Protein AF-0000000068106240 (afdb_homodimer)

Structure (mmCIF, N/CA/C/O backbone):
data_AF-0000000068106240-model_v1
#
loop_
_entity.id
_entity.type
_entity.pdbx_description
1 polymer 'NAD(+) kinase'
#
loop_
_atom_site.group_PDB
_atom_site.id
_atom_site.type_symbol
_atom_site.label_atom_id
_atom_site.label_alt_id
_atom_site.label_comp_id
_atom_site.label_asym_id
_atom_site.label_entity_id
_atom_site.label_seq_id
_atom_site.pdbx_PDB_ins_code
_atom_site.Cartn_x
_atom_site.Cartn_y
_atom_site.Cartn_z
_atom_site.occupancy
_atom_site.B_iso_or_equiv
_atom_site.auth_seq_id
_atom_site.auth_comp_id
_atom_site.auth_asym_id
_atom_site.auth_atom_id
_atom_site.pdbx_PDB_model_num
ATOM 1 N N . MET A 1 1 ? -4.773 56.625 -12.367 1 19.23 1 MET A N 1
ATOM 2 C CA . MET A 1 1 ? -4.453 56.594 -13.789 1 19.23 1 MET A CA 1
ATOM 3 C C . MET A 1 1 ? -3.105 55.906 -14.023 1 19.23 1 MET A C 1
ATOM 5 O O . MET A 1 1 ? -2.314 56.375 -14.852 1 19.23 1 MET A O 1
ATOM 9 N N . LEU A 1 2 ? -2.51 55.125 -13.086 1 21.45 2 LEU A N 1
ATOM 10 C CA . LEU A 1 2 ? -1.116 54.781 -12.82 1 21.45 2 LEU A CA 1
ATOM 11 C C . LEU A 1 2 ? -0.52 53.969 -13.969 1 21.45 2 LEU A C 1
ATOM 13 O O . LEU A 1 2 ? -1.096 52.969 -14.398 1 21.45 2 LEU A O 1
ATOM 17 N N . SER A 1 3 ? 0.387 54.562 -14.836 1 19.42 3 SER A N 1
ATOM 18 C CA . SER A 1 3 ? 0.941 54.312 -16.156 1 19.42 3 SER A CA 1
ATOM 19 C C . SER A 1 3 ? 1.739 53 -16.172 1 19.42 3 SER A C 1
ATOM 21 O O . SER A 1 3 ? 2.584 52.781 -15.312 1 19.42 3 SER A O 1
ATOM 23 N N . MET A 1 4 ? 1.238 51.781 -16.625 1 20.06 4 MET A N 1
ATOM 24 C CA . MET A 1 4 ? 1.548 50.344 -16.844 1 20.06 4 MET A CA 1
ATOM 25 C C . MET A 1 4 ? 2.814 50.219 -17.672 1 20.06 4 MET A C 1
ATOM 27 O O . MET A 1 4 ? 3.148 49.094 -18.109 1 20.06 4 MET A O 1
ATOM 31 N N . GLU A 1 5 ? 3.404 51.312 -18.266 1 18.88 5 GLU A N 1
ATOM 32 C CA . GLU A 1 5 ? 4.145 51.344 -19.531 1 18.88 5 GLU A CA 1
ATOM 33 C C . GLU A 1 5 ? 5.488 50.625 -19.391 1 18.88 5 GLU A C 1
ATOM 35 O O . GLU A 1 5 ? 5.906 49.938 -20.312 1 18.88 5 GLU A O 1
ATOM 40 N N . SER A 1 6 ? 6.383 50.938 -18.453 1 18.39 6 SER A N 1
ATOM 41 C CA . SER A 1 6 ? 7.801 51.25 -18.625 1 18.39 6 SER A CA 1
ATOM 42 C C . SER A 1 6 ? 8.633 49.969 -18.703 1 18.39 6 SER A C 1
ATOM 44 O O . SER A 1 6 ? 9.852 50.031 -18.859 1 18.39 6 SER A O 1
ATOM 46 N N . LEU A 1 7 ? 8.219 48.812 -18.141 1 17.48 7 LEU A N 1
ATOM 47 C CA . LEU A 1 7 ? 9.367 48.094 -17.625 1 17.48 7 LEU A CA 1
ATOM 48 C C . LEU A 1 7 ? 10.141 47.438 -18.766 1 17.48 7 LEU A C 1
ATOM 50 O O . LEU A 1 7 ? 10.984 46.562 -18.516 1 17.48 7 LEU A O 1
ATOM 54 N N . TRP A 1 8 ? 9.742 47.562 -20.156 1 20.55 8 TRP A N 1
ATOM 55 C CA . TRP A 1 8 ? 10.211 46.719 -21.25 1 20.55 8 TRP A CA 1
ATOM 56 C C . TRP A 1 8 ? 11.648 47.062 -21.625 1 20.55 8 TRP A C 1
ATOM 58 O O . TRP A 1 8 ? 11.898 47.938 -22.453 1 20.55 8 TRP A O 1
ATOM 68 N N . CYS A 1 9 ? 12.539 47.312 -20.672 1 19.09 9 CYS A N 1
ATOM 69 C CA . CYS A 1 9 ? 13.797 47.875 -21.109 1 19.09 9 CYS A CA 1
ATOM 70 C C . CYS A 1 9 ? 14.445 47.031 -22.188 1 19.09 9 CYS A C 1
ATOM 72 O O . CYS A 1 9 ? 14.32 45.812 -22.172 1 19.09 9 CYS A O 1
ATOM 74 N N . ASN A 1 10 ? 15.062 47.531 -23.344 1 18.2 10 ASN A N 1
ATOM 75 C CA . ASN A 1 10 ? 15.539 47.406 -24.719 1 18.2 10 ASN A CA 1
ATOM 76 C C . ASN A 1 10 ? 16.844 46.625 -24.797 1 18.2 10 ASN A C 1
ATOM 78 O O . ASN A 1 10 ? 17.578 46.75 -25.781 1 18.2 10 ASN A O 1
ATOM 82 N N . SER A 1 11 ? 17.391 45.938 -23.781 1 19.44 11 SER A N 1
ATOM 83 C CA . SER A 1 11 ? 18.828 45.75 -23.922 1 19.44 11 SER A CA 1
ATOM 84 C C . SER A 1 11 ? 19.172 44.938 -25.156 1 19.44 11 SER A C 1
ATOM 86 O O . SER A 1 11 ? 18.797 43.781 -25.266 1 19.44 11 SER A O 1
ATOM 88 N N . GLU A 1 12 ? 19.344 45.469 -26.406 1 20.28 12 GLU A N 1
ATOM 89 C CA . GLU A 1 12 ? 19.594 45.125 -27.812 1 20.28 12 GLU A CA 1
ATOM 90 C C . GLU A 1 12 ? 20.891 44.344 -27.969 1 20.28 12 GLU A C 1
ATOM 92 O O . GLU A 1 12 ? 21.016 43.531 -28.875 1 20.28 12 GLU A O 1
ATOM 97 N N . SER A 1 13 ? 21.984 44.812 -27.328 1 18.88 13 SER A N 1
ATOM 98 C CA . SER A 1 13 ? 23.188 44.969 -28.141 1 18.88 13 SER A CA 1
ATOM 99 C C . SER A 1 13 ? 23.75 43.594 -28.531 1 18.88 13 SER A C 1
ATOM 101 O O . SER A 1 13 ? 24.031 43.344 -29.719 1 18.88 13 SER A O 1
ATOM 103 N N . GLU A 1 14 ? 24.641 43.031 -27.656 1 19.48 14 GLU A N 1
ATOM 104 C CA . GLU A 1 14 ? 25.922 42.438 -28.062 1 19.48 14 GLU A CA 1
ATOM 105 C C . GLU A 1 14 ? 25.75 41.031 -28.609 1 19.48 14 GLU A C 1
ATOM 107 O O . GLU A 1 14 ? 25.547 40.094 -27.859 1 19.48 14 GLU A O 1
ATOM 112 N N . LEU A 1 15 ? 24.969 40.781 -29.656 1 19.14 15 LEU A N 1
ATOM 113 C CA . LEU A 1 15 ? 24.578 39.5 -30.281 1 19.14 15 LEU A CA 1
ATOM 114 C C . LEU A 1 15 ? 25.797 38.844 -30.938 1 19.14 15 LEU A C 1
ATOM 116 O O . LEU A 1 15 ? 25.641 37.875 -31.688 1 19.14 15 LEU A O 1
ATOM 120 N N . SER A 1 16 ? 26.922 39.531 -30.75 1 17.88 16 SER A N 1
ATOM 121 C CA . SER A 1 16 ? 27.844 39.312 -31.875 1 17.88 16 SER A CA 1
ATOM 122 C C . SER A 1 16 ? 28.125 37.812 -32.062 1 17.88 16 SER A C 1
ATOM 124 O O . SER A 1 16 ? 27.922 37.25 -33.125 1 17.88 16 SER A O 1
ATOM 126 N N . THR A 1 17 ? 29.484 37.438 -32.031 1 19.45 17 THR A N 1
ATOM 127 C CA . THR A 1 17 ? 30.375 36.688 -32.906 1 19.45 17 THR A CA 1
ATOM 128 C C . THR A 1 17 ? 30.375 35.188 -32.531 1 19.45 17 THR A C 1
ATOM 130 O O . THR A 1 17 ? 31.016 34.781 -31.578 1 19.45 17 THR A O 1
ATOM 133 N N . LEU A 1 18 ? 29.297 34.594 -32.125 1 18.23 18 LEU A N 1
ATOM 134 C CA . LEU A 1 18 ? 29.484 33.219 -31.688 1 18.23 18 LEU A CA 1
ATOM 135 C C . LEU A 1 18 ? 30.016 32.344 -32.812 1 18.23 18 LEU A C 1
ATOM 137 O O . LEU A 1 18 ? 29.281 32.031 -33.75 1 18.23 18 LEU A O 1
ATOM 141 N N . LYS A 1 19 ? 31.297 32.594 -33.188 1 18.92 19 LYS A N 1
ATOM 142 C CA . LYS A 1 19 ? 32 31.828 -34.219 1 18.92 19 LYS A CA 1
ATOM 143 C C . LYS A 1 19 ? 31.875 30.328 -34 1 18.92 19 LYS A C 1
ATOM 145 O O . LYS A 1 19 ? 32 29.844 -32.875 1 18.92 19 LYS A O 1
ATOM 150 N N . LEU A 1 20 ? 31.391 29.547 -34.938 1 19.08 20 LEU A N 1
ATOM 151 C CA . LEU A 1 20 ? 30.938 28.203 -35.25 1 19.08 20 LEU A CA 1
ATOM 152 C C . LEU A 1 20 ? 32.094 27.203 -35.125 1 19.08 20 LEU A C 1
ATOM 154 O O . LEU A 1 20 ? 32.594 26.703 -36.125 1 19.08 20 LEU A O 1
ATOM 158 N N . SER A 1 21 ? 33.219 27.484 -34.406 1 20.03 21 SER A N 1
ATOM 159 C CA . SER A 1 21 ? 34.219 26.531 -34.812 1 20.03 21 SER A CA 1
ATOM 160 C C . SER A 1 21 ? 33.75 25.094 -34.625 1 20.03 21 SER A C 1
ATOM 162 O O . SER A 1 21 ? 33.188 24.734 -33.594 1 20.03 21 SER A O 1
ATOM 164 N N . LYS A 1 22 ? 33.531 24.344 -35.75 1 21.19 22 LYS A N 1
ATOM 165 C CA . LYS A 1 22 ? 33.031 23.031 -36.125 1 21.19 22 LYS A CA 1
ATOM 166 C C . LYS A 1 22 ? 33.906 21.922 -35.562 1 21.19 22 LYS A C 1
ATOM 168 O O . LYS A 1 22 ? 33.812 20.766 -36 1 21.19 22 LYS A O 1
ATOM 173 N N . SER A 1 23 ? 34.812 22.188 -34.625 1 21.56 23 SER A N 1
ATOM 174 C CA . SER A 1 23 ? 35.719 21.062 -34.5 1 21.56 23 SER A CA 1
ATOM 175 C C . SER A 1 23 ? 34.969 19.75 -34.281 1 21.56 23 SER A C 1
ATOM 177 O O . SER A 1 23 ? 33.969 19.719 -33.531 1 21.56 23 SER A O 1
ATOM 179 N N . VAL A 1 24 ? 35.125 18.812 -35.219 1 24.31 24 VAL A N 1
ATOM 180 C CA . VAL A 1 24 ? 34.719 17.438 -35.469 1 24.31 24 VAL A CA 1
ATOM 181 C C . VAL A 1 24 ? 34.969 16.562 -34.25 1 24.31 24 VAL A C 1
ATOM 183 O O . VAL A 1 24 ? 36.125 16.297 -33.906 1 24.31 24 VAL A O 1
ATOM 186 N N . ILE A 1 25 ? 34.625 17 -33.094 1 24.62 25 ILE A N 1
ATOM 187 C CA . ILE A 1 25 ? 35.062 16.109 -32 1 24.62 25 ILE A CA 1
ATOM 188 C C . ILE A 1 25 ? 34.594 14.688 -32.281 1 24.62 25 ILE A C 1
ATOM 190 O O . ILE A 1 25 ? 33.406 14.461 -32.562 1 24.62 25 ILE A O 1
ATOM 194 N N . GLU A 1 26 ? 35.5 13.867 -32.812 1 22.97 26 GLU A N 1
ATOM 195 C CA . GLU A 1 26 ? 35.375 12.438 -33.062 1 22.97 26 GLU A CA 1
ATOM 196 C C . GLU A 1 26 ? 34.625 11.742 -31.938 1 22.97 26 GLU A C 1
ATOM 198 O O . GLU A 1 26 ? 35 11.82 -30.766 1 22.97 26 GLU A O 1
ATOM 203 N N . ARG A 1 27 ? 33.375 11.781 -32.031 1 24.56 27 ARG A N 1
ATOM 204 C CA . ARG A 1 27 ? 32.5 11.148 -31.062 1 24.56 27 ARG A CA 1
ATOM 205 C C . ARG A 1 27 ? 32.875 9.68 -30.844 1 24.56 27 ARG A C 1
ATOM 207 O O . ARG A 1 27 ? 32.969 8.922 -31.812 1 24.56 27 ARG A O 1
ATOM 214 N N . PRO A 1 28 ? 33.719 9.445 -29.875 1 25.45 28 PRO A N 1
ATOM 215 C CA . PRO A 1 28 ? 34.031 8.016 -29.703 1 25.45 28 PRO A CA 1
ATOM 216 C C . PRO A 1 28 ? 32.781 7.141 -29.859 1 25.45 28 PRO A C 1
ATOM 218 O O . PRO A 1 28 ? 31.656 7.609 -29.672 1 25.45 28 PRO A O 1
ATOM 221 N N . GLU A 1 29 ? 32.875 6.145 -30.719 1 23.34 29 GLU A N 1
ATOM 222 C CA . GLU A 1 29 ? 31.891 5.094 -31.016 1 23.34 29 GLU A CA 1
ATOM 223 C C . GLU A 1 29 ? 31.234 4.582 -29.734 1 23.34 29 GLU A C 1
ATOM 225 O O . GLU A 1 29 ? 31.922 4.09 -28.828 1 23.34 29 GLU A O 1
ATOM 230 N N . TYR A 1 30 ? 30.391 5.387 -29.141 1 23.17 30 TYR A N 1
ATOM 231 C CA . TYR A 1 30 ? 29.578 4.828 -28.062 1 23.17 30 TYR A CA 1
ATOM 232 C C . TYR A 1 30 ? 29.047 3.453 -28.453 1 23.17 30 TYR A C 1
ATOM 234 O O . TYR A 1 30 ? 28.297 3.32 -29.422 1 23.17 30 TYR A O 1
ATOM 242 N N . ARG A 1 31 ? 29.922 2.406 -28.469 1 24.86 31 ARG A N 1
ATOM 243 C CA . ARG A 1 31 ? 29.453 1.027 -28.594 1 24.86 31 ARG A CA 1
ATOM 244 C C . ARG A 1 31 ? 28.109 0.836 -27.906 1 24.86 31 ARG A C 1
ATOM 246 O O . ARG A 1 31 ? 27.938 1.215 -26.75 1 24.86 31 ARG A O 1
ATOM 253 N N . LEU A 1 32 ? 27.125 0.958 -28.703 1 24.72 32 LEU A N 1
ATOM 254 C CA . LEU A 1 32 ? 25.75 0.545 -28.391 1 24.72 32 LEU A CA 1
ATOM 255 C C . LEU A 1 32 ? 25.75 -0.715 -27.531 1 24.72 32 LEU A C 1
ATOM 257 O O . LEU A 1 32 ? 26.109 -1.796 -28 1 24.72 32 LEU A O 1
ATOM 261 N N . MET A 1 33 ? 26.469 -0.679 -26.469 1 23.98 33 MET A N 1
ATOM 262 C CA . MET A 1 33 ? 26.266 -1.86 -25.625 1 23.98 33 MET A CA 1
ATOM 263 C C . MET A 1 33 ? 24.797 -2.283 -25.625 1 23.98 33 MET A C 1
ATOM 265 O O . MET A 1 33 ? 23.922 -1.471 -25.359 1 23.98 33 MET A O 1
ATOM 269 N N . ARG A 1 34 ? 24.469 -3.215 -26.469 1 25.7 34 ARG A N 1
ATOM 270 C CA . ARG A 1 34 ? 23.188 -3.922 -26.5 1 25.7 34 ARG A CA 1
ATOM 271 C C . ARG A 1 34 ? 22.609 -4.074 -25.109 1 25.7 34 ARG A C 1
ATOM 273 O O . ARG A 1 34 ? 23.172 -4.77 -24.266 1 25.7 34 ARG A O 1
ATOM 280 N N . ARG A 1 35 ? 22.109 -3.029 -24.656 1 28.97 35 ARG A N 1
ATOM 281 C CA . ARG A 1 35 ? 21.359 -3.064 -23.406 1 28.97 35 ARG A CA 1
ATOM 282 C C . ARG A 1 35 ? 20.469 -4.293 -23.328 1 28.97 35 ARG A C 1
ATOM 284 O O . ARG A 1 35 ? 19.609 -4.492 -24.188 1 28.97 35 ARG A O 1
ATOM 291 N N . LYS A 1 36 ? 20.984 -5.293 -22.688 1 30.25 36 LYS A N 1
ATOM 292 C CA . LYS A 1 36 ? 20.188 -6.488 -22.438 1 30.25 36 LYS A CA 1
ATOM 293 C C . LYS A 1 36 ? 18.781 -6.121 -21.969 1 30.25 36 LYS A C 1
ATOM 295 O O . LYS A 1 36 ? 18.609 -5.219 -21.156 1 30.25 36 LYS A O 1
ATOM 300 N N . PRO A 1 37 ? 17.766 -6.285 -22.844 1 31.14 37 PRO A N 1
ATOM 301 C CA . PRO A 1 37 ? 16.391 -6.008 -22.453 1 31.14 37 PRO A CA 1
ATOM 302 C C . PRO A 1 37 ? 16.109 -6.363 -21 1 31.14 37 PRO A C 1
ATOM 304 O O . PRO A 1 37 ? 16.344 -7.5 -20.578 1 31.14 37 PRO A O 1
ATOM 307 N N . SER A 1 38 ? 16.531 -5.531 -20.188 1 33.56 38 SER A N 1
ATOM 308 C CA . SER A 1 38 ? 16.141 -5.773 -18.797 1 33.56 38 SER A CA 1
ATOM 309 C C . SER A 1 38 ? 14.648 -6.043 -18.688 1 33.56 38 SER A C 1
ATOM 311 O O . SER A 1 38 ? 13.828 -5.156 -18.938 1 33.56 38 SER A O 1
ATOM 313 N N . LYS A 1 39 ? 14.195 -7.199 -19.109 1 34.91 39 LYS A N 1
ATOM 314 C CA . LYS A 1 39 ? 12.82 -7.676 -19.188 1 34.91 39 LYS A CA 1
ATOM 315 C C . LYS A 1 39 ? 12.047 -7.348 -17.922 1 34.91 39 LYS A C 1
ATOM 317 O O . LYS A 1 39 ? 10.82 -7.348 -17.906 1 34.91 39 LYS A O 1
ATOM 322 N N . SER A 1 40 ? 12.688 -7.648 -16.766 1 40.16 40 SER A N 1
ATOM 323 C CA . SER A 1 40 ? 11.727 -7.637 -15.68 1 40.16 40 SER A CA 1
ATOM 324 C C . SER A 1 40 ? 11.484 -6.223 -15.164 1 40.16 40 SER A C 1
ATOM 326 O O . SER A 1 40 ? 12.438 -5.473 -14.93 1 40.16 40 SER A O 1
ATOM 328 N N . LEU A 1 41 ? 10.445 -5.691 -15.5 1 43.38 41 LEU A N 1
ATOM 329 C CA . LEU A 1 41 ? 10.016 -4.367 -15.055 1 43.38 41 LEU A CA 1
ATOM 330 C C . LEU A 1 41 ? 10.344 -4.16 -13.578 1 43.38 41 LEU A C 1
ATOM 332 O O . LEU A 1 41 ? 10.57 -3.029 -13.141 1 43.38 41 LEU A O 1
ATOM 336 N N . ILE A 1 42 ? 10.156 -5.137 -12.75 1 45.09 42 ILE A N 1
ATOM 337 C CA . ILE A 1 42 ? 10.391 -4.996 -11.312 1 45.09 42 ILE A CA 1
ATOM 338 C C . ILE A 1 42 ? 11.797 -5.473 -10.977 1 45.09 42 ILE A C 1
ATOM 340 O O . ILE A 1 42 ? 12.188 -6.59 -11.328 1 45.09 42 ILE A O 1
ATOM 344 N N . PRO A 1 43 ? 12.633 -4.59 -10.531 1 44.38 43 PRO A N 1
ATOM 345 C CA . PRO A 1 43 ? 13.938 -5.102 -10.102 1 44.38 43 PRO A CA 1
ATOM 346 C C . PRO A 1 43 ? 13.82 -6.387 -9.281 1 44.38 43 PRO A C 1
ATOM 348 O O . PRO A 1 43 ? 13 -6.465 -8.367 1 44.38 43 PRO A O 1
ATOM 351 N N . GLN A 1 44 ? 14.336 -7.43 -9.781 1 48 44 GLN A N 1
ATOM 352 C CA . GLN A 1 44 ? 14.289 -8.75 -9.172 1 48 44 GLN A CA 1
ATOM 353 C C . GLN A 1 44 ? 14.594 -8.688 -7.68 1 48 44 GLN A C 1
ATOM 355 O O . GLN A 1 44 ? 14.07 -9.484 -6.898 1 48 44 GLN A O 1
ATOM 360 N N . ALA A 1 45 ? 15.398 -7.703 -7.332 1 43.66 45 ALA A N 1
ATOM 361 C CA . ALA A 1 45 ? 15.844 -7.551 -5.945 1 43.66 45 ALA A CA 1
ATOM 362 C C . ALA A 1 45 ? 14.672 -7.207 -5.031 1 43.66 45 ALA A C 1
ATOM 364 O O . ALA A 1 45 ? 14.711 -7.465 -3.828 1 43.66 45 ALA A O 1
ATOM 365 N N . LEU A 1 46 ? 13.719 -6.621 -5.652 1 47.16 46 LEU A N 1
ATOM 366 C CA . LEU A 1 46 ? 12.57 -6.246 -4.832 1 47.16 46 LEU A CA 1
ATOM 367 C C . LEU A 1 46 ? 11.703 -7.461 -4.527 1 47.16 46 LEU A C 1
ATOM 369 O O . LEU A 1 46 ? 10.898 -7.441 -3.59 1 47.16 46 LEU A O 1
ATOM 373 N N . LEU A 1 47 ? 12 -8.438 -5.449 1 48.72 47 LEU A N 1
ATOM 374 C CA . LEU A 1 47 ? 11.062 -9.555 -5.391 1 48.72 47 LEU A CA 1
ATOM 375 C C . LEU A 1 47 ? 11.656 -10.711 -4.59 1 48.72 47 LEU A C 1
ATOM 377 O O . LEU A 1 47 ? 10.914 -11.484 -3.965 1 48.72 47 LEU A O 1
ATOM 381 N N . HIS A 1 48 ? 13.055 -10.93 -4.828 1 47.28 48 HIS A N 1
ATOM 382 C CA . HIS A 1 48 ? 13.695 -12.102 -4.246 1 47.28 48 HIS A CA 1
ATOM 383 C C . HIS A 1 48 ? 14.812 -11.711 -3.287 1 47.28 48 HIS A C 1
ATOM 385 O O . HIS A 1 48 ? 15.594 -10.805 -3.58 1 47.28 48 HIS A O 1
ATOM 391 N N . ALA A 1 49 ? 14.695 -12.133 -2.062 1 43.38 49 ALA A N 1
ATOM 392 C CA . ALA A 1 49 ? 15.773 -11.938 -1.095 1 43.38 49 ALA A CA 1
ATOM 393 C C . ALA A 1 49 ? 17.031 -12.68 -1.53 1 43.38 49 ALA A C 1
ATOM 395 O O . ALA A 1 49 ? 17.047 -13.906 -1.63 1 43.38 49 ALA A O 1
ATOM 396 N N . ASN A 1 50 ? 17.781 -12.148 -2.396 1 39.38 50 ASN A N 1
ATOM 397 C CA . ASN A 1 50 ? 19.031 -12.859 -2.656 1 39.38 50 ASN A CA 1
ATOM 398 C C . ASN A 1 50 ? 19.969 -12.812 -1.451 1 39.38 50 ASN A C 1
ATOM 400 O O . ASN A 1 50 ? 20.406 -11.734 -1.04 1 39.38 50 ASN A O 1
ATOM 404 N N . PRO A 1 51 ? 20.203 -13.945 -0.698 1 36.03 51 PRO A N 1
ATOM 405 C CA . PRO A 1 51 ? 21.344 -13.922 0.226 1 36.03 51 PRO A CA 1
ATOM 406 C C . PRO A 1 51 ? 22.688 -13.789 -0.492 1 36.03 51 PRO A C 1
ATOM 408 O O . PRO A 1 51 ? 22.984 -14.57 -1.399 1 36.03 51 PRO A O 1
ATOM 411 N N . GLU A 1 52 ? 23.156 -12.773 -0.734 1 35.31 52 GLU A N 1
ATOM 412 C CA . GLU A 1 52 ? 24.578 -12.789 -1.114 1 35.31 52 GLU A CA 1
ATOM 413 C C . GLU A 1 52 ? 25.375 -13.711 -0.211 1 35.31 52 GLU A C 1
ATOM 415 O O . GLU A 1 52 ? 25.359 -13.57 1.014 1 35.31 52 GLU A O 1
ATOM 420 N N . SER A 1 53 ? 25.688 -14.953 -0.713 1 33.38 53 SER A N 1
ATOM 421 C CA . SER A 1 53 ? 26.812 -15.742 -0.214 1 33.38 53 SER A CA 1
ATOM 422 C C . SER A 1 53 ? 28.094 -14.922 -0.177 1 33.38 53 SER A C 1
ATOM 424 O O . SER A 1 53 ? 28.672 -14.617 -1.223 1 33.38 53 SER A O 1
ATOM 426 N N . GLN A 1 54 ? 28.422 -14.039 0.669 1 30.91 54 GLN A N 1
ATOM 427 C CA . GLN A 1 54 ? 29.828 -13.758 0.96 1 30.91 54 GLN A CA 1
ATOM 428 C C . GLN A 1 54 ? 30.547 -15.023 1.404 1 30.91 54 GLN A C 1
ATOM 430 O O . GLN A 1 54 ? 30.234 -15.602 2.443 1 30.91 54 GLN A O 1
ATOM 435 N N . GLN A 1 55 ? 31.172 -15.852 0.539 1 26.59 55 GLN A N 1
ATOM 436 C CA . GLN A 1 55 ? 32.219 -16.828 0.774 1 26.59 55 GLN A CA 1
ATOM 437 C C . GLN A 1 55 ? 33.344 -16.234 1.614 1 26.59 55 GLN A C 1
ATOM 439 O O . GLN A 1 55 ? 34.469 -16.094 1.133 1 26.59 55 GLN A O 1
ATOM 444 N N . LYS A 1 56 ? 33.562 -15.289 2.457 1 31.06 56 LYS A N 1
ATOM 445 C CA . LYS A 1 56 ? 34.75 -15.344 3.266 1 31.06 56 LYS A CA 1
ATOM 446 C C . LYS A 1 56 ? 34.812 -16.609 4.113 1 31.06 56 LYS A C 1
ATOM 448 O O . LYS A 1 56 ? 33.781 -17.047 4.633 1 31.06 56 LYS A O 1
ATOM 453 N N . SER A 1 57 ? 35.906 -17.609 4.086 1 26.02 57 SER A N 1
ATOM 454 C CA . SER A 1 57 ? 36.469 -18.781 4.734 1 26.02 57 SER A CA 1
ATOM 455 C C . SER A 1 57 ? 36.344 -18.688 6.25 1 26.02 57 SER A C 1
ATOM 457 O O . SER A 1 57 ? 36.656 -19.641 6.961 1 26.02 57 SER A O 1
ATOM 459 N N . HIS A 1 58 ? 36.688 -17.625 7.047 1 27.17 58 HIS A N 1
ATOM 460 C CA . HIS A 1 58 ? 37.125 -17.984 8.391 1 27.17 58 HIS A CA 1
ATOM 461 C C . HIS A 1 58 ? 36.062 -18.812 9.102 1 27.17 58 HIS A C 1
ATOM 463 O O . HIS A 1 58 ? 34.875 -18.703 8.805 1 27.17 58 HIS A O 1
ATOM 469 N N . ARG A 1 59 ? 36.438 -19.906 9.977 1 29.28 59 ARG A N 1
ATOM 470 C CA . ARG A 1 59 ? 35.844 -20.797 10.953 1 29.28 59 ARG A CA 1
ATOM 471 C C . ARG A 1 59 ? 34.875 -20.062 11.867 1 29.28 59 ARG A C 1
ATOM 473 O O . ARG A 1 59 ? 34.906 -20.234 13.086 1 29.28 59 ARG A O 1
ATOM 480 N N . ARG A 1 60 ? 34.594 -18.75 11.602 1 26.39 60 ARG A N 1
ATOM 481 C CA . ARG A 1 60 ? 34.062 -18.125 12.797 1 26.39 60 ARG A CA 1
ATOM 482 C C . ARG A 1 60 ? 32.812 -18.844 13.281 1 26.39 60 ARG A C 1
ATOM 484 O O . ARG A 1 60 ? 32.094 -19.469 12.484 1 26.39 60 ARG A O 1
ATOM 491 N N . ARG A 1 61 ? 32.5 -18.719 14.617 1 27.61 61 ARG A N 1
ATOM 492 C CA . ARG A 1 61 ? 31.453 -19.156 15.547 1 27.61 61 ARG A CA 1
ATOM 493 C C . ARG A 1 61 ? 30.062 -18.969 14.961 1 27.61 61 ARG A C 1
ATOM 495 O O . ARG A 1 61 ? 29.734 -17.875 14.477 1 27.61 61 ARG A O 1
ATOM 502 N N . ARG A 1 62 ? 29.375 -20.016 14.492 1 28.53 62 ARG A N 1
ATOM 503 C CA . ARG A 1 62 ? 28.078 -20.359 13.93 1 28.53 62 ARG A CA 1
ATOM 504 C C . ARG A 1 62 ? 26.953 -19.609 14.633 1 28.53 62 ARG A C 1
ATOM 506 O O . ARG A 1 62 ? 26.094 -20.234 15.266 1 28.53 62 ARG A O 1
ATOM 513 N N . SER A 1 63 ? 27.344 -18.625 15.453 1 27.61 63 SER A N 1
ATOM 514 C CA . SER A 1 63 ? 26.172 -18.109 16.156 1 27.61 63 SER A CA 1
ATOM 515 C C . SER A 1 63 ? 25.078 -17.688 15.195 1 27.61 63 SER A C 1
ATOM 517 O O . SER A 1 63 ? 25.344 -17 14.211 1 27.61 63 SER A O 1
ATOM 519 N N . GLY A 1 64 ? 24.141 -18.5 14.867 1 30.08 64 GLY A N 1
ATOM 520 C CA . GLY A 1 64 ? 22.922 -18.562 14.07 1 30.08 64 GLY A CA 1
ATOM 521 C C . GLY A 1 64 ? 22.203 -17.234 13.969 1 30.08 64 GLY A C 1
ATOM 522 O O . GLY A 1 64 ? 20.984 -17.203 13.734 1 30.08 64 GLY A O 1
ATOM 523 N N . THR A 1 65 ? 22.719 -16.234 14.57 1 31.56 65 THR A N 1
ATOM 524 C CA . THR A 1 65 ? 21.891 -15.039 14.539 1 31.56 65 THR A CA 1
ATOM 525 C C . THR A 1 65 ? 21.719 -14.539 13.109 1 31.56 65 THR A C 1
ATOM 527 O O . THR A 1 65 ? 22.688 -14.164 12.453 1 31.56 65 THR A O 1
ATOM 530 N N . TRP A 1 66 ? 20.891 -15.141 12.367 1 32.19 66 TRP A N 1
ATOM 531 C CA . TRP A 1 66 ? 20.547 -14.562 11.078 1 32.19 66 TRP A CA 1
ATOM 532 C C . TRP A 1 66 ? 20.578 -13.039 11.133 1 32.19 66 TRP A C 1
ATOM 534 O O . TRP A 1 66 ? 20.25 -12.445 12.172 1 32.19 66 TRP A O 1
ATOM 544 N N . PRO A 1 67 ? 21.438 -12.422 10.539 1 37.69 67 PRO A N 1
ATOM 545 C CA . PRO A 1 67 ? 21.438 -10.953 10.57 1 37.69 67 PRO A CA 1
ATOM 546 C C . PRO A 1 67 ? 20.031 -10.367 10.664 1 37.69 67 PRO A C 1
ATOM 548 O O . PRO A 1 67 ? 19.078 -10.914 10.094 1 37.69 67 PRO A O 1
ATOM 551 N N . ARG A 1 68 ? 19.578 -9.797 11.773 1 39.69 68 ARG A N 1
ATOM 552 C CA . ARG A 1 68 ? 18.297 -9.164 12.078 1 39.69 68 ARG A CA 1
ATOM 553 C C . ARG A 1 68 ? 17.781 -8.359 10.891 1 39.69 68 ARG A C 1
ATOM 555 O O . ARG A 1 68 ? 18.344 -7.305 10.562 1 39.69 68 ARG A O 1
ATOM 562 N N . THR A 1 69 ? 17.359 -9.039 9.828 1 50.41 69 THR A N 1
ATOM 563 C CA . THR A 1 69 ? 16.719 -8.344 8.711 1 50.41 69 THR A CA 1
ATOM 564 C C . THR A 1 69 ? 15.672 -7.367 9.227 1 50.41 69 THR A C 1
ATOM 566 O O . THR A 1 69 ? 14.953 -7.664 10.188 1 50.41 69 THR A O 1
ATOM 569 N N . ARG A 1 70 ? 15.945 -6.152 9.016 1 60.62 70 ARG A N 1
ATOM 570 C CA . ARG A 1 70 ? 15 -5.098 9.359 1 60.62 70 ARG A CA 1
ATOM 571 C C . ARG A 1 70 ? 13.57 -5.504 9 1 60.62 70 ARG A C 1
ATOM 573 O O . ARG A 1 70 ? 13.352 -6.184 7.996 1 60.62 70 ARG A O 1
ATOM 580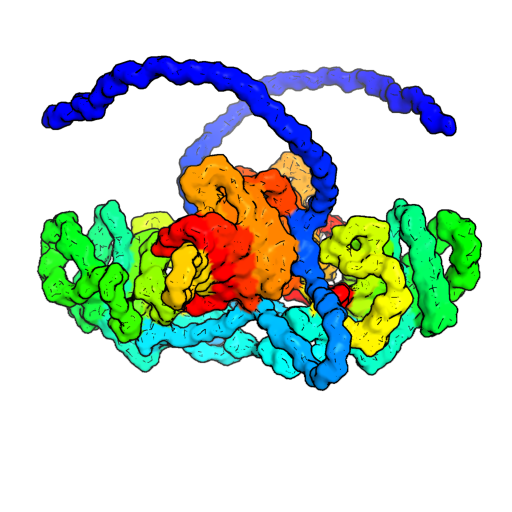 N N . SER A 1 71 ? 12.695 -5.316 9.953 1 70.75 71 SER A N 1
ATOM 581 C CA . SER A 1 71 ? 11.289 -5.652 9.766 1 70.75 71 SER A CA 1
ATOM 582 C C . SER A 1 71 ? 10.688 -4.887 8.594 1 70.75 71 SER A C 1
ATOM 584 O O . SER A 1 71 ? 10.977 -3.707 8.398 1 70.75 71 SER A O 1
ATOM 586 N N . LEU A 1 72 ? 9.938 -5.555 7.789 1 74.69 72 LEU A N 1
ATOM 587 C CA . LEU A 1 72 ? 9.195 -4.914 6.703 1 74.69 72 LEU A CA 1
ATOM 588 C C . LEU A 1 72 ? 7.977 -4.176 7.238 1 74.69 72 LEU A C 1
ATOM 590 O O . LEU A 1 72 ? 7.406 -3.328 6.547 1 74.69 72 LEU A O 1
ATOM 594 N N . ASN A 1 73 ? 7.637 -4.523 8.43 1 73.25 73 ASN A N 1
ATOM 595 C CA . ASN A 1 73 ? 6.449 -3.895 9 1 73.25 73 ASN A CA 1
ATOM 596 C C . ASN A 1 73 ? 6.734 -2.463 9.445 1 73.25 73 ASN A C 1
ATOM 598 O O . ASN A 1 73 ? 7.855 -2.143 9.844 1 73.25 73 ASN A O 1
ATOM 602 N N . ALA A 1 74 ? 5.688 -1.692 9.344 1 71.94 74 ALA A N 1
ATOM 603 C CA . ALA A 1 74 ? 5.797 -0.315 9.82 1 71.94 74 ALA A CA 1
ATOM 604 C C . ALA A 1 74 ? 6.031 -0.272 11.328 1 71.94 74 ALA A C 1
ATOM 606 O O . ALA A 1 74 ? 5.516 -1.114 12.07 1 71.94 74 ALA A O 1
ATOM 607 N N . PRO A 1 75 ? 6.848 0.666 11.805 1 67.94 75 PRO A N 1
ATOM 608 C CA . PRO A 1 75 ? 6.977 0.843 13.25 1 67.94 75 PRO A CA 1
ATOM 609 C C . PRO A 1 75 ? 5.645 1.17 13.93 1 67.94 75 PRO A C 1
ATOM 611 O O . PRO A 1 75 ? 4.766 1.774 13.305 1 67.94 75 PRO A O 1
ATOM 614 N N . SER A 1 76 ? 5.5 0.649 15.125 1 68.88 76 SER A N 1
ATOM 615 C CA . SER A 1 76 ? 4.293 0.952 15.883 1 68.88 76 SER A CA 1
ATOM 616 C C . SER A 1 76 ? 4.152 2.451 16.125 1 68.88 76 SER A C 1
ATOM 618 O O . SER A 1 76 ? 5.141 3.131 16.422 1 68.88 76 SER A O 1
ATOM 620 N N . PRO A 1 77 ? 3.012 2.928 15.977 1 69.06 77 PRO A N 1
ATOM 621 C CA . PRO A 1 77 ? 2.826 4.371 16.141 1 69.06 77 PRO A CA 1
ATOM 622 C C . PRO A 1 77 ? 2.953 4.812 17.609 1 69.06 77 PRO A C 1
ATOM 624 O O . PRO A 1 77 ? 2.59 4.066 18.516 1 69.06 77 PRO A O 1
ATOM 627 N N . ILE A 1 78 ? 3.582 5.934 17.75 1 74.31 78 ILE A N 1
ATOM 628 C CA . ILE A 1 78 ? 3.57 6.602 19.047 1 74.31 78 ILE A CA 1
ATOM 629 C C . ILE A 1 78 ? 2.156 7.07 19.375 1 74.31 78 ILE A C 1
ATOM 631 O O . ILE A 1 78 ? 1.48 7.664 18.531 1 74.31 78 ILE A O 1
ATOM 635 N N . GLN A 1 79 ? 1.744 6.754 20.562 1 79 79 GLN A N 1
ATOM 636 C CA . GLN A 1 79 ? 0.343 6.969 20.906 1 79 79 GLN A CA 1
ATOM 637 C C . GLN A 1 79 ? 0.147 8.32 21.594 1 79 79 GLN A C 1
ATOM 639 O O . GLN A 1 79 ? -0.981 8.703 21.906 1 79 79 GLN A O 1
ATOM 644 N N . GLN A 1 80 ? 1.222 9.047 21.797 1 83.94 80 GLN A N 1
ATOM 645 C CA . GLN A 1 80 ? 1.152 10.359 22.422 1 83.94 80 GLN A CA 1
ATOM 646 C C . GLN A 1 80 ? 1.403 11.469 21.406 1 83.94 80 GLN A C 1
ATOM 648 O O . GLN A 1 80 ? 2.312 11.367 20.578 1 83.94 80 GLN A O 1
ATOM 653 N N . PHE A 1 81 ? 0.592 12.477 21.531 1 88.81 81 PHE A N 1
ATOM 654 C CA . PHE A 1 81 ? 0.662 13.602 20.609 1 88.81 81 PHE A CA 1
ATOM 655 C C . PHE A 1 81 ? 0.79 14.914 21.375 1 88.81 81 PHE A C 1
ATOM 657 O O . PHE A 1 81 ? -0.176 15.383 21.984 1 88.81 81 PHE A O 1
ATOM 664 N N . GLY A 1 82 ? 1.933 15.523 21.25 1 88.94 82 GLY A N 1
ATOM 665 C CA . GLY A 1 82 ? 2.137 16.719 22.062 1 88.94 82 GLY A CA 1
ATOM 666 C C . GLY A 1 82 ? 2.033 16.438 23.547 1 88.94 82 GLY A C 1
ATOM 667 O O . GLY A 1 82 ? 2.242 15.305 24 1 88.94 82 GLY A O 1
ATOM 668 N N . PRO A 1 83 ? 1.732 17.453 24.219 1 91.19 83 PRO A N 1
ATOM 669 C CA . PRO A 1 83 ? 1.732 17.312 25.672 1 91.19 83 PRO A CA 1
ATOM 670 C C . PRO A 1 83 ? 0.482 16.609 26.203 1 91.19 83 PRO A C 1
ATOM 672 O O . PRO A 1 83 ? 0.531 15.953 27.25 1 91.19 83 PRO A O 1
ATOM 675 N N . CYS A 1 84 ? -0.603 16.719 25.453 1 92.06 84 CYS A N 1
ATOM 676 C CA . CYS A 1 84 ? -1.846 16.297 26.094 1 92.06 84 CYS A CA 1
ATOM 677 C C . CYS A 1 84 ? -2.543 15.219 25.281 1 92.06 84 CYS A C 1
ATOM 679 O O . CYS A 1 84 ? -3.342 14.445 25.812 1 92.06 84 CYS A O 1
ATOM 681 N N . GLY A 1 85 ? -2.299 15.156 24.047 1 89.81 85 GLY A N 1
ATOM 682 C CA . GLY A 1 85 ? -3.061 14.266 23.172 1 89.81 85 GLY A CA 1
ATOM 683 C C . GLY A 1 85 ? -2.592 12.828 23.234 1 89.81 85 GLY A C 1
ATOM 684 O O . GLY A 1 85 ? -1.392 12.562 23.312 1 89.81 85 GLY A O 1
ATOM 685 N N . ARG A 1 86 ? -3.635 11.922 23.203 1 87.19 86 ARG A N 1
ATOM 686 C CA . ARG A 1 86 ? -3.342 10.492 23.172 1 87.19 86 ARG A CA 1
ATOM 687 C C . ARG A 1 86 ? -4.418 9.734 22.391 1 87.19 86 ARG A C 1
ATOM 689 O O . ARG A 1 86 ? -5.535 10.227 22.234 1 87.19 86 ARG A O 1
ATOM 696 N N . ILE A 1 87 ? -3.977 8.562 21.938 1 84 87 ILE A N 1
ATOM 697 C CA . ILE A 1 87 ? -4.973 7.668 21.359 1 84 87 ILE A CA 1
ATOM 698 C C . ILE A 1 87 ? -5.727 6.957 22.484 1 84 87 ILE A C 1
ATOM 700 O O . ILE A 1 87 ? -5.113 6.449 23.422 1 84 87 ILE A O 1
ATOM 704 N N . MET A 1 88 ? -6.992 6.938 22.328 1 82.69 88 MET A N 1
ATOM 705 C CA . MET A 1 88 ? -7.82 6.238 23.297 1 82.69 88 MET A CA 1
ATOM 706 C C . MET A 1 88 ? -7.602 4.73 23.219 1 82.69 88 MET A C 1
ATOM 708 O O . MET A 1 88 ? -7.625 4.156 22.125 1 82.69 88 MET A O 1
ATOM 712 N N . LYS A 1 89 ? -7.336 4.137 24.344 1 76.12 89 LYS A N 1
ATOM 713 C CA . LYS A 1 89 ? -7.148 2.688 24.375 1 76.12 89 LYS A CA 1
ATOM 714 C C . LYS A 1 89 ? -8.469 1.957 24.156 1 76.12 89 LYS A C 1
ATOM 716 O O . LYS A 1 89 ? -9.5 2.363 24.703 1 76.12 89 LYS A O 1
ATOM 721 N N . ASN A 1 90 ? -8.555 1.245 23.094 1 66.62 90 ASN A N 1
ATOM 722 C CA . ASN A 1 90 ? -9.758 0.449 22.891 1 66.62 90 ASN A CA 1
ATOM 723 C C . ASN A 1 90 ? -9.438 -1.036 22.75 1 66.62 90 ASN A C 1
ATOM 725 O O . ASN A 1 90 ? -8.273 -1.41 22.594 1 66.62 90 ASN A O 1
ATOM 729 N N . SER A 1 91 ? -10.398 -1.9 23.203 1 55.22 91 SER A N 1
ATOM 730 C CA . SER A 1 91 ? -10.297 -3.357 23.203 1 55.22 91 SER A CA 1
ATOM 731 C C . SER A 1 91 ? -10 -3.893 21.812 1 55.22 91 SER A C 1
ATOM 733 O O . SER A 1 91 ? -9.57 -5.039 21.656 1 55.22 91 SER A O 1
ATOM 735 N N . ALA A 1 92 ? -10.398 -3.082 20.844 1 51.38 92 ALA A N 1
ATOM 736 C CA . ALA A 1 92 ? -10.242 -3.633 19.5 1 51.38 92 ALA A CA 1
ATOM 737 C C . ALA A 1 92 ? -8.773 -3.607 19.078 1 51.38 92 ALA A C 1
ATOM 739 O O . ALA A 1 92 ? -8.414 -2.928 18.109 1 51.38 92 ALA A O 1
ATOM 740 N N . MET A 1 93 ? -7.949 -3.928 20.047 1 48.78 93 MET A N 1
ATOM 741 C CA . MET A 1 93 ? -6.527 -4.031 19.719 1 48.78 93 MET A CA 1
ATOM 742 C C . MET A 1 93 ? -6.238 -5.312 18.953 1 48.78 93 MET A C 1
ATOM 744 O O . MET A 1 93 ? -6.699 -6.391 19.328 1 48.78 93 MET A O 1
ATOM 748 N N . VAL A 1 94 ? -6.227 -5.18 17.703 1 45 94 VAL A N 1
ATOM 749 C CA . VAL A 1 94 ? -5.676 -6.332 17 1 45 94 VAL A CA 1
ATOM 750 C C . VAL A 1 94 ? -4.148 -6.258 17.016 1 45 94 VAL A C 1
ATOM 752 O O . VAL A 1 94 ? -3.564 -5.312 16.484 1 45 94 VAL A O 1
ATOM 755 N N . MET A 1 95 ? -3.475 -7.176 17.516 1 45.19 95 MET A N 1
ATOM 756 C CA . MET A 1 95 ? -2.027 -7.367 17.547 1 45.19 95 MET A CA 1
ATOM 757 C C . MET A 1 95 ? -1.324 -6.121 18.062 1 45.19 95 MET A C 1
ATOM 759 O O . MET A 1 95 ? -0.268 -5.738 17.547 1 45.19 95 MET A O 1
ATOM 763 N N . GLN A 1 96 ? -1.963 -5.328 19.016 1 44.84 96 GLN A N 1
ATOM 764 C CA . GLN A 1 96 ? -1.376 -4.164 19.672 1 44.84 96 GLN A CA 1
ATOM 765 C C . GLN A 1 96 ? -1.467 -2.93 18.766 1 44.84 96 GLN A C 1
ATOM 767 O O . GLN A 1 96 ? -0.999 -1.852 19.141 1 44.84 96 GLN A O 1
ATOM 772 N N . ILE A 1 97 ? -1.833 -3.215 17.5 1 54 97 ILE A N 1
ATOM 773 C CA . ILE A 1 97 ? -2.027 -2.035 16.672 1 54 97 ILE A CA 1
ATOM 774 C C . ILE A 1 97 ? -3.52 -1.744 16.531 1 54 97 ILE A C 1
ATOM 776 O O . ILE A 1 97 ? -4.305 -2.635 16.188 1 54 97 ILE A O 1
ATOM 780 N N . GLN A 1 98 ? -3.879 -0.757 17.094 1 60.75 98 GLN A N 1
ATOM 781 C CA . GLN A 1 98 ? -5.277 -0.355 16.984 1 60.75 98 GLN A CA 1
ATOM 782 C C . GLN A 1 98 ? -5.684 -0.172 15.523 1 60.75 98 GLN A C 1
ATOM 784 O O . GLN A 1 98 ? -4.906 0.341 14.711 1 60.75 98 GLN A O 1
ATOM 789 N N . ASP A 1 99 ? -6.77 -0.68 15.281 1 68.88 99 ASP A N 1
ATOM 790 C CA . ASP A 1 99 ? -7.355 -0.48 13.961 1 68.88 99 ASP A CA 1
ATOM 791 C C . ASP A 1 99 ? -7.496 1.007 13.641 1 68.88 99 ASP A C 1
ATOM 793 O O . ASP A 1 99 ? -8.055 1.766 14.43 1 68.88 99 ASP A O 1
ATOM 797 N N . PRO A 1 100 ? -6.984 1.41 12.539 1 71.12 100 PRO A N 1
ATOM 798 C CA . PRO A 1 100 ? -7.055 2.824 12.164 1 71.12 100 PRO A CA 1
ATOM 799 C C . PRO A 1 100 ? -8.492 3.352 12.125 1 71.12 100 PRO A C 1
ATOM 801 O O . PRO A 1 100 ? -8.727 4.527 12.406 1 71.12 100 PRO A O 1
ATOM 804 N N . ALA A 1 101 ? -9.398 2.547 11.852 1 71.19 101 ALA A N 1
ATOM 805 C CA . ALA A 1 101 ? -10.789 2.982 11.734 1 71.19 101 ALA A CA 1
ATOM 806 C C . ALA A 1 101 ? -11.398 3.26 13.109 1 71.19 101 ALA A C 1
ATOM 808 O O . ALA A 1 101 ? -12.414 3.943 13.219 1 71.19 101 ALA A O 1
ATOM 809 N N . SER A 1 102 ? -10.719 2.766 14.117 1 73.75 102 SER A N 1
ATOM 810 C CA . SER A 1 102 ? -11.297 2.867 15.445 1 73.75 102 SER A CA 1
ATOM 811 C C . SER A 1 102 ? -10.484 3.805 16.328 1 73.75 102 SER A C 1
ATOM 813 O O . SER A 1 102 ? -10.734 3.902 17.531 1 73.75 102 SER A O 1
ATOM 815 N N . GLN A 1 103 ? -9.641 4.492 15.789 1 78.38 103 GLN A N 1
ATOM 816 C CA . GLN A 1 103 ? -8.789 5.363 16.594 1 78.38 103 GLN A CA 1
ATOM 817 C C . GLN A 1 103 ? -9.523 6.645 16.984 1 78.38 103 GLN A C 1
ATOM 819 O O . GLN A 1 103 ? -10.188 7.262 16.156 1 78.38 103 GLN A O 1
ATOM 824 N N . ARG A 1 104 ? -9.383 6.949 18.328 1 84.75 104 ARG A N 1
ATOM 825 C CA . ARG A 1 104 ? -10.008 8.148 18.875 1 84.75 104 ARG A CA 1
ATOM 826 C C . ARG A 1 104 ? -9.023 8.945 19.719 1 84.75 104 ARG A C 1
ATOM 828 O O . ARG A 1 104 ? -8.133 8.367 20.344 1 84.75 104 ARG A O 1
ATOM 835 N N . LEU A 1 105 ? -9.281 10.211 19.734 1 87.81 105 LEU A N 1
ATOM 836 C CA . LEU A 1 105 ? -8.453 11.117 20.516 1 87.81 105 LEU A CA 1
ATOM 837 C C . LEU A 1 105 ? -8.961 11.227 21.953 1 87.81 105 LEU A C 1
ATOM 839 O O . LEU A 1 105 ? -10.172 11.305 22.172 1 87.81 105 LEU A O 1
ATOM 843 N N . THR A 1 106 ? -8.078 11.117 22.844 1 89.94 106 THR A N 1
ATOM 844 C CA . THR A 1 106 ? -8.352 11.461 24.234 1 89.94 106 THR A CA 1
ATOM 845 C C . THR A 1 106 ? -7.297 12.422 24.766 1 89.94 106 THR A C 1
ATOM 847 O O . THR A 1 106 ? -6.207 12.531 24.203 1 89.94 106 THR A O 1
ATOM 850 N N . TRP A 1 107 ? -7.719 13.211 25.797 1 92.25 107 TRP A N 1
ATOM 851 C CA . TRP A 1 107 ? -6.797 14.164 26.406 1 92.25 107 TRP A CA 1
ATOM 852 C C . TRP A 1 107 ? -6.367 13.703 27.797 1 92.25 107 TRP A C 1
ATOM 854 O O . TRP A 1 107 ? -7.207 13.359 28.625 1 92.25 107 TRP A O 1
ATOM 864 N N . TYR A 1 108 ? -5.117 13.641 28.016 1 90.81 108 TYR A N 1
ATOM 865 C CA . TYR A 1 108 ? -4.582 13.383 29.344 1 90.81 108 TYR A CA 1
ATOM 866 C C . TYR A 1 108 ? -4.965 14.492 30.312 1 90.81 108 TYR A C 1
ATOM 868 O O . TYR A 1 108 ? -5.289 14.234 31.469 1 90.81 108 TYR A O 1
ATOM 876 N N . LYS A 1 109 ? -4.891 15.664 29.922 1 93 109 LYS A N 1
ATOM 877 C CA . LYS A 1 109 ? -5.348 16.891 30.562 1 93 109 LYS A CA 1
ATOM 878 C C . LYS A 1 109 ? -5.98 17.844 29.547 1 93 109 LYS A C 1
ATOM 880 O O . LYS A 1 109 ? -5.645 17.812 28.359 1 93 109 LYS A O 1
ATOM 885 N N . PRO A 1 110 ? -6.84 18.578 30.062 1 92.81 110 PRO A N 1
ATOM 886 C CA . PRO A 1 110 ? -7.492 19.5 29.125 1 92.81 110 PRO A CA 1
ATOM 887 C C . PRO A 1 110 ? -6.5 20.438 28.422 1 92.81 110 PRO A C 1
ATOM 889 O O . PRO A 1 110 ? -5.641 21.031 29.078 1 92.81 110 PRO A O 1
ATOM 892 N N . PRO A 1 111 ? -6.652 20.547 27.188 1 95.38 111 PRO A N 1
ATOM 893 C CA . PRO A 1 111 ? -5.738 21.438 26.453 1 95.38 111 PRO A CA 1
ATOM 894 C C . PRO A 1 111 ? -5.895 22.891 26.859 1 95.38 111 PRO A C 1
ATOM 896 O O . PRO A 1 111 ? -7.012 23.359 27.109 1 95.38 111 PRO A O 1
ATOM 899 N N . LEU A 1 112 ? -4.789 23.594 26.875 1 96.94 112 LEU A N 1
ATOM 900 C CA . LEU A 1 112 ? -4.773 25 27.234 1 96.94 112 LEU A CA 1
ATOM 901 C C . LEU A 1 112 ? -4.191 25.844 26.109 1 96.94 112 LEU A C 1
ATOM 903 O O . LEU A 1 112 ? -4.656 26.969 25.859 1 96.94 112 LEU A O 1
ATOM 907 N N . THR A 1 113 ? -3.182 25.344 25.469 1 97.69 113 THR A N 1
ATOM 908 C CA . THR A 1 113 ? -2.482 26.094 24.438 1 97.69 113 THR A CA 1
ATOM 909 C C . THR A 1 113 ? -2.885 25.609 23.047 1 97.69 113 THR A C 1
ATOM 911 O O . THR A 1 113 ? -2.951 24.391 22.812 1 97.69 113 THR A O 1
ATOM 914 N N . VAL A 1 114 ? -3.205 26.531 22.188 1 97.88 114 VAL A N 1
ATOM 915 C CA . VAL A 1 114 ? -3.615 26.188 20.844 1 97.88 114 VAL A CA 1
ATOM 916 C C . VAL A 1 114 ? -2.811 27.016 19.828 1 97.88 114 VAL A C 1
ATOM 918 O O . VAL A 1 114 ? -2.574 28.203 20.047 1 97.88 114 VAL A O 1
ATOM 921 N N . LEU A 1 115 ? -2.301 26.344 18.844 1 98 115 LEU A N 1
ATOM 922 C CA . LEU A 1 115 ? -1.661 27 17.719 1 98 115 LEU A CA 1
ATOM 923 C C . LEU A 1 115 ? -2.635 27.156 16.547 1 98 115 LEU A C 1
ATOM 925 O O . LEU A 1 115 ? -3.211 26.172 16.094 1 98 115 LEU A O 1
ATOM 929 N N . VAL A 1 116 ? -2.816 28.375 16.109 1 97.62 116 VAL A N 1
ATOM 930 C CA . VAL A 1 116 ? -3.688 28.609 14.961 1 97.62 116 VAL A CA 1
ATOM 931 C C . VAL A 1 116 ? -2.85 29.016 13.742 1 97.62 116 VAL A C 1
ATOM 933 O O . VAL A 1 116 ? -2.111 30 13.789 1 97.62 116 VAL A O 1
ATOM 936 N N . ILE A 1 117 ? -2.982 28.203 12.719 1 95.25 117 ILE A N 1
ATOM 937 C CA . ILE A 1 117 ? -2.281 28.438 11.461 1 95.25 117 ILE A CA 1
ATOM 938 C C . ILE A 1 117 ? -3.289 28.797 10.367 1 95.25 117 ILE A C 1
ATOM 940 O O . ILE A 1 117 ? -4.293 28.094 10.188 1 95.25 117 ILE A O 1
ATOM 944 N N . LYS A 1 118 ? -3.086 29.828 9.695 1 92.81 118 LYS A N 1
ATOM 945 C CA . LYS A 1 118 ? -3.969 30.203 8.594 1 92.81 118 LYS A CA 1
ATOM 946 C C . LYS A 1 118 ? -3.201 30.297 7.281 1 92.81 118 LYS A C 1
ATOM 948 O O . LYS A 1 118 ? -2.012 30.625 7.27 1 92.81 118 LYS A O 1
ATOM 953 N N . LYS A 1 119 ? -3.887 30.031 6.215 1 88.31 119 LYS A N 1
ATOM 954 C CA . LYS A 1 119 ? -3.322 30.266 4.887 1 88.31 119 LYS A CA 1
ATOM 955 C C . LYS A 1 119 ? -2.957 31.734 4.699 1 88.31 119 LYS A C 1
ATOM 957 O O . LYS A 1 119 ? -3.73 32.625 5.062 1 88.31 119 LYS A O 1
ATOM 962 N N . VAL A 1 120 ? -1.848 31.938 4.125 1 80.62 120 VAL A N 1
ATOM 963 C CA . VAL A 1 120 ? -1.345 33.312 3.988 1 80.62 120 VAL A CA 1
ATOM 964 C C . VAL A 1 120 ? -1.957 33.969 2.752 1 80.62 120 VAL A C 1
ATOM 966 O O . VAL A 1 120 ? -2.211 33.281 1.748 1 80.62 120 VAL A O 1
ATOM 969 N N . HIS A 1 121 ? -2.23 35.25 2.869 1 78.56 121 HIS A N 1
ATOM 970 C CA . HIS A 1 121 ? -2.637 36.094 1.77 1 78.56 121 HIS A CA 1
ATOM 971 C C . HIS A 1 121 ? -3.963 35.656 1.17 1 78.56 121 HIS A C 1
ATOM 973 O O . HIS A 1 121 ? -4.109 35.594 -0.053 1 78.56 121 HIS A O 1
ATOM 979 N N . ASP A 1 122 ? -4.805 35.188 1.946 1 82.19 122 ASP A N 1
ATOM 980 C CA . ASP A 1 122 ? -6.168 34.844 1.54 1 82.19 122 ASP A CA 1
ATOM 981 C C . ASP A 1 122 ? -7.191 35.656 2.326 1 82.19 122 ASP A C 1
ATOM 983 O O . ASP A 1 122 ? -7.375 35.438 3.525 1 82.19 122 ASP A O 1
ATOM 987 N N . ALA A 1 123 ? -7.805 36.5 1.66 1 82.69 123 ALA A N 1
ATOM 988 C CA . ALA A 1 123 ? -8.734 37.438 2.293 1 82.69 123 ALA A CA 1
ATOM 989 C C . ALA A 1 123 ? -9.945 36.688 2.855 1 82.69 123 ALA A C 1
ATOM 991 O O . ALA A 1 123 ? -10.547 37.125 3.84 1 82.69 123 ALA A O 1
ATOM 992 N N . GLN A 1 124 ? -10.258 35.594 2.234 1 86.69 124 GLN A N 1
ATOM 993 C CA . GLN A 1 124 ? -11.445 34.844 2.656 1 86.69 124 GLN A CA 1
ATOM 994 C C . GLN A 1 124 ? -11.25 34.219 4.039 1 86.69 124 GLN A C 1
ATOM 996 O O . GLN A 1 124 ? -12.219 33.875 4.715 1 86.69 124 GLN A O 1
ATOM 1001 N N . ILE A 1 125 ? -10.031 34.188 4.441 1 90.69 125 ILE A N 1
ATOM 1002 C CA . ILE A 1 125 ? -9.727 33.5 5.684 1 90.69 125 ILE A CA 1
ATOM 1003 C C . ILE A 1 125 ? -9.672 34.469 6.844 1 90.69 125 ILE A C 1
ATOM 1005 O O . ILE A 1 125 ? -9.727 34.094 8.008 1 90.69 125 ILE A O 1
ATOM 1009 N N . LEU A 1 126 ? -9.656 35.781 6.586 1 89.25 126 LEU A N 1
ATOM 1010 C CA . LEU A 1 126 ? -9.406 36.812 7.613 1 89.25 126 LEU A CA 1
ATOM 1011 C C . LEU A 1 126 ? -10.539 36.812 8.633 1 89.25 126 LEU A C 1
ATOM 1013 O O . LEU A 1 126 ? -10.289 36.75 9.844 1 89.25 126 LEU A O 1
ATOM 1017 N N . ALA A 1 127 ? -11.695 36.844 8.164 1 90.69 127 ALA A N 1
ATOM 1018 C CA . ALA A 1 127 ? -12.844 36.906 9.07 1 90.69 127 ALA A CA 1
ATOM 1019 C C . ALA A 1 127 ? -12.945 35.625 9.922 1 90.69 127 ALA A C 1
ATOM 1021 O O . ALA A 1 127 ? -13.031 35.719 11.148 1 90.69 127 ALA A O 1
ATOM 1022 N N . PRO A 1 128 ? -12.914 34.469 9.234 1 93.56 128 PRO A N 1
ATOM 1023 C CA . PRO A 1 128 ? -12.93 33.25 10.031 1 93.56 128 PRO A CA 1
ATOM 1024 C C . PRO A 1 128 ? -11.805 33.219 11.062 1 93.56 128 PRO A C 1
ATOM 1026 O O . PRO A 1 128 ? -12.008 32.75 12.188 1 93.56 128 PRO A O 1
ATOM 1029 N N . PHE A 1 129 ? -10.719 33.719 10.719 1 94.94 129 PHE A N 1
ATOM 1030 C CA . PHE A 1 129 ? -9.562 33.688 11.609 1 94.94 129 PHE A CA 1
ATOM 1031 C C . PHE A 1 129 ? -9.828 34.562 12.836 1 94.94 129 PHE A C 1
ATOM 1033 O O . PHE A 1 129 ? -9.594 34.125 13.969 1 94.94 129 PHE A O 1
ATOM 1040 N N . VAL A 1 130 ? -10.281 35.688 12.633 1 93.69 130 VAL A N 1
ATOM 1041 C CA . VAL A 1 130 ? -10.547 36.625 13.719 1 93.69 130 VAL A CA 1
ATOM 1042 C C . VAL A 1 130 ? -11.633 36.062 14.633 1 93.69 130 VAL A C 1
ATOM 1044 O O . VAL A 1 130 ? -11.516 36.125 15.859 1 93.69 130 VAL A O 1
ATOM 1047 N N . GLN A 1 131 ? -12.641 35.531 14.031 1 94.25 131 GLN A N 1
ATOM 1048 C CA . GLN A 1 131 ? -13.727 34.938 14.805 1 94.25 131 GLN A CA 1
ATOM 1049 C C . GLN A 1 131 ? -13.211 33.812 15.688 1 94.25 131 GLN A C 1
ATOM 1051 O O . GLN A 1 131 ? -13.555 33.719 16.875 1 94.25 131 GLN A O 1
ATOM 1056 N N . LEU A 1 132 ? -12.422 33 15.117 1 96.69 132 LEU A N 1
ATOM 1057 C CA . LEU A 1 132 ? -11.891 31.828 15.836 1 96.69 132 LEU A CA 1
ATOM 1058 C C . LEU A 1 132 ? -11.008 32.281 17 1 96.69 132 LEU A C 1
ATOM 1060 O O . LEU A 1 132 ? -11.203 31.828 18.125 1 96.69 132 LEU A O 1
ATOM 1064 N N . VAL A 1 133 ? -10.078 33.188 16.719 1 96.38 133 VAL A N 1
ATOM 1065 C CA . VAL A 1 133 ? -9.117 33.625 17.734 1 96.38 133 VAL A CA 1
ATOM 1066 C C . VAL A 1 133 ? -9.852 34.344 18.859 1 96.38 133 VAL A C 1
ATOM 1068 O O . VAL A 1 133 ? -9.539 34.156 20.031 1 96.38 133 VAL A O 1
ATOM 1071 N N . HIS A 1 134 ? -10.797 35.156 18.484 1 94.88 134 HIS A N 1
ATOM 1072 C CA . HIS A 1 134 ? -11.594 35.875 19.469 1 94.88 134 HIS A CA 1
ATOM 1073 C C . HIS A 1 134 ? -12.305 34.875 20.406 1 94.88 134 HIS A C 1
ATOM 1075 O O . HIS A 1 134 ? -12.273 35.062 21.625 1 94.88 134 HIS A O 1
ATOM 1081 N N . TRP A 1 135 ? -12.914 33.938 19.844 1 96.81 135 TRP A N 1
ATOM 1082 C CA . TRP A 1 135 ? -13.672 32.938 20.594 1 96.81 135 TRP A CA 1
ATOM 1083 C C . TRP A 1 135 ? -12.75 32.125 21.5 1 96.81 135 TRP A C 1
ATOM 1085 O O . TRP A 1 135 ? -13.07 31.891 22.672 1 96.81 135 TRP A O 1
ATOM 1095 N N . LEU A 1 136 ? -11.602 31.703 21 1 97.5 136 LEU A N 1
ATOM 1096 C CA . LEU A 1 136 ? -10.648 30.906 21.766 1 97.5 136 LEU A CA 1
ATOM 1097 C C . LEU A 1 136 ? -10.117 31.703 22.953 1 97.5 136 LEU A C 1
ATOM 1099 O O . LEU A 1 136 ? -9.992 31.156 24.062 1 97.5 136 LEU A O 1
ATOM 1103 N N . VAL A 1 137 ? -9.844 33 22.781 1 96.38 137 VAL A N 1
ATOM 1104 C CA . VAL A 1 137 ? -9.242 33.844 23.812 1 96.38 137 VAL A CA 1
ATOM 1105 C C . VAL A 1 137 ? -10.297 34.219 24.844 1 96.38 137 VAL A C 1
ATOM 1107 O O . VAL A 1 137 ? -10.109 34.031 26.047 1 96.38 137 VAL A O 1
ATOM 1110 N N . HIS A 1 138 ? -11.438 34.625 24.391 1 94.25 138 HIS A N 1
ATOM 1111 C CA . HIS A 1 138 ? -12.398 35.25 25.297 1 94.25 138 HIS A CA 1
ATOM 1112 C C . HIS A 1 138 ? -13.383 34.219 25.844 1 94.25 138 HIS A C 1
ATOM 1114 O O . HIS A 1 138 ? -13.711 34.25 27.031 1 94.25 138 HIS A O 1
ATOM 1120 N N . ASP A 1 139 ? -13.867 33.375 25 1 95.44 139 ASP A N 1
ATOM 1121 C CA . ASP A 1 139 ? -14.898 32.438 25.438 1 95.44 139 ASP A CA 1
ATOM 1122 C C . ASP A 1 139 ? -14.273 31.188 26.078 1 95.44 139 ASP A C 1
ATOM 1124 O O . ASP A 1 139 ? -14.828 30.641 27.031 1 95.44 139 ASP A O 1
ATOM 1128 N N . LYS A 1 140 ? -13.125 30.75 25.609 1 96.06 140 LYS A N 1
ATOM 1129 C CA . LYS A 1 140 ? -12.547 29.5 26.078 1 96.06 140 LYS A CA 1
ATOM 1130 C C . LYS A 1 140 ? -11.328 29.75 26.969 1 96.06 140 LYS A C 1
ATOM 1132 O O . LYS A 1 140 ? -10.805 28.844 27.594 1 96.06 140 LYS A O 1
ATOM 1137 N N . SER A 1 141 ? -10.836 31 27.047 1 96.19 141 SER A N 1
ATOM 1138 C CA . SER A 1 141 ? -9.711 31.422 27.891 1 96.19 141 SER A CA 1
ATOM 1139 C C . SER A 1 141 ? -8.469 30.578 27.594 1 96.19 141 SER A C 1
ATOM 1141 O O . SER A 1 141 ? -7.805 30.109 28.516 1 96.19 141 SER A O 1
ATOM 1143 N N . MET A 1 142 ? -8.242 30.344 26.312 1 97.25 142 MET A N 1
ATOM 1144 C CA . MET A 1 142 ? -7.07 29.578 25.906 1 97.25 142 MET A CA 1
ATOM 1145 C C . MET A 1 142 ? -5.906 30.5 25.547 1 97.25 142 MET A C 1
ATOM 1147 O O . MET A 1 142 ? -6.109 31.688 25.281 1 97.25 142 MET A O 1
ATOM 1151 N N . VAL A 1 143 ? -4.707 29.938 25.672 1 97.88 143 VAL A N 1
ATOM 1152 C CA . VAL A 1 143 ? -3.51 30.625 25.203 1 97.88 143 VAL A CA 1
ATOM 1153 C C . VAL A 1 143 ? -3.303 30.344 23.719 1 97.88 143 VAL A C 1
ATOM 1155 O O . VAL A 1 143 ? -3.002 29.219 23.328 1 97.88 143 VAL A O 1
ATOM 1158 N N . VAL A 1 144 ? -3.4 31.375 22.922 1 98.06 144 VAL A N 1
ATOM 1159 C CA . VAL A 1 144 ? -3.416 31.203 21.469 1 98.06 144 VAL A CA 1
ATOM 1160 C C . VAL A 1 144 ? -2.074 31.625 20.891 1 98.06 144 VAL A C 1
ATOM 1162 O O . VAL A 1 144 ? -1.63 32.75 21.094 1 98.06 144 VAL A O 1
ATOM 1165 N N . PHE A 1 145 ? -1.415 30.703 20.172 1 97.5 145 PHE A N 1
ATOM 1166 C CA . PHE A 1 145 ? -0.173 30.953 19.453 1 97.5 145 PHE A CA 1
ATOM 1167 C C . PHE A 1 145 ? -0.446 31.219 17.984 1 97.5 145 PHE A C 1
ATOM 1169 O O . PHE A 1 145 ? -1.272 30.547 17.375 1 97.5 145 PHE A O 1
ATOM 1176 N N . VAL A 1 146 ? 0.188 32.219 17.422 1 96.06 146 VAL A N 1
ATOM 1177 C CA . VAL A 1 146 ? 0.146 32.5 15.984 1 96.06 146 VAL A CA 1
ATOM 1178 C C . VAL A 1 146 ? 1.551 32.844 15.484 1 96.06 146 VAL A C 1
ATOM 1180 O O . VAL A 1 146 ? 2.428 33.219 16.266 1 96.06 146 VAL A O 1
ATOM 1183 N N . GLU A 1 147 ? 1.752 32.688 14.219 1 94.19 147 GLU A N 1
ATOM 1184 C CA . GLU A 1 147 ? 3.029 33.094 13.633 1 94.19 147 GLU A CA 1
ATOM 1185 C C . GLU A 1 147 ? 3.203 34.594 13.68 1 94.19 147 GLU A C 1
ATOM 1187 O O . GLU A 1 147 ? 2.248 35.344 13.461 1 94.19 147 GLU A O 1
ATOM 1192 N N . ALA A 1 148 ? 4.379 35.031 13.836 1 91.75 148 ALA A N 1
ATOM 1193 C CA . ALA A 1 148 ? 4.676 36.438 13.969 1 91.75 148 ALA A CA 1
ATOM 1194 C C . ALA A 1 148 ? 4.219 37.219 12.734 1 91.75 148 ALA A C 1
ATOM 1196 O O . ALA A 1 148 ? 3.779 38.375 12.844 1 91.75 148 ALA A O 1
ATOM 1197 N N . ALA A 1 149 ? 4.281 36.625 11.672 1 87.88 149 ALA A N 1
ATOM 1198 C CA . ALA A 1 149 ? 3.934 37.281 10.406 1 87.88 149 ALA A CA 1
ATOM 1199 C C . ALA A 1 149 ? 2.457 37.656 10.375 1 87.88 149 ALA A C 1
ATOM 1201 O O . ALA A 1 149 ? 2.055 38.531 9.625 1 87.88 149 ALA A O 1
ATOM 1202 N N . VAL A 1 150 ? 1.652 37 11.109 1 86.69 150 VAL A N 1
ATOM 1203 C CA . VAL A 1 150 ? 0.22 37.281 11.172 1 86.69 150 VAL A CA 1
ATOM 1204 C C . VAL A 1 150 ? -0.016 38.688 11.734 1 86.69 150 VAL A C 1
ATOM 1206 O O . VAL A 1 150 ? -0.929 39.375 11.297 1 86.69 150 VAL A O 1
ATOM 1209 N N . LEU A 1 151 ? 0.795 39.094 12.648 1 85.06 151 LEU A N 1
ATOM 1210 C CA . LEU A 1 151 ? 0.628 40.406 13.273 1 85.06 151 LEU A CA 1
ATOM 1211 C C . LEU A 1 151 ? 1.016 41.531 12.312 1 85.06 151 LEU A C 1
ATOM 1213 O O . LEU A 1 151 ? 0.594 42.656 12.477 1 85.06 151 LEU A O 1
ATOM 1217 N N . ASP A 1 152 ? 1.798 41.094 11.32 1 82.38 152 ASP A N 1
ATOM 1218 C CA . ASP A 1 152 ? 2.252 42.094 10.352 1 82.38 152 ASP A CA 1
ATOM 1219 C C . ASP A 1 152 ? 1.274 42.188 9.188 1 82.38 152 ASP A C 1
ATOM 1221 O O . ASP A 1 152 ? 1.456 43.031 8.289 1 82.38 152 ASP A O 1
ATOM 1225 N N . ASP A 1 153 ? 0.299 41.438 9.234 1 82.44 153 ASP A N 1
ATOM 1226 C CA . ASP A 1 153 ? -0.688 41.438 8.164 1 82.44 153 ASP A CA 1
ATOM 1227 C C . ASP A 1 153 ? -1.535 42.719 8.227 1 82.44 153 ASP A C 1
ATOM 1229 O O . ASP A 1 153 ? -2.338 42.906 9.148 1 82.44 153 ASP A O 1
ATOM 1233 N N . THR A 1 154 ? -1.425 43.531 7.297 1 79.44 154 THR A N 1
ATOM 1234 C CA . THR A 1 154 ? -2.08 44.844 7.281 1 79.44 154 THR A CA 1
ATOM 1235 C C . THR A 1 154 ? -3.596 44.688 7.191 1 79.44 154 THR A C 1
ATOM 1237 O O . THR A 1 154 ? -4.344 45.469 7.762 1 79.44 154 THR A O 1
ATOM 1240 N N . LEU A 1 155 ? -4.008 43.688 6.508 1 82.06 155 LEU A N 1
ATOM 1241 C CA . LEU A 1 155 ? -5.441 43.469 6.363 1 82.06 155 LEU A CA 1
ATOM 1242 C C . LEU A 1 155 ? -6.074 43.094 7.699 1 82.06 155 LEU A C 1
ATOM 1244 O O . LEU A 1 155 ? -7.199 43.5 7.992 1 82.06 155 LEU A O 1
ATOM 1248 N N . LEU A 1 156 ? -5.355 42.438 8.461 1 84.12 156 LEU A N 1
ATOM 1249 C CA . LEU A 1 156 ? -5.844 42.031 9.773 1 84.12 156 LEU A CA 1
ATOM 1250 C C . LEU A 1 156 ? -5.828 43.188 10.75 1 84.12 156 LEU A C 1
ATOM 1252 O O . LEU A 1 156 ? -6.719 43.312 11.594 1 84.12 156 LEU A O 1
ATOM 1256 N N . ALA A 1 157 ? -4.867 44 10.57 1 77.94 157 ALA A N 1
ATOM 1257 C CA . ALA A 1 157 ? -4.715 45.125 11.469 1 77.94 157 ALA A CA 1
ATOM 1258 C C . ALA A 1 157 ? -5.906 46.094 11.352 1 77.94 157 ALA A C 1
ATOM 1260 O O . ALA A 1 157 ? -6.266 46.75 12.328 1 77.94 157 ALA A O 1
ATOM 1261 N N . GLU A 1 158 ? -6.438 46 10.219 1 76.81 158 GLU A N 1
ATOM 1262 C CA . GLU A 1 158 ? -7.543 46.906 9.961 1 76.81 158 GLU A CA 1
ATOM 1263 C C . GLU A 1 158 ? -8.883 46.312 10.352 1 76.81 158 GLU A C 1
ATOM 1265 O O . GLU A 1 158 ? -9.914 46.969 10.344 1 76.81 158 GLU A O 1
ATOM 1270 N N . TYR A 1 159 ? -8.711 45.031 10.633 1 75.62 159 TYR A N 1
ATOM 1271 C CA . TYR A 1 159 ? -9.93 44.375 11.055 1 75.62 159 TYR A CA 1
ATOM 1272 C C . TYR A 1 159 ? -10.258 44.688 12.508 1 75.62 159 TYR A C 1
ATOM 1274 O O . TYR A 1 159 ? -9.5 44.344 13.422 1 75.62 159 TYR A O 1
ATOM 1282 N N . GLY A 1 160 ? -11.109 45.594 12.891 1 71.44 160 GLY A N 1
ATOM 1283 C CA . GLY A 1 160 ? -11.391 46.188 14.188 1 71.44 160 GLY A CA 1
ATOM 1284 C C . GLY A 1 160 ? -11.391 45.156 15.32 1 71.44 160 GLY A C 1
ATOM 1285 O O . GLY A 1 160 ? -10.758 45.375 16.359 1 71.44 160 GLY A O 1
ATOM 1286 N N . ASP A 1 161 ? -12 44.094 15.172 1 81.69 161 ASP A N 1
ATOM 1287 C CA . ASP A 1 161 ? -12.148 43.125 16.234 1 81.69 161 ASP A CA 1
ATOM 1288 C C . ASP A 1 161 ? -10.82 42.406 16.547 1 81.69 161 ASP A C 1
ATOM 1290 O O . ASP A 1 161 ? -10.625 41.906 17.641 1 81.69 161 ASP A O 1
ATOM 1294 N N . PHE A 1 162 ? -9.867 42.531 15.641 1 89.56 162 PHE A N 1
ATOM 1295 C CA . PHE A 1 162 ? -8.586 41.844 15.828 1 89.56 162 PHE A CA 1
ATOM 1296 C C . PHE A 1 162 ? -7.707 42.625 16.812 1 89.56 162 PHE A C 1
ATOM 1298 O O . PHE A 1 162 ? -6.941 42.031 17.562 1 89.56 162 PHE A O 1
ATOM 1305 N N . THR A 1 163 ? -7.809 43.875 16.766 1 84.19 163 THR A N 1
ATOM 1306 C CA . THR A 1 163 ? -6.996 44.719 17.625 1 84.19 163 THR A CA 1
ATOM 1307 C C . THR A 1 163 ? -7.234 44.375 19.094 1 84.19 163 THR A C 1
ATOM 1309 O O . THR A 1 163 ? -6.312 44.438 19.906 1 84.19 163 THR A O 1
ATOM 1312 N N . SER A 1 164 ? -8.469 44.031 19.344 1 85 164 SER A N 1
ATOM 1313 C CA . SER A 1 164 ? -8.844 43.719 20.719 1 85 164 SER A CA 1
ATOM 1314 C C . SER A 1 164 ? -8.172 42.438 21.219 1 85 164 SER A C 1
ATOM 1316 O O . SER A 1 164 ? -7.988 42.25 22.422 1 85 164 SER A O 1
ATOM 1318 N N . VAL A 1 165 ? -7.797 41.594 20.312 1 90.56 165 VAL A N 1
ATOM 1319 C CA . VAL A 1 165 ? -7.273 40.312 20.719 1 90.56 165 VAL A CA 1
ATOM 1320 C C . VAL A 1 165 ? -5.781 40.219 20.422 1 90.56 165 VAL A C 1
ATOM 1322 O O . VAL A 1 165 ? -5.062 39.406 21 1 90.56 165 VAL A O 1
ATOM 1325 N N . LYS A 1 166 ? -5.281 41.094 19.656 1 90.12 166 LYS A N 1
ATOM 1326 C CA . LYS A 1 166 ? -3.912 41.062 19.156 1 90.12 166 LYS A CA 1
ATOM 1327 C C . LYS A 1 166 ? -2.908 41 20.297 1 90.12 166 LYS A C 1
ATOM 1329 O O . LYS A 1 166 ? -1.942 40.25 20.25 1 90.12 166 LYS A O 1
ATOM 1334 N N . GLU A 1 167 ? -3.146 41.719 21.344 1 88.62 167 GLU A N 1
ATOM 1335 C CA . GLU A 1 167 ? -2.209 41.844 22.453 1 88.62 167 GLU A CA 1
ATOM 1336 C C . GLU A 1 167 ? -2.213 40.562 23.312 1 88.62 167 GLU A C 1
ATOM 1338 O O . GLU A 1 167 ? -1.288 40.344 24.094 1 88.62 167 GLU A O 1
ATOM 1343 N N . ARG A 1 168 ? -3.221 39.812 23.156 1 93.38 168 ARG A N 1
ATOM 1344 C CA . ARG A 1 168 ? -3.354 38.594 23.969 1 93.38 168 ARG A CA 1
ATOM 1345 C C . ARG A 1 168 ? -2.756 37.375 23.266 1 93.38 168 ARG A C 1
ATOM 1347 O O . ARG A 1 168 ? -2.664 36.312 23.859 1 93.38 168 ARG A O 1
ATOM 1354 N N . LEU A 1 169 ? -2.363 37.5 22.078 1 95.12 169 LEU A N 1
ATOM 1355 C CA . LEU A 1 169 ? -1.843 36.406 21.281 1 95.12 169 LEU A CA 1
ATOM 1356 C C . LEU A 1 169 ? -0.36 36.188 21.562 1 95.12 169 LEU A C 1
ATOM 1358 O O . LEU A 1 169 ? 0.387 37.156 21.766 1 95.12 169 LEU A O 1
ATOM 1362 N N . MET A 1 170 ? 0.034 34.938 21.672 1 95.81 170 MET A N 1
ATOM 1363 C CA . MET A 1 170 ? 1.446 34.562 21.719 1 95.81 170 MET A CA 1
ATOM 1364 C C . MET A 1 170 ? 1.999 34.344 20.312 1 95.81 170 MET A C 1
ATOM 1366 O O . MET A 1 170 ? 1.345 33.75 19.453 1 95.81 170 MET A O 1
ATOM 1370 N N . THR A 1 171 ? 3.146 34.875 20 1 94 171 THR A N 1
ATOM 1371 C CA . THR A 1 171 ? 3.713 34.781 18.656 1 94 171 THR A CA 1
ATOM 1372 C C . THR A 1 171 ? 4.984 33.938 18.672 1 94 171 THR A C 1
ATOM 1374 O O . THR A 1 171 ? 5.605 33.75 19.719 1 94 171 THR A O 1
ATOM 1377 N N . PHE A 1 172 ? 5.246 33.344 17.562 1 94.25 172 PHE A N 1
ATOM 1378 C CA . PHE A 1 172 ? 6.48 32.594 17.391 1 94.25 172 PHE A CA 1
ATOM 1379 C C . PHE A 1 172 ? 7.016 32.75 15.969 1 94.25 172 PHE A C 1
ATOM 1381 O O . PHE A 1 172 ? 6.289 33.188 15.078 1 94.25 172 PHE A O 1
ATOM 1388 N N . ARG A 1 173 ? 8.32 32.5 15.805 1 91.44 173 ARG A N 1
ATOM 1389 C CA . ARG A 1 173 ? 8.969 32.438 14.5 1 91.44 173 ARG A CA 1
ATOM 1390 C C . ARG A 1 173 ? 9.43 31.016 14.18 1 91.44 173 ARG A C 1
ATOM 1392 O O . ARG A 1 173 ? 10.211 30.438 14.93 1 91.44 173 ARG A O 1
ATOM 1399 N N . ALA A 1 174 ? 8.984 30.531 13.078 1 85.38 174 ALA A N 1
ATOM 1400 C CA . ALA A 1 174 ? 9.227 29.141 12.672 1 85.38 174 ALA A CA 1
ATOM 1401 C C . ALA A 1 174 ? 10.719 28.859 12.547 1 85.38 174 ALA A C 1
ATOM 1403 O O . ALA A 1 174 ? 11.164 27.734 12.805 1 85.38 174 ALA A O 1
ATOM 1404 N N . SER A 1 175 ? 11.5 29.781 12.211 1 79 175 SER A N 1
ATOM 1405 C CA . SER A 1 175 ? 12.922 29.609 11.945 1 79 175 SER A CA 1
ATOM 1406 C C . SER A 1 175 ? 13.734 29.547 13.242 1 79 175 SER A C 1
ATOM 1408 O O . SER A 1 175 ? 14.797 28.938 13.289 1 79 175 SER A O 1
ATOM 1410 N N . THR A 1 176 ? 13.172 30.078 14.289 1 82.06 176 THR A N 1
ATOM 1411 C CA . THR A 1 176 ? 14.023 30.25 15.461 1 82.06 176 THR A CA 1
ATOM 1412 C C . THR A 1 176 ? 13.406 29.562 16.672 1 82.06 176 THR A C 1
ATOM 1414 O O . THR A 1 176 ? 14.133 29.078 17.547 1 82.06 176 THR A O 1
ATOM 1417 N N . ASP A 1 177 ? 12.18 29.469 16.609 1 89 177 ASP A N 1
ATOM 1418 C CA . ASP A 1 177 ? 11.523 28.984 17.828 1 89 177 ASP A CA 1
ATOM 1419 C C . ASP A 1 177 ? 11.172 27.516 17.719 1 89 177 ASP A C 1
ATOM 1421 O O . ASP A 1 177 ? 10.758 27.047 16.656 1 89 177 ASP A O 1
ATOM 1425 N N . ASP A 1 178 ? 11.344 26.797 18.797 1 91.19 178 ASP A N 1
ATOM 1426 C CA . ASP A 1 178 ? 10.93 25.406 18.938 1 91.19 178 ASP A CA 1
ATOM 1427 C C . ASP A 1 178 ? 9.609 25.297 19.688 1 91.19 178 ASP A C 1
ATOM 1429 O O . ASP A 1 178 ? 9.523 25.656 20.859 1 91.19 178 ASP A O 1
ATOM 1433 N N . LEU A 1 179 ? 8.633 24.797 19.078 1 92.81 179 LEU A N 1
ATOM 1434 C CA . LEU A 1 179 ? 7.293 24.719 19.656 1 92.81 179 LEU A CA 1
ATOM 1435 C C . LEU A 1 179 ? 7.082 23.359 20.328 1 92.81 179 LEU A C 1
ATOM 1437 O O . LEU A 1 179 ? 6 23.094 20.875 1 92.81 179 LEU A O 1
ATOM 1441 N N . THR A 1 180 ? 8.047 22.578 20.406 1 88.5 180 THR A N 1
ATOM 1442 C CA . THR A 1 180 ? 7.926 21.234 20.969 1 88.5 180 THR A CA 1
ATOM 1443 C C . THR A 1 180 ? 7.41 21.297 22.406 1 88.5 180 THR A C 1
ATOM 1445 O O . THR A 1 180 ? 7.91 22.078 23.219 1 88.5 180 THR A O 1
ATOM 1448 N N . ASP A 1 181 ? 6.379 20.578 22.688 1 90.69 181 ASP A N 1
ATOM 1449 C CA . ASP A 1 181 ? 5.777 20.391 24.016 1 90.69 181 ASP A CA 1
ATOM 1450 C C . ASP A 1 181 ? 5.188 21.688 24.531 1 90.69 181 ASP A C 1
ATOM 1452 O O . ASP A 1 181 ? 5.047 21.875 25.75 1 90.69 181 ASP A O 1
ATOM 1456 N N . LYS A 1 182 ? 4.965 22.656 23.703 1 95.06 182 LYS A N 1
ATOM 1457 C CA . LYS A 1 182 ? 4.379 23.922 24.109 1 95.06 182 LYS A CA 1
ATOM 1458 C C . LYS A 1 182 ? 2.938 24.047 23.625 1 95.06 182 LYS A C 1
ATOM 1460 O O . LYS A 1 182 ? 2.182 24.891 24.109 1 95.06 182 LYS A O 1
ATOM 1465 N N . ILE A 1 183 ? 2.637 23.234 22.656 1 96.38 183 ILE A N 1
ATOM 1466 C CA . ILE A 1 183 ? 1.329 23.328 22.016 1 96.38 183 ILE A CA 1
ATOM 1467 C C . ILE A 1 183 ? 0.52 22.062 22.312 1 96.38 183 ILE A C 1
ATOM 1469 O O . ILE A 1 183 ? 1.005 20.953 22.109 1 96.38 183 ILE A O 1
ATOM 1473 N N . ASP A 1 184 ? -0.696 22.234 22.703 1 95 184 ASP A N 1
ATOM 1474 C CA . ASP A 1 184 ? -1.548 21.078 23.016 1 95 184 ASP A CA 1
ATOM 1475 C C . ASP A 1 184 ? -2.311 20.609 21.781 1 95 184 ASP A C 1
ATOM 1477 O O . ASP A 1 184 ? -2.535 19.406 21.609 1 95 184 ASP A O 1
ATOM 1481 N N . PHE A 1 185 ? -2.809 21.484 21.016 1 93.94 185 PHE A N 1
ATOM 1482 C CA . PHE A 1 185 ? -3.443 21.078 19.766 1 93.94 185 PHE A CA 1
ATOM 1483 C C . PHE A 1 185 ? -3.357 22.203 18.734 1 93.94 185 PHE A C 1
ATOM 1485 O O . PHE A 1 185 ? -3 23.344 19.078 1 93.94 185 PHE A O 1
ATOM 1492 N N . ILE A 1 186 ? -3.596 21.938 17.5 1 96.06 186 ILE A N 1
ATOM 1493 C CA . ILE A 1 186 ? -3.396 22.844 16.375 1 96.06 186 ILE A CA 1
ATOM 1494 C C . ILE A 1 186 ? -4.699 22.984 15.594 1 96.06 186 ILE A C 1
ATOM 1496 O O . ILE A 1 186 ? -5.406 22 15.375 1 96.06 186 ILE A O 1
ATOM 1500 N N . ILE A 1 187 ? -5.02 24.188 15.211 1 96.38 187 ILE A N 1
ATOM 1501 C CA . ILE A 1 187 ? -6.125 24.453 14.297 1 96.38 187 ILE A CA 1
ATOM 1502 C C . ILE A 1 187 ? -5.594 25.094 13.023 1 96.38 187 ILE A C 1
ATOM 1504 O O . ILE A 1 187 ? -4.918 26.125 13.078 1 96.38 187 ILE A O 1
ATOM 1508 N N . CYS A 1 188 ? -5.891 24.484 11.938 1 94.38 188 CYS A N 1
ATOM 1509 C CA . CYS A 1 188 ? -5.496 25.016 10.633 1 94.38 188 CYS A CA 1
ATOM 1510 C C . CYS A 1 188 ? -6.699 25.578 9.891 1 94.38 188 CYS A C 1
ATOM 1512 O O . CYS A 1 188 ? -7.766 24.969 9.867 1 94.38 188 CYS A O 1
ATOM 1514 N N . LEU A 1 189 ? -6.48 26.766 9.375 1 94.5 189 LEU A N 1
ATOM 1515 C CA . LEU A 1 189 ? -7.477 27.406 8.516 1 94.5 189 LEU A CA 1
ATOM 1516 C C . LEU A 1 189 ? -6.945 27.562 7.098 1 94.5 189 LEU A C 1
ATOM 1518 O O . LEU A 1 189 ? -6.129 28.453 6.828 1 94.5 189 LEU A O 1
ATOM 1522 N N . GLY A 1 190 ? -7.438 26.766 6.203 1 91.12 190 GLY A N 1
ATOM 1523 C CA . GLY A 1 190 ? -6.973 26.797 4.824 1 91.12 190 GLY A CA 1
ATOM 1524 C C . GLY A 1 190 ? -7.004 25.453 4.148 1 91.12 190 GLY A C 1
ATOM 1525 O O . GLY A 1 190 ? -7.883 24.625 4.43 1 91.12 190 GLY A O 1
ATOM 1526 N N . GLY A 1 191 ? -6.098 25.25 3.172 1 86.75 191 GLY A N 1
ATOM 1527 C CA . GLY A 1 191 ? -6.016 23.984 2.449 1 86.75 191 GLY A CA 1
ATOM 1528 C C . GLY A 1 191 ? -4.98 23.047 3.023 1 86.75 191 GLY A C 1
ATOM 1529 O O . GLY A 1 191 ? -4.516 23.219 4.148 1 86.75 191 GLY A O 1
ATOM 1530 N N . ASP A 1 192 ? -4.645 22 2.248 1 87.19 192 ASP A N 1
ATOM 1531 C CA . ASP A 1 192 ? -3.711 20.969 2.674 1 87.19 192 ASP A CA 1
ATOM 1532 C C . ASP A 1 192 ? -2.35 21.562 3.025 1 87.19 192 ASP A C 1
ATOM 1534 O O . ASP A 1 192 ? -1.655 21.062 3.91 1 87.19 192 ASP A O 1
ATOM 1538 N N . GLY A 1 193 ? -2.066 22.656 2.389 1 89.06 193 GLY A N 1
ATOM 1539 C CA . GLY A 1 193 ? -0.788 23.297 2.641 1 89.06 193 GLY A CA 1
ATOM 1540 C C . GLY A 1 193 ? -0.616 23.75 4.082 1 89.06 193 GLY A C 1
ATOM 1541 O O . GLY A 1 193 ? 0.502 23.766 4.602 1 89.06 193 GLY A O 1
ATOM 1542 N N . THR A 1 194 ? -1.636 24.141 4.766 1 90.69 194 THR A N 1
ATOM 1543 C CA . THR A 1 194 ? -1.557 24.578 6.156 1 90.69 194 THR A CA 1
ATOM 1544 C C . THR A 1 194 ? -1.194 23.422 7.07 1 90.69 194 THR A C 1
ATOM 1546 O O . THR A 1 194 ? -0.464 23.594 8.047 1 90.69 194 THR A O 1
ATOM 1549 N N . LEU A 1 195 ? -1.74 22.266 6.742 1 89.44 195 LEU A N 1
ATOM 1550 C CA . LEU A 1 195 ? -1.397 21.094 7.539 1 89.44 195 LEU A CA 1
ATOM 1551 C C . LEU A 1 195 ? 0.046 20.672 7.289 1 89.44 195 LEU A C 1
ATOM 1553 O O . LEU A 1 195 ? 0.732 20.219 8.211 1 89.44 195 LEU A O 1
ATOM 1557 N N . LEU A 1 196 ? 0.466 20.766 6.043 1 88.88 196 LEU A N 1
ATOM 1558 C CA . LEU A 1 196 ? 1.865 20.5 5.734 1 88.88 196 LEU A CA 1
ATOM 1559 C C . LEU A 1 196 ? 2.787 21.406 6.535 1 88.88 196 LEU A C 1
ATOM 1561 O O . LEU A 1 196 ? 3.787 20.953 7.098 1 88.88 196 LEU A O 1
ATOM 1565 N N . HIS A 1 197 ? 2.414 22.641 6.562 1 91.19 197 HIS A N 1
ATOM 1566 C CA . HIS A 1 197 ? 3.186 23.609 7.324 1 91.19 197 HIS A CA 1
ATOM 1567 C C . HIS A 1 197 ? 3.17 23.281 8.812 1 91.19 197 HIS A C 1
ATOM 1569 O O . HIS A 1 197 ? 4.219 23.266 9.461 1 91.19 197 HIS A O 1
ATOM 1575 N N . ALA A 1 198 ? 2.016 22.984 9.344 1 91.31 198 ALA A N 1
ATOM 1576 C CA . ALA A 1 198 ? 1.893 22.609 10.75 1 91.31 198 ALA A CA 1
ATOM 1577 C C . ALA A 1 198 ? 2.809 21.438 11.094 1 91.31 198 ALA A C 1
ATOM 1579 O O . ALA A 1 198 ? 3.516 21.469 12.102 1 91.31 198 ALA A O 1
ATOM 1580 N N . SER A 1 199 ? 2.773 20.422 10.25 1 89.25 199 SER A N 1
ATOM 1581 C CA . SER A 1 199 ? 3.6 19.234 10.445 1 89.25 199 SER A CA 1
ATOM 1582 C C . SER A 1 199 ? 5.082 19.594 10.484 1 89.25 199 SER A C 1
ATOM 1584 O O . SER A 1 199 ? 5.84 19.031 11.273 1 89.25 199 SER A O 1
ATOM 1586 N N . SER A 1 200 ? 5.492 20.516 9.672 1 88.62 200 SER A N 1
ATOM 1587 C CA . SER A 1 200 ? 6.898 20.875 9.555 1 88.62 200 SER A CA 1
ATOM 1588 C C . SER A 1 200 ? 7.395 21.609 10.789 1 88.62 200 SER A C 1
ATOM 1590 O O . SER A 1 200 ? 8.594 21.656 11.062 1 88.62 200 SER A O 1
ATOM 1592 N N . LEU A 1 201 ? 6.539 22.203 11.523 1 91.06 201 LEU A N 1
ATOM 1593 C CA . LEU A 1 201 ? 6.906 22.984 12.711 1 91.06 201 LEU A CA 1
ATOM 1594 C C . LEU A 1 201 ? 7.281 22.062 13.867 1 91.06 201 LEU A C 1
ATOM 1596 O O . LEU A 1 201 ? 7.887 22.5 14.844 1 91.06 201 LEU A O 1
ATOM 1600 N N . PHE A 1 202 ? 6.902 20.781 13.766 1 90 202 PHE A N 1
ATOM 1601 C CA . PHE A 1 202 ? 7.168 19.812 14.82 1 90 202 PHE A CA 1
ATOM 1602 C C . PHE A 1 202 ? 7.988 18.641 14.281 1 90 202 PHE A C 1
ATOM 1604 O O . PHE A 1 202 ? 7.457 17.781 13.594 1 90 202 PHE A O 1
ATOM 1611 N N . GLN A 1 203 ? 9.18 18.484 14.656 1 85.69 203 GLN A N 1
ATOM 1612 C CA . GLN A 1 203 ? 10.07 17.469 14.117 1 85.69 203 GLN A CA 1
ATOM 1613 C C . GLN A 1 203 ? 10.172 16.281 15.062 1 85.69 203 GLN A C 1
ATOM 1615 O O . GLN A 1 203 ? 11.07 15.438 14.922 1 85.69 203 GLN A O 1
ATOM 1620 N N . GLN A 1 204 ? 9.336 16.234 16.016 1 84.06 204 GLN 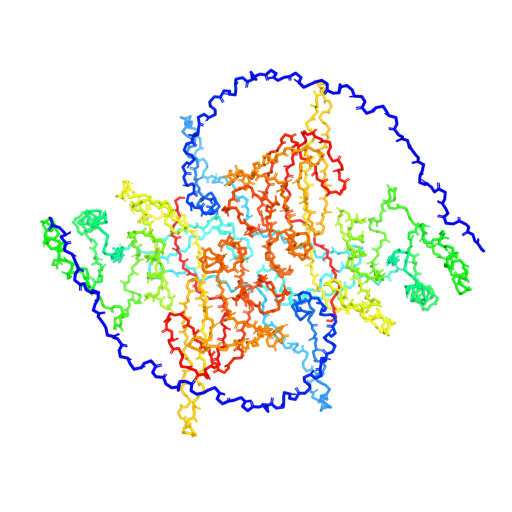A N 1
ATOM 1621 C CA . GLN A 1 204 ? 9.141 15.078 16.875 1 84.06 204 GLN A CA 1
ATOM 1622 C C . GLN A 1 204 ? 7.656 14.727 17 1 84.06 204 GLN A C 1
ATOM 1624 O O . GLN A 1 204 ? 7.031 14.312 16.031 1 84.06 204 GLN A O 1
ATOM 1629 N N . SER A 1 205 ? 7.055 15.117 18.094 1 86.25 205 SER A N 1
ATOM 1630 C CA . SER A 1 205 ? 5.637 14.836 18.312 1 86.25 205 SER A CA 1
ATOM 1631 C C . SER A 1 205 ? 4.77 15.992 17.812 1 86.25 205 SER A C 1
ATOM 1633 O O . SER A 1 205 ? 5.004 17.141 18.172 1 86.25 205 SER A O 1
ATOM 1635 N N . VAL A 1 206 ? 3.871 15.648 16.984 1 90.69 206 VAL A N 1
ATOM 1636 C CA . VAL A 1 206 ? 2.924 16.641 16.5 1 90.69 206 VAL A CA 1
ATOM 1637 C C . VAL A 1 206 ? 1.638 16.578 17.312 1 90.69 206 VAL A C 1
ATOM 1639 O O . VAL A 1 206 ? 1.062 15.5 17.5 1 90.69 206 VAL A O 1
ATOM 1642 N N . PRO A 1 207 ? 1.19 17.703 17.891 1 92.31 207 PRO A N 1
ATOM 1643 C CA . PRO A 1 207 ? -0.119 17.703 18.547 1 92.31 207 PRO A CA 1
ATOM 1644 C C . PRO A 1 207 ? -1.263 17.391 17.578 1 92.31 207 PRO A C 1
ATOM 1646 O O . PRO A 1 207 ? -1.079 17.438 16.359 1 92.31 207 PRO A O 1
ATOM 1649 N N . PRO A 1 208 ? -2.447 17.031 18.141 1 91.94 208 PRO A N 1
ATOM 1650 C CA . PRO A 1 208 ? -3.605 16.828 17.281 1 91.94 208 PRO A CA 1
ATOM 1651 C C . PRO A 1 208 ? -3.918 18.062 16.422 1 91.94 208 PRO A C 1
ATOM 1653 O O . PRO A 1 208 ? -3.805 19.188 16.906 1 91.94 208 PRO A O 1
ATOM 1656 N N . VAL A 1 209 ? -4.277 17.797 15.164 1 93.94 209 VAL A N 1
ATOM 1657 C CA . VAL A 1 209 ? -4.484 18.891 14.234 1 93.94 209 VAL A CA 1
ATOM 1658 C C . VAL A 1 209 ? -5.93 18.891 13.734 1 93.94 209 VAL A C 1
ATOM 1660 O O . VAL A 1 209 ? -6.395 17.891 13.188 1 93.94 209 VAL A O 1
ATOM 1663 N N . MET A 1 210 ? -6.613 19.891 13.992 1 93.25 210 MET A N 1
ATOM 1664 C CA . MET A 1 210 ? -7.914 20.125 13.383 1 93.25 210 MET A CA 1
ATOM 1665 C C . MET A 1 210 ? -7.797 21.078 12.188 1 93.25 210 MET A C 1
ATOM 1667 O O . MET A 1 210 ? -7.344 22.219 12.344 1 93.25 210 MET A O 1
ATOM 1671 N N . ALA A 1 211 ? -8.227 20.656 11.047 1 92.62 211 ALA A N 1
ATOM 1672 C CA . ALA A 1 211 ? -8.031 21.453 9.836 1 92.62 211 ALA A CA 1
ATOM 1673 C C . ALA A 1 211 ? -9.359 21.812 9.188 1 92.62 211 ALA A C 1
ATOM 1675 O O . ALA A 1 211 ? -10.125 20.922 8.789 1 92.62 211 ALA A O 1
ATOM 1676 N N . PHE A 1 212 ? -9.586 23.109 9.086 1 92.19 212 PHE A N 1
ATOM 1677 C CA . PHE A 1 212 ? -10.781 23.641 8.438 1 92.19 212 PHE A CA 1
ATOM 1678 C C . PHE A 1 212 ? -10.477 24.062 7.004 1 92.19 212 PHE A C 1
ATOM 1680 O O . PHE A 1 212 ? -9.43 24.656 6.738 1 92.19 212 PHE A O 1
ATOM 1687 N N . HIS A 1 213 ? -11.391 23.656 6.148 1 87.88 213 HIS A N 1
ATOM 1688 C CA . HIS A 1 213 ? -11.312 24.234 4.809 1 87.88 213 HIS A CA 1
ATOM 1689 C C . HIS A 1 213 ? -12.297 25.375 4.641 1 87.88 213 HIS A C 1
ATOM 1691 O O . HIS A 1 213 ? -13.367 25.375 5.25 1 87.88 213 HIS A O 1
ATOM 1697 N N . LEU A 1 214 ? -11.922 26.516 3.904 1 80.69 214 LEU A N 1
ATOM 1698 C CA . LEU A 1 214 ? -12.797 27.656 3.641 1 80.69 214 LEU A CA 1
ATOM 1699 C C . LEU A 1 214 ? -13.234 27.672 2.182 1 80.69 214 LEU A C 1
ATOM 1701 O O . LEU A 1 214 ? -13.867 28.625 1.732 1 80.69 214 LEU A O 1
ATOM 1705 N N . GLY A 1 215 ? -13.242 26.656 1.354 1 74.5 215 GLY A N 1
ATOM 1706 C CA . GLY A 1 215 ? -13.633 26.469 -0.033 1 74.5 215 GLY A CA 1
ATOM 1707 C C . GLY A 1 215 ? -13.852 25.016 -0.398 1 74.5 215 GLY A C 1
ATOM 1708 O O . GLY A 1 215 ? -14.648 24.312 0.238 1 74.5 215 GLY A O 1
ATOM 1709 N N . SER A 1 216 ? -13.031 24.672 -1.202 1 70.75 216 SER A N 1
ATOM 1710 C CA . SER A 1 216 ? -13.188 23.281 -1.65 1 70.75 216 SER A CA 1
ATOM 1711 C C . SER A 1 216 ? -12.578 22.312 -0.646 1 70.75 216 SER A C 1
ATOM 1713 O O . SER A 1 216 ? -11.586 22.625 0.013 1 70.75 216 SER A O 1
ATOM 1715 N N . LEU A 1 217 ? -13.273 21.172 -0.479 1 70.81 217 LEU A N 1
ATOM 1716 C CA . LEU A 1 217 ? -12.797 20.125 0.41 1 70.81 217 LEU A CA 1
ATOM 1717 C C . LEU A 1 217 ? -11.406 19.656 0.005 1 70.81 217 LEU A C 1
ATOM 1719 O O . LEU A 1 217 ? -11.148 19.406 -1.175 1 70.81 217 LEU A O 1
ATOM 1723 N N . GLY A 1 218 ? -10.531 19.719 1.036 1 70.81 218 GLY A N 1
ATOM 1724 C CA . GLY A 1 218 ? -9.188 19.203 0.798 1 70.81 218 GLY A CA 1
ATOM 1725 C C . GLY A 1 218 ? -9.023 17.75 1.185 1 70.81 218 GLY A C 1
ATOM 1726 O O . GLY A 1 218 ? -9.906 17.172 1.814 1 70.81 218 GLY A O 1
ATOM 1727 N N . PHE A 1 219 ? -7.938 17.234 0.821 1 74 219 PHE A N 1
ATOM 1728 C CA . PHE A 1 219 ? -7.578 15.859 1.176 1 74 219 PHE A CA 1
ATOM 1729 C C . PHE A 1 219 ? -7.328 15.734 2.674 1 74 219 PHE A C 1
ATOM 1731 O O . PHE A 1 219 ? -7.695 14.734 3.291 1 74 219 PHE A O 1
ATOM 1738 N N . LEU A 1 220 ? -6.805 16.812 3.205 1 77.88 220 LEU A N 1
ATOM 1739 C CA . LEU A 1 220 ? -6.383 16.766 4.602 1 77.88 220 LEU A CA 1
ATOM 1740 C C . LEU A 1 220 ? -7.23 17.703 5.457 1 77.88 220 LEU A C 1
ATOM 1742 O O . LEU A 1 220 ? -6.988 17.844 6.656 1 77.88 220 LEU A O 1
ATOM 1746 N N . THR A 1 221 ? -8.234 18.312 4.922 1 82.62 221 THR A N 1
ATOM 1747 C CA . THR A 1 221 ? -9 19.312 5.656 1 82.62 221 THR A CA 1
ATOM 1748 C C . THR A 1 221 ? -10.492 18.984 5.641 1 82.62 221 THR A C 1
ATOM 1750 O O . THR A 1 221 ? -11.258 19.578 4.891 1 82.62 221 THR A O 1
ATOM 1753 N N . PRO A 1 222 ? -10.922 18.188 6.527 1 82 222 PRO A N 1
ATOM 1754 C CA . PRO A 1 222 ? -12.289 17.656 6.449 1 82 222 PRO A CA 1
ATOM 1755 C C . PRO A 1 222 ? -13.32 18.562 7.098 1 82 222 PRO A C 1
ATOM 1757 O O . PRO A 1 222 ? -14.523 18.406 6.875 1 82 222 PRO A O 1
ATOM 1760 N N . PHE A 1 223 ? -12.914 19.594 7.852 1 88.38 223 PHE A N 1
ATOM 1761 C CA . PHE A 1 223 ? -13.883 20.359 8.625 1 88.38 223 PHE A CA 1
ATOM 1762 C C . PHE A 1 223 ? -14.289 21.625 7.875 1 88.38 223 PHE A C 1
ATOM 1764 O O . PHE A 1 223 ? -13.453 22.297 7.27 1 88.38 223 PHE A O 1
ATOM 1771 N N . GLU A 1 224 ? -15.547 21.797 7.941 1 89.69 224 GLU A N 1
ATOM 1772 C CA . GLU A 1 224 ? -16.062 23.078 7.465 1 89.69 224 GLU A CA 1
ATOM 1773 C C . GLU A 1 224 ? -16.109 24.109 8.586 1 89.69 224 GLU A C 1
ATOM 1775 O O . GLU A 1 224 ? -16.453 23.781 9.727 1 89.69 224 GLU A O 1
ATOM 1780 N N . PHE A 1 225 ? -15.883 25.25 8.18 1 93.12 225 PHE A N 1
ATOM 1781 C CA . PHE A 1 225 ? -15.758 26.266 9.219 1 93.12 225 PHE A CA 1
ATOM 1782 C C . PHE A 1 225 ? -17.125 26.688 9.727 1 93.12 225 PHE A C 1
ATOM 1784 O O . PHE A 1 225 ? -17.25 27.266 10.812 1 93.12 225 PHE A O 1
ATOM 1791 N N . ASN A 1 226 ? -18.109 26.188 8.945 1 88.25 226 ASN A N 1
ATOM 1792 C CA . ASN A 1 226 ? -19.438 26.484 9.453 1 88.25 226 ASN A CA 1
ATOM 1793 C C . ASN A 1 226 ? -19.672 25.797 10.805 1 88.25 226 ASN A C 1
ATOM 1795 O O . ASN A 1 226 ? -19.344 24.625 10.984 1 88.25 226 ASN A O 1
ATOM 1799 N N . ASN A 1 227 ? -20 26.5 11.891 1 91.12 227 ASN A N 1
ATOM 1800 C CA . ASN A 1 227 ? -20.219 26.016 13.242 1 91.12 227 ASN A CA 1
ATOM 1801 C C . ASN A 1 227 ? -18.922 25.578 13.906 1 91.12 227 ASN A C 1
ATOM 1803 O O . ASN A 1 227 ? -18.891 24.547 14.586 1 91.12 227 ASN A O 1
ATOM 1807 N N . PHE A 1 228 ? -17.891 26.234 13.594 1 95.06 228 PHE A N 1
ATOM 1808 C CA . PHE A 1 228 ? -16.562 25.875 14.086 1 95.06 228 PHE A CA 1
ATOM 1809 C C . PHE A 1 228 ? -16.562 25.734 15.602 1 95.06 228 PHE A C 1
ATOM 1811 O O . PHE A 1 228 ? -15.852 24.891 16.156 1 95.06 228 PHE A O 1
ATOM 1818 N N . GLN A 1 229 ? -17.375 26.469 16.344 1 96.81 229 GLN A N 1
ATOM 1819 C CA . GLN A 1 229 ? -17.391 26.422 17.797 1 96.81 229 GLN A CA 1
ATOM 1820 C C . GLN A 1 229 ? -17.781 25.047 18.312 1 96.81 229 GLN A C 1
ATOM 1822 O O . GLN A 1 229 ? -17.109 24.469 19.172 1 96.81 229 GLN A O 1
ATOM 1827 N N . GLU A 1 230 ? -18.844 24.547 17.688 1 93.94 230 GLU A N 1
ATOM 1828 C CA . GLU A 1 230 ? -19.312 23.219 18.078 1 93.94 230 GLU A CA 1
ATOM 1829 C C . GLU A 1 230 ? -18.281 22.156 17.734 1 93.94 230 GLU A C 1
ATOM 1831 O O . GLU A 1 230 ? -18.047 21.234 18.516 1 93.94 230 GLU A O 1
ATOM 1836 N N . GLN A 1 231 ? -17.734 22.281 16.656 1 92.44 231 GLN A N 1
ATOM 1837 C CA . GLN A 1 231 ? -16.75 21.297 16.188 1 92.44 231 GLN A CA 1
ATOM 1838 C C . GLN A 1 231 ? -15.508 21.312 17.062 1 92.44 231 GLN A C 1
ATOM 1840 O O . GLN A 1 231 ? -14.992 20.25 17.453 1 92.44 231 GLN A O 1
ATOM 1845 N N . VAL A 1 232 ? -15.047 22.469 17.375 1 95.12 232 VAL A N 1
ATOM 1846 C CA . VAL A 1 232 ? -13.859 22.594 18.219 1 95.12 232 VAL A CA 1
ATOM 1847 C C . VAL A 1 232 ? -14.18 22.078 19.625 1 95.12 232 VAL A C 1
ATOM 1849 O O . VAL A 1 232 ? -13.352 21.406 20.25 1 95.12 232 VAL A O 1
ATOM 1852 N N . MET A 1 233 ? -15.328 22.375 20.094 1 94.38 233 MET A N 1
ATOM 1853 C CA . MET A 1 233 ? -15.734 21.906 21.422 1 94.38 233 MET A CA 1
ATOM 1854 C C . MET A 1 233 ? -15.75 20.375 21.469 1 94.38 233 MET A C 1
ATOM 1856 O O . MET A 1 233 ? -15.328 19.781 22.469 1 94.38 233 MET A O 1
ATOM 1860 N N . ASN A 1 234 ? -16.25 19.797 20.406 1 89.81 234 ASN A N 1
ATOM 1861 C CA . ASN A 1 234 ? -16.25 18.344 20.328 1 89.81 234 ASN A CA 1
ATOM 1862 C C . ASN A 1 234 ? -14.852 17.766 20.438 1 89.81 234 ASN A C 1
ATOM 1864 O O . ASN A 1 234 ? -14.648 16.734 21.094 1 89.81 234 ASN A O 1
ATOM 1868 N N . VAL A 1 235 ? -13.945 18.422 19.828 1 89.06 235 VAL A N 1
ATOM 1869 C CA . VAL A 1 235 ? -12.555 17.969 19.859 1 89.06 235 VAL A CA 1
ATOM 1870 C C . VAL A 1 235 ? -11.977 18.172 21.266 1 89.06 235 VAL A C 1
ATOM 1872 O O . VAL A 1 235 ? -11.273 17.297 21.781 1 89.06 235 VAL A O 1
ATOM 1875 N N . LEU A 1 236 ? -12.297 19.297 21.891 1 91.81 236 LEU A N 1
ATOM 1876 C CA . LEU A 1 236 ? -11.781 19.609 23.203 1 91.81 236 LEU A CA 1
ATOM 1877 C C . LEU A 1 236 ? -12.336 18.656 24.266 1 91.81 236 LEU A C 1
ATOM 1879 O O . LEU A 1 236 ? -11.68 18.391 25.266 1 91.81 236 LEU A O 1
ATOM 1883 N N . GLU A 1 237 ? -13.5 18.125 23.969 1 89.12 237 GLU A N 1
ATOM 1884 C CA . GLU A 1 237 ? -14.117 17.172 24.891 1 89.12 237 GLU A CA 1
ATOM 1885 C C . GLU A 1 237 ? -13.5 15.789 24.766 1 89.12 237 GLU A C 1
ATOM 1887 O O . GLU A 1 237 ? -13.633 14.961 25.672 1 89.12 237 GLU A O 1
ATOM 1892 N N . GLY A 1 238 ? -12.977 15.555 23.609 1 84.12 238 GLY A N 1
ATOM 1893 C CA . GLY A 1 238 ? -12.352 14.258 23.391 1 84.12 238 GLY A CA 1
ATOM 1894 C C . GLY A 1 238 ? -13.219 13.312 22.578 1 84.12 238 GLY A C 1
ATOM 1895 O O . GLY A 1 238 ? -14.297 13.688 22.109 1 84.12 238 GLY A O 1
ATOM 1896 N N . HIS A 1 239 ? -12.672 12.164 22.172 1 80.56 239 HIS A N 1
ATOM 1897 C CA . HIS A 1 239 ? -13.32 11.055 21.484 1 80.56 239 HIS A CA 1
ATOM 1898 C C . HIS A 1 239 ? -13.477 11.344 19.984 1 80.56 239 HIS A C 1
ATOM 1900 O O . HIS A 1 239 ? -14.336 10.758 19.328 1 80.56 239 HIS A O 1
ATOM 1906 N N . ALA A 1 240 ? -12.742 12.352 19.656 1 84.25 240 ALA A N 1
ATOM 1907 C CA . ALA A 1 240 ? -12.781 12.672 18.234 1 84.25 240 ALA A CA 1
ATOM 1908 C C . ALA A 1 240 ? -12.047 11.609 17.406 1 84.25 240 ALA A C 1
ATOM 1910 O O . ALA A 1 240 ? -11.039 11.055 17.859 1 84.25 240 ALA A O 1
ATOM 1911 N N . ALA A 1 241 ? -12.625 11.336 16.234 1 82.06 241 ALA A N 1
ATOM 1912 C CA . ALA A 1 241 ? -11.969 10.406 15.328 1 82.06 241 ALA A CA 1
ATOM 1913 C C . ALA A 1 241 ? -10.633 10.961 14.844 1 82.06 241 ALA A C 1
ATOM 1915 O O . ALA A 1 241 ? -10.5 12.164 14.609 1 82.06 241 ALA A O 1
ATOM 1916 N N . LEU A 1 242 ? -9.719 10.062 14.797 1 79.88 242 LEU A N 1
ATOM 1917 C CA . LEU A 1 242 ? -8.375 10.461 14.383 1 79.88 242 LEU A CA 1
ATOM 1918 C C . LEU A 1 242 ? -7.832 9.516 13.32 1 79.88 242 LEU A C 1
ATOM 1920 O O . LEU A 1 242 ? -8.133 8.32 13.336 1 79.88 242 LEU A O 1
ATOM 1924 N N . THR A 1 243 ? -7.145 10.055 12.312 1 78.56 243 THR A N 1
ATOM 1925 C CA . THR A 1 243 ? -6.379 9.273 11.352 1 78.56 243 THR A CA 1
ATOM 1926 C C . THR A 1 243 ? -4.902 9.664 11.391 1 78.56 243 THR A C 1
ATOM 1928 O O . THR A 1 243 ? -4.547 10.805 11.109 1 78.56 243 THR A O 1
ATOM 1931 N N . LEU A 1 244 ? -4.113 8.75 11.719 1 83.5 244 LEU A N 1
ATOM 1932 C CA . LEU A 1 244 ? -2.682 9.016 11.797 1 83.5 244 LEU A CA 1
ATOM 1933 C C . LEU A 1 244 ? -2.068 9.094 10.398 1 83.5 244 LEU A C 1
ATOM 1935 O O . LEU A 1 244 ? -2.295 8.211 9.57 1 83.5 244 LEU A O 1
ATOM 1939 N N . ARG A 1 245 ? -1.382 10.172 10.156 1 87.31 245 ARG A N 1
ATOM 1940 C CA . ARG A 1 245 ? -0.683 10.367 8.891 1 87.31 245 ARG A CA 1
ATOM 1941 C C . ARG A 1 245 ? 0.815 10.133 9.055 1 87.31 245 ARG A C 1
ATOM 1943 O O . ARG A 1 245 ? 1.477 10.82 9.828 1 87.31 245 ARG A O 1
ATOM 1950 N N . SER A 1 246 ? 1.312 9.195 8.266 1 86.69 246 SER A N 1
ATOM 1951 C CA . SER A 1 246 ? 2.721 8.836 8.367 1 86.69 246 SER A CA 1
ATOM 1952 C C . SER A 1 246 ? 3.619 9.945 7.828 1 86.69 246 SER A C 1
ATOM 1954 O O . SER A 1 246 ? 3.23 10.672 6.914 1 86.69 246 SER A O 1
ATOM 1956 N N . ARG A 1 247 ? 4.785 10.023 8.453 1 87.31 247 ARG A N 1
ATOM 1957 C CA . ARG A 1 247 ? 5.84 10.891 7.941 1 87.31 247 ARG A CA 1
ATOM 1958 C C . ARG A 1 247 ? 7.082 10.094 7.57 1 87.31 247 ARG A C 1
ATOM 1960 O O . ARG A 1 247 ? 7.316 9.008 8.117 1 87.31 247 ARG A O 1
ATOM 1967 N N . LEU A 1 248 ? 7.816 10.648 6.664 1 84.12 248 LEU A N 1
ATOM 1968 C CA . LEU A 1 248 ? 9.102 10.07 6.297 1 84.12 248 LEU A CA 1
ATOM 1969 C C . LEU A 1 248 ? 10.227 10.672 7.125 1 84.12 248 LEU A C 1
ATOM 1971 O O . LEU A 1 248 ? 10.297 11.891 7.297 1 84.12 248 LEU A O 1
ATOM 1975 N N . GLN A 1 249 ? 11.008 9.797 7.738 1 83.81 249 GLN A N 1
ATOM 1976 C CA . GLN A 1 249 ? 12.25 10.25 8.352 1 83.81 249 GLN A CA 1
ATOM 1977 C C . GLN A 1 249 ? 13.398 10.25 7.336 1 83.81 249 GLN A C 1
ATOM 1979 O O . GLN A 1 249 ? 13.781 9.188 6.84 1 83.81 249 GLN A O 1
ATOM 1984 N N . CYS A 1 250 ? 13.883 11.352 7.062 1 77.75 250 CYS A N 1
ATOM 1985 C CA . CYS A 1 250 ? 14.953 11.508 6.078 1 77.75 250 CYS A CA 1
ATOM 1986 C C . CYS A 1 250 ? 16.266 11.883 6.758 1 77.75 250 CYS A C 1
ATOM 1988 O O . CYS A 1 250 ? 16.312 12.82 7.555 1 77.75 250 CYS A O 1
ATOM 1990 N N . VAL A 1 251 ? 17.281 11.062 6.457 1 76.94 251 VAL A N 1
ATOM 1991 C CA . VAL A 1 251 ? 18.609 11.352 6.973 1 76.94 251 VAL A CA 1
ATOM 1992 C C . VAL A 1 251 ? 19.531 11.766 5.824 1 76.94 251 VAL A C 1
ATOM 1994 O O . VAL A 1 251 ? 19.703 11.008 4.863 1 76.94 251 VAL A O 1
ATOM 1997 N N . VAL A 1 252 ? 20.047 12.906 5.961 1 70.69 252 VAL A N 1
ATOM 1998 C CA . VAL A 1 252 ? 20.922 13.438 4.926 1 70.69 252 VAL A CA 1
ATOM 1999 C C . VAL A 1 252 ? 22.375 13.438 5.414 1 70.69 252 VAL A C 1
ATOM 2001 O O . VAL A 1 252 ? 22.672 13.984 6.48 1 70.69 252 VAL A O 1
ATOM 2004 N N . LEU A 1 253 ? 23.172 12.68 4.613 1 67.69 253 LEU A N 1
ATOM 2005 C CA . LEU A 1 253 ? 24.609 12.656 4.891 1 67.69 253 LEU A CA 1
ATOM 2006 C C . LEU A 1 253 ? 25.375 13.523 3.893 1 67.69 253 LEU A C 1
ATOM 2008 O O . LEU A 1 253 ? 25.234 13.336 2.68 1 67.69 253 LEU A O 1
ATOM 2012 N N . ARG A 1 254 ? 26.031 14.602 4.383 1 61.5 254 ARG A N 1
ATOM 2013 C CA . ARG A 1 254 ? 26.797 15.492 3.521 1 61.5 254 ARG A CA 1
ATOM 2014 C C . ARG A 1 254 ? 28.266 15.055 3.443 1 61.5 254 ARG A C 1
ATOM 2016 O O . ARG A 1 254 ? 28.859 14.672 4.453 1 61.5 254 ARG A O 1
ATOM 2023 N N . LYS A 1 255 ? 28.609 14.664 2.191 1 57.53 255 LYS A N 1
ATOM 2024 C CA . LYS A 1 255 ? 30.031 14.336 2.02 1 57.53 255 LYS A CA 1
ATOM 2025 C C . LYS A 1 255 ? 30.906 15.57 2.189 1 57.53 255 LYS A C 1
ATOM 2027 O O . LYS A 1 255 ? 30.578 16.641 1.677 1 57.53 255 LYS A O 1
ATOM 2032 N N . SER A 1 256 ? 31.578 15.656 3.229 1 50.94 256 SER A N 1
ATOM 2033 C CA . SER A 1 256 ? 32.531 16.766 3.428 1 50.94 256 SER A CA 1
ATOM 2034 C C . SER A 1 256 ? 33.562 16.812 2.312 1 50.94 256 SER A C 1
ATOM 2036 O O . SER A 1 256 ? 34.094 15.781 1.919 1 50.94 256 SER A O 1
ATOM 2038 N N . GLN A 1 257 ? 33.438 17.688 1.35 1 49.66 257 GLN A N 1
ATOM 2039 C CA . GLN A 1 257 ? 34.562 17.844 0.431 1 49.66 257 GLN A CA 1
ATOM 2040 C C . GLN A 1 257 ? 35.906 17.766 1.171 1 49.66 257 GLN A C 1
ATOM 2042 O O . GLN A 1 257 ? 36.906 17.375 0.592 1 49.66 257 GLN A O 1
ATOM 2047 N N . ASP A 1 258 ? 36.281 18.906 1.95 1 47.16 258 ASP A N 1
ATOM 2048 C CA . ASP A 1 258 ? 37.625 19.125 2.498 1 47.16 258 ASP A CA 1
ATOM 2049 C C . ASP A 1 258 ? 37.969 18.047 3.525 1 47.16 258 ASP A C 1
ATOM 2051 O O . ASP A 1 258 ? 37.094 17.531 4.215 1 47.16 258 ASP A O 1
ATOM 2055 N N . ASP A 1 259 ? 39.219 17.422 3.277 1 45.25 259 ASP A N 1
ATOM 2056 C CA . ASP A 1 259 ? 39.969 16.578 4.188 1 45.25 259 ASP A CA 1
ATOM 2057 C C . ASP A 1 259 ? 39.656 16.922 5.645 1 45.25 259 ASP A C 1
ATOM 2059 O O . ASP A 1 259 ? 40.344 16.438 6.559 1 45.25 259 ASP A O 1
ATOM 2063 N N . ASN A 1 260 ? 39.281 18.109 5.91 1 46.72 260 ASN A N 1
ATOM 2064 C CA . ASN A 1 260 ? 39.219 18.438 7.332 1 46.72 260 ASN A CA 1
ATOM 2065 C C . ASN A 1 260 ? 38.094 17.672 8.023 1 46.72 260 ASN A C 1
ATOM 2067 O O . ASN A 1 260 ? 37 17.469 7.438 1 46.72 260 ASN A O 1
ATOM 2071 N N . LYS A 1 261 ? 38.312 17.062 9.148 1 47.72 261 LYS A N 1
ATOM 2072 C CA . LYS A 1 261 ? 37.812 16.125 10.156 1 47.72 261 LYS A CA 1
ATOM 2073 C C . LYS A 1 261 ? 36.375 16.422 10.5 1 47.72 261 LYS A C 1
ATOM 2075 O O . LYS A 1 261 ? 35.781 15.797 11.391 1 47.72 261 LYS A O 1
ATOM 2080 N N . ASP A 1 262 ? 35.844 17.562 10.242 1 47.16 262 ASP A N 1
ATOM 2081 C CA . ASP A 1 262 ? 34.594 17.656 10.984 1 47.16 262 ASP A CA 1
ATOM 2082 C C . ASP A 1 262 ? 33.438 16.984 10.211 1 47.16 262 ASP A C 1
ATOM 2084 O O . ASP A 1 262 ? 32.844 17.609 9.336 1 47.16 262 ASP A O 1
ATOM 2088 N N . LYS A 1 263 ? 33.469 15.758 9.969 1 54.97 263 LYS A N 1
ATOM 2089 C CA . LYS A 1 263 ? 32.281 14.977 9.555 1 54.97 263 LYS A CA 1
ATOM 2090 C C . LYS A 1 263 ? 31 15.609 10.047 1 54.97 263 LYS A C 1
ATOM 2092 O O . LYS A 1 263 ? 30.734 15.633 11.25 1 54.97 263 LYS A O 1
ATOM 2097 N N . LYS A 1 264 ? 30.453 16.594 9.188 1 58.19 264 LYS A N 1
ATOM 2098 C CA . LYS A 1 264 ? 29.188 17.203 9.586 1 58.19 264 LYS A CA 1
ATOM 2099 C C . LYS A 1 264 ? 28.156 16.141 9.961 1 58.19 264 LYS A C 1
ATOM 2101 O O . LYS A 1 264 ? 28.062 15.102 9.305 1 58.19 264 LYS A O 1
ATOM 2106 N N . LYS A 1 265 ? 27.562 16.219 11.133 1 69.44 265 LYS A N 1
ATOM 2107 C CA . LYS A 1 265 ? 26.562 15.344 11.703 1 69.44 265 LYS A CA 1
ATOM 2108 C C . LYS A 1 265 ? 25.359 15.195 10.766 1 69.44 265 LYS A C 1
ATOM 2110 O O . LYS A 1 265 ? 24.953 16.156 10.125 1 69.44 265 LYS A O 1
ATOM 2115 N N . PRO A 1 266 ? 24.891 14.039 10.539 1 72.31 266 PRO A N 1
ATOM 2116 C CA . PRO A 1 266 ? 23.719 13.82 9.703 1 72.31 266 PRO A CA 1
ATOM 2117 C C . PRO A 1 266 ? 22.5 14.625 10.164 1 72.31 266 PRO A C 1
ATOM 2119 O O . PRO A 1 266 ? 22.312 14.828 11.367 1 72.31 266 PRO A O 1
ATOM 2122 N N . THR A 1 267 ? 21.891 15.219 9.203 1 74.19 267 THR A N 1
ATOM 2123 C CA . THR A 1 267 ? 20.656 15.945 9.492 1 74.19 267 THR A CA 1
ATOM 2124 C C . THR A 1 267 ? 19.438 15.047 9.281 1 74.19 267 THR A C 1
ATOM 2126 O O . THR A 1 267 ? 19.344 14.367 8.258 1 74.19 267 THR A O 1
ATOM 2129 N N . THR A 1 268 ? 18.578 14.961 10.297 1 78.5 268 THR A N 1
ATOM 2130 C CA . THR A 1 268 ? 17.359 14.172 10.203 1 78.5 268 THR A CA 1
ATOM 2131 C C . THR A 1 268 ? 16.125 15.078 10.109 1 78.5 268 THR A C 1
ATOM 2133 O O . THR A 1 268 ? 15.992 16.031 10.875 1 78.5 268 THR A O 1
ATOM 2136 N N . ILE A 1 269 ? 15.32 14.852 9.125 1 80.12 269 ILE A N 1
ATOM 2137 C CA . ILE A 1 269 ? 14.117 15.664 8.938 1 80.12 269 ILE A CA 1
ATOM 2138 C C . ILE A 1 269 ? 12.906 14.75 8.75 1 80.12 269 ILE A C 1
ATOM 2140 O O . ILE A 1 269 ? 13 13.711 8.094 1 80.12 269 ILE A O 1
ATOM 2144 N N . LEU A 1 270 ? 11.773 15.117 9.328 1 83.12 270 LEU A N 1
ATOM 2145 C CA . LEU A 1 270 ? 10.508 14.43 9.117 1 83.12 270 LEU A CA 1
ATOM 2146 C C . LEU A 1 270 ? 9.633 15.188 8.117 1 83.12 270 LEU A C 1
ATOM 2148 O O . LEU A 1 270 ? 9.461 16.406 8.234 1 83.12 270 LEU A O 1
ATOM 2152 N N . VAL A 1 271 ? 9.125 14.453 7.172 1 86 271 VAL A N 1
ATOM 2153 C CA . VAL A 1 271 ? 8.305 15.102 6.152 1 86 271 VAL A CA 1
ATOM 2154 C C . VAL A 1 271 ? 6.98 14.359 6.008 1 86 271 VAL A C 1
ATOM 2156 O O . VAL A 1 271 ? 6.938 13.133 6.062 1 86 271 VAL A O 1
ATOM 2159 N N . LEU A 1 272 ? 5.949 15.109 5.852 1 87.62 272 LEU A N 1
ATOM 2160 C CA . LEU A 1 272 ? 4.609 14.531 5.773 1 87.62 272 LEU A CA 1
ATOM 2161 C C . LEU A 1 272 ? 4.328 13.992 4.375 1 87.62 272 LEU A C 1
ATOM 2163 O O . LEU A 1 272 ? 3.719 12.93 4.223 1 87.62 272 LEU A O 1
ATOM 2167 N N . ASN A 1 273 ? 4.777 14.75 3.348 1 89.56 273 ASN A N 1
ATOM 2168 C CA . ASN A 1 273 ? 4.453 14.344 1.984 1 89.56 273 ASN A CA 1
ATOM 2169 C C . ASN A 1 273 ? 5.574 13.516 1.365 1 89.56 273 ASN A C 1
ATOM 2171 O O . ASN A 1 273 ? 5.445 12.297 1.21 1 89.56 273 ASN A O 1
ATOM 2175 N N . GLU A 1 274 ? 6.637 14.188 1.052 1 88.75 274 GLU A N 1
ATOM 2176 C CA . GLU A 1 274 ? 7.613 13.461 0.251 1 88.75 274 GLU A CA 1
ATOM 2177 C C . GLU A 1 274 ? 9 14.094 0.348 1 88.75 274 GLU A C 1
ATOM 2179 O O . GLU A 1 274 ? 9.133 15.234 0.795 1 88.75 274 GLU A O 1
ATOM 2184 N N . VAL A 1 275 ? 9.914 13.328 -0.031 1 84.88 275 VAL A N 1
ATOM 2185 C CA . VAL A 1 275 ? 11.273 13.766 -0.339 1 84.88 275 VAL A CA 1
ATOM 2186 C C . VAL A 1 275 ? 11.539 13.602 -1.832 1 84.88 275 VAL A C 1
ATOM 2188 O O . VAL A 1 275 ? 11.195 12.57 -2.422 1 84.88 275 VAL A O 1
ATOM 2191 N N . VAL A 1 276 ? 12.133 14.633 -2.396 1 85 276 VAL A N 1
ATOM 2192 C CA . VAL A 1 276 ? 12.43 14.602 -3.824 1 85 276 VAL A CA 1
ATOM 2193 C C . VAL A 1 276 ? 13.938 14.727 -4.039 1 85 276 VAL A C 1
ATOM 2195 O O . VAL A 1 276 ? 14.578 15.617 -3.473 1 85 276 VAL A O 1
ATOM 2198 N N . VAL A 1 277 ? 14.5 13.82 -4.781 1 81.38 277 VAL A N 1
ATOM 2199 C CA . VAL A 1 277 ? 15.867 13.898 -5.27 1 81.38 277 VAL A CA 1
ATOM 2200 C C . VAL A 1 277 ? 15.867 14.188 -6.77 1 81.38 277 VAL A C 1
ATOM 2202 O O . VAL A 1 277 ? 15.32 13.406 -7.555 1 81.38 277 VAL A O 1
ATOM 2205 N N . ASP A 1 278 ? 16.406 15.297 -7.129 1 78.56 278 ASP A N 1
ATOM 2206 C CA . ASP A 1 278 ? 16.375 15.625 -8.555 1 78.56 278 ASP A CA 1
ATOM 2207 C C . ASP A 1 278 ? 17.703 16.234 -9.008 1 78.56 278 ASP A C 1
ATOM 2209 O O . ASP A 1 278 ? 18.625 16.359 -8.211 1 78.56 278 ASP A O 1
ATOM 2213 N N . ARG A 1 279 ? 17.812 16.516 -10.25 1 74.75 279 ARG A N 1
ATOM 2214 C CA . ARG A 1 279 ? 19.062 16.953 -10.883 1 74.75 279 ARG A CA 1
ATOM 2215 C C . ARG A 1 279 ? 19.312 18.438 -10.609 1 74.75 279 ARG A C 1
ATOM 2217 O O . ARG A 1 279 ? 20.406 18.938 -10.867 1 74.75 279 ARG A O 1
ATOM 2224 N N . GLY A 1 280 ? 18.406 19.156 -10.102 1 72.62 280 GLY A N 1
ATOM 2225 C CA . GLY A 1 280 ? 18.562 20.594 -9.898 1 72.62 280 GLY A CA 1
ATOM 2226 C C . GLY A 1 280 ? 18.766 21.359 -11.195 1 72.62 280 GLY A C 1
ATO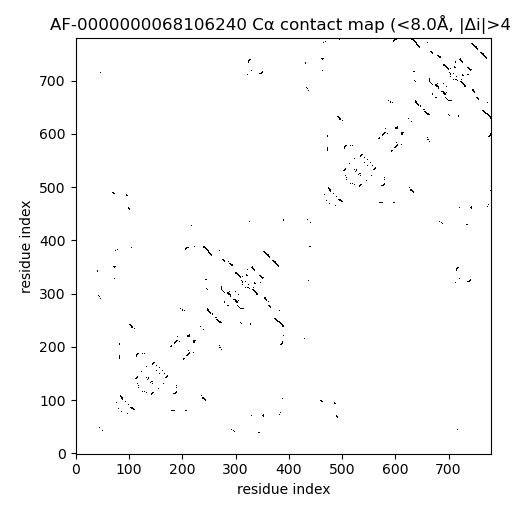M 2227 O O . GLY A 1 280 ? 18 21.188 -12.148 1 72.62 280 GLY A O 1
ATOM 2228 N N . PRO A 1 281 ? 19.844 22.172 -11.133 1 73.88 281 PRO A N 1
ATOM 2229 C CA . PRO A 1 281 ? 20.062 23 -12.328 1 73.88 281 PRO A CA 1
ATOM 2230 C C . PRO A 1 281 ? 20.797 22.25 -13.43 1 73.88 281 PRO A C 1
ATOM 2232 O O . PRO A 1 281 ? 20.984 22.766 -14.531 1 73.88 281 PRO A O 1
ATOM 2235 N N . SER A 1 282 ? 21.188 21.125 -13.18 1 73.62 282 SER A N 1
ATOM 2236 C CA . SER A 1 282 ? 21.922 20.344 -14.164 1 73.62 282 SER A CA 1
ATOM 2237 C C . SER A 1 282 ? 21.078 20.047 -15.398 1 73.62 282 SER A C 1
ATOM 2239 O O . SER A 1 282 ? 19.906 19.672 -15.273 1 73.62 282 SER A O 1
ATOM 2241 N N . PRO A 1 283 ? 21.578 20.297 -16.562 1 80.31 283 PRO A N 1
ATOM 2242 C CA . PRO A 1 283 ? 20.812 20 -17.781 1 80.31 283 PRO A CA 1
ATOM 2243 C C . PRO A 1 283 ? 20.859 18.516 -18.141 1 80.31 283 PRO A C 1
ATOM 2245 O O . PRO A 1 283 ? 20.188 18.078 -19.094 1 80.31 283 PRO A O 1
ATOM 2248 N N . TYR A 1 284 ? 21.609 17.766 -17.469 1 78.38 284 TYR A N 1
ATOM 2249 C CA . TYR A 1 284 ? 21.781 16.359 -17.781 1 78.38 284 TYR A CA 1
ATOM 2250 C C . TYR A 1 284 ? 20.875 15.484 -16.922 1 78.38 284 TYR A C 1
ATOM 2252 O O . TYR A 1 284 ? 20.391 15.93 -15.883 1 78.38 284 TYR A O 1
ATOM 2260 N N . LEU A 1 285 ? 20.719 14.266 -17.359 1 81.94 285 LEU A N 1
ATOM 2261 C CA . LEU A 1 285 ? 19.938 13.297 -16.594 1 81.94 285 LEU A CA 1
ATOM 2262 C C . LEU A 1 285 ? 20.625 12.953 -15.289 1 81.94 285 LEU A C 1
ATOM 2264 O O . LEU A 1 285 ? 21.859 12.93 -15.219 1 81.94 285 LEU A O 1
ATOM 2268 N N . SER A 1 286 ? 19.797 12.719 -14.258 1 78.06 286 SER A N 1
ATOM 2269 C CA . SER A 1 286 ? 20.312 12.195 -13 1 78.06 286 SER A CA 1
ATOM 2270 C C . SER A 1 286 ? 20.375 10.672 -13.023 1 78.06 286 SER A C 1
ATOM 2272 O O . SER A 1 286 ? 19.547 10.016 -13.672 1 78.06 286 SER A O 1
ATOM 2274 N N . ASN A 1 287 ? 21.422 10.172 -12.445 1 80.31 287 ASN A N 1
ATOM 2275 C CA . ASN A 1 287 ? 21.547 8.734 -12.195 1 80.31 287 ASN A CA 1
ATOM 2276 C C . ASN A 1 287 ? 21.484 8.414 -10.703 1 80.31 287 ASN A C 1
ATOM 2278 O O . ASN A 1 287 ? 22.438 8.672 -9.969 1 80.31 287 ASN A O 1
ATOM 2282 N N . ILE A 1 288 ? 20.391 7.832 -10.32 1 80.44 288 ILE A N 1
ATOM 2283 C CA . ILE A 1 288 ? 20.156 7.586 -8.898 1 80.44 288 ILE A CA 1
ATOM 2284 C C . ILE A 1 288 ? 20.078 6.086 -8.633 1 80.44 288 ILE A C 1
ATOM 2286 O O . ILE A 1 288 ? 19.203 5.402 -9.172 1 80.44 288 ILE A O 1
ATOM 2290 N N . ASP A 1 289 ? 20.984 5.613 -7.781 1 79.19 289 ASP A N 1
ATOM 2291 C CA . ASP A 1 289 ? 20.906 4.23 -7.332 1 79.19 289 ASP A CA 1
ATOM 2292 C C . ASP A 1 289 ? 20.016 4.105 -6.098 1 79.19 289 ASP A C 1
ATOM 2294 O O . ASP A 1 289 ? 20.156 4.867 -5.137 1 79.19 289 ASP A O 1
ATOM 2298 N N . LEU A 1 290 ? 19.156 3.189 -6.211 1 81 290 LEU A N 1
ATOM 2299 C CA . LEU A 1 290 ? 18.234 2.977 -5.102 1 81 290 LEU A CA 1
ATOM 2300 C C . LEU A 1 290 ? 18.5 1.635 -4.426 1 81 290 LEU A C 1
ATOM 2302 O O . LEU A 1 290 ? 18.578 0.604 -5.098 1 81 290 LEU A O 1
ATOM 2306 N N . PHE A 1 291 ? 18.609 1.711 -3.1 1 78.25 291 PHE A N 1
ATOM 2307 C CA . PHE A 1 291 ? 18.828 0.516 -2.293 1 78.25 291 PHE A CA 1
ATOM 2308 C C . PHE A 1 291 ? 17.703 0.323 -1.292 1 78.25 291 PHE A C 1
ATOM 2310 O O . PHE A 1 291 ? 17.234 1.288 -0.689 1 78.25 291 PHE A O 1
ATOM 2317 N N . LEU A 1 292 ? 17.234 -0.86 -1.223 1 77.88 292 LEU A N 1
ATOM 2318 C CA . LEU A 1 292 ? 16.234 -1.253 -0.237 1 77.88 292 LEU A CA 1
ATOM 2319 C C . LEU A 1 292 ? 16.812 -2.232 0.774 1 77.88 292 LEU A C 1
ATOM 2321 O O . LEU A 1 292 ? 17.172 -3.359 0.42 1 77.88 292 LEU A O 1
ATOM 2325 N N . ASP A 1 293 ? 16.906 -1.757 1.988 1 75.75 293 ASP A N 1
ATOM 2326 C CA . ASP A 1 293 ? 17.5 -2.561 3.049 1 75.75 293 ASP A CA 1
ATOM 2327 C C . ASP A 1 293 ? 18.875 -3.094 2.625 1 75.75 293 ASP A C 1
ATOM 2329 O O . ASP A 1 293 ? 19.156 -4.285 2.773 1 75.75 293 ASP A O 1
ATOM 2333 N N . GLY A 1 294 ? 19.625 -2.246 1.979 1 72.75 294 GLY A N 1
ATOM 2334 C CA . GLY A 1 294 ? 21 -2.551 1.633 1 72.75 294 GLY A CA 1
ATOM 2335 C C . GLY A 1 294 ? 21.141 -3.242 0.289 1 72.75 294 GLY A C 1
ATOM 2336 O O . GLY A 1 294 ? 22.25 -3.375 -0.235 1 72.75 294 GLY A O 1
ATOM 2337 N N . LYS A 1 295 ? 20.031 -3.664 -0.211 1 75.81 295 LYS A N 1
ATOM 2338 C CA . LYS A 1 295 ? 20.078 -4.348 -1.5 1 75.81 295 LYS A CA 1
ATOM 2339 C C . LYS A 1 295 ? 19.781 -3.381 -2.646 1 75.81 295 LYS A C 1
ATOM 2341 O O . LYS A 1 295 ? 18.812 -2.623 -2.598 1 75.81 295 LYS A O 1
ATOM 2346 N N . HIS A 1 296 ? 20.625 -3.434 -3.633 1 79.94 296 HIS A N 1
ATOM 2347 C CA . HIS A 1 296 ? 20.422 -2.604 -4.812 1 79.94 296 HIS A CA 1
ATOM 2348 C C . HIS A 1 296 ? 19.203 -3.074 -5.602 1 79.94 296 HIS A C 1
ATOM 2350 O O . HIS A 1 296 ? 19.125 -4.234 -6.012 1 79.94 296 HIS A O 1
ATOM 2356 N N . ILE A 1 297 ? 18.281 -2.201 -5.773 1 75.94 297 ILE A N 1
ATOM 2357 C CA . ILE A 1 297 ? 17.047 -2.578 -6.457 1 75.94 297 ILE A CA 1
ATOM 2358 C C . ILE A 1 297 ? 17.094 -2.1 -7.906 1 75.94 297 ILE A C 1
ATOM 2360 O O . ILE A 1 297 ? 16.781 -2.855 -8.828 1 75.94 297 ILE A O 1
ATOM 2364 N N . THR A 1 298 ? 17.469 -0.837 -8.07 1 76.56 298 THR A N 1
ATOM 2365 C CA . THR A 1 298 ? 17.453 -0.289 -9.43 1 76.56 298 THR A CA 1
ATOM 2366 C C . THR A 1 298 ? 18.25 1.017 -9.484 1 76.56 298 THR A C 1
ATOM 2368 O O . THR A 1 298 ? 18.641 1.553 -8.445 1 76.56 298 THR A O 1
ATOM 2371 N N . SER A 1 299 ? 18.516 1.339 -10.766 1 79.5 299 SER A N 1
ATOM 2372 C CA . SER A 1 299 ? 19.078 2.65 -11.062 1 79.5 299 SER A CA 1
ATOM 2373 C C . SER A 1 299 ? 18.141 3.477 -11.93 1 79.5 299 SER A C 1
ATOM 2375 O O . SER A 1 299 ? 17.703 3.021 -12.992 1 79.5 299 SER A O 1
ATOM 2377 N N . VAL A 1 300 ? 17.859 4.621 -11.398 1 82.06 300 VAL A N 1
ATOM 2378 C CA . VAL A 1 300 ? 16.922 5.488 -12.102 1 82.06 300 VAL A CA 1
ATOM 2379 C C . VAL A 1 300 ? 17.688 6.547 -12.898 1 82.06 300 VAL A C 1
ATOM 2381 O O . VAL A 1 300 ? 18.5 7.293 -12.328 1 82.06 300 VAL A O 1
ATOM 2384 N N . GLN A 1 301 ? 17.484 6.5 -14.102 1 84.25 301 GLN A N 1
ATOM 2385 C CA . GLN A 1 301 ? 17.969 7.566 -14.969 1 84.25 301 GLN A CA 1
ATOM 2386 C C . GLN A 1 301 ? 16.828 8.469 -15.43 1 84.25 301 GLN A C 1
ATOM 2388 O O . GLN A 1 301 ? 15.883 8.008 -16.062 1 84.25 301 GLN A O 1
ATOM 2393 N N . GLY A 1 302 ? 16.906 9.711 -15.062 1 88.19 302 GLY A N 1
ATOM 2394 C CA . GLY A 1 302 ? 15.844 10.648 -15.367 1 88.19 302 GLY A CA 1
ATOM 2395 C C . GLY A 1 302 ? 16.016 11.992 -14.688 1 88.19 302 GLY A C 1
ATOM 2396 O O . GLY A 1 302 ? 17.141 12.414 -14.414 1 88.19 302 GLY A O 1
ATOM 2397 N N . ASP A 1 303 ? 14.914 12.68 -14.5 1 86 303 ASP A N 1
ATOM 2398 C CA . ASP A 1 303 ? 14.953 13.984 -13.852 1 86 303 ASP A CA 1
ATOM 2399 C C . ASP A 1 303 ? 15.125 13.844 -12.344 1 86 303 ASP A C 1
ATOM 2401 O O . ASP A 1 303 ? 15.609 14.766 -11.68 1 86 303 ASP A O 1
ATOM 2405 N N . GLY A 1 304 ? 14.633 12.719 -11.82 1 86.31 304 GLY A N 1
ATOM 2406 C CA . GLY A 1 304 ? 14.781 12.531 -10.391 1 86.31 304 GLY A CA 1
ATOM 2407 C C . GLY A 1 304 ? 13.922 11.406 -9.844 1 86.31 304 GLY A C 1
ATOM 2408 O O . GLY A 1 304 ? 13.508 10.523 -10.586 1 86.31 304 GLY A O 1
ATOM 2409 N N . LEU A 1 305 ? 13.758 11.477 -8.492 1 87.88 305 LEU A N 1
ATOM 2410 C CA . LEU A 1 305 ? 13.047 10.438 -7.766 1 87.88 305 LEU A CA 1
ATOM 2411 C C . LEU A 1 305 ? 12.242 11.031 -6.609 1 87.88 305 LEU A C 1
ATOM 2413 O O . LEU A 1 305 ? 12.75 11.883 -5.875 1 87.88 305 LEU A O 1
ATOM 2417 N N . ILE A 1 306 ? 11 10.609 -6.543 1 89.25 306 ILE A N 1
ATOM 2418 C CA . ILE A 1 306 ? 10.148 11.023 -5.434 1 89.25 306 ILE A CA 1
ATOM 2419 C C . ILE A 1 306 ? 9.961 9.852 -4.469 1 89.25 306 ILE A C 1
ATOM 2421 O O . ILE A 1 306 ? 9.641 8.742 -4.891 1 89.25 306 ILE A O 1
ATOM 2425 N N . VAL A 1 307 ? 10.188 9.992 -3.223 1 89.06 307 VAL A N 1
ATOM 2426 C CA . VAL A 1 307 ? 9.812 9.062 -2.164 1 89.06 307 VAL A CA 1
ATOM 2427 C C . VAL A 1 307 ? 8.734 9.688 -1.287 1 89.06 307 VAL A C 1
ATOM 2429 O O . VAL A 1 307 ? 8.961 10.711 -0.64 1 89.06 307 VAL A O 1
ATOM 2432 N N . SER A 1 308 ? 7.598 9.047 -1.302 1 91.69 308 SER A N 1
ATOM 2433 C CA . SER A 1 308 ? 6.484 9.734 -0.657 1 91.69 308 SER A CA 1
ATOM 2434 C C . SER A 1 308 ? 5.746 8.812 0.305 1 91.69 308 SER A C 1
ATOM 2436 O O . SER A 1 308 ? 5.844 7.586 0.197 1 91.69 308 SER A O 1
ATOM 2438 N N . THR A 1 309 ? 5.109 9.406 1.294 1 90.5 309 THR A N 1
ATOM 2439 C CA . THR A 1 309 ? 4.16 8.734 2.172 1 90.5 309 THR A CA 1
ATOM 2440 C C . THR A 1 309 ? 2.842 8.477 1.448 1 90.5 309 THR A C 1
ATOM 2442 O O . THR A 1 309 ? 2.637 8.961 0.332 1 90.5 309 THR A O 1
ATOM 2445 N N . PRO A 1 310 ? 1.931 7.723 2.09 1 92.06 310 PRO A N 1
ATOM 2446 C CA . PRO A 1 310 ? 0.589 7.605 1.513 1 92.06 310 PRO A CA 1
ATOM 2447 C C . PRO A 1 310 ? -0.099 8.961 1.341 1 92.06 310 PRO A C 1
ATOM 2449 O O . PRO A 1 310 ? -0.715 9.211 0.303 1 92.06 310 PRO A O 1
ATOM 2452 N N . THR A 1 311 ? 0.071 9.844 2.334 1 89.88 311 THR A N 1
ATOM 2453 C CA . THR A 1 311 ? -0.485 11.18 2.201 1 89.88 311 THR A CA 1
ATOM 2454 C C . THR A 1 311 ? 0.127 11.906 1.006 1 89.88 311 THR A C 1
ATOM 2456 O O . THR A 1 311 ? -0.588 12.523 0.211 1 89.88 311 THR A O 1
ATOM 2459 N N . GLY A 1 312 ? 1.392 11.75 0.819 1 92.12 312 GLY A N 1
ATOM 2460 C CA . GLY A 1 312 ? 2.113 12.406 -0.258 1 92.12 312 GLY A CA 1
ATOM 2461 C C . GLY A 1 312 ? 1.806 11.828 -1.625 1 92.12 312 GLY A C 1
ATOM 2462 O O . GLY A 1 312 ? 2.111 12.438 -2.648 1 92.12 312 GLY A O 1
ATOM 2463 N N . SER A 1 313 ? 1.242 10.68 -1.678 1 93.5 313 SER A N 1
ATOM 2464 C CA . SER A 1 313 ? 0.914 10.062 -2.959 1 93.5 313 SER A CA 1
ATOM 2465 C C . SER A 1 313 ? -0.078 10.906 -3.746 1 93.5 313 SER A C 1
ATOM 2467 O O . SER A 1 313 ? -0.192 10.773 -4.965 1 93.5 313 SER A O 1
ATOM 2469 N N . THR A 1 314 ? -0.787 11.844 -3.092 1 90.69 314 THR A N 1
ATOM 2470 C CA . THR A 1 314 ? -1.787 12.68 -3.746 1 90.69 314 THR A CA 1
ATOM 2471 C C . THR A 1 314 ? -1.188 14.023 -4.148 1 90.69 314 THR A C 1
ATOM 2473 O O . THR A 1 314 ? -1.9 14.914 -4.629 1 90.69 314 THR A O 1
ATOM 2476 N N . ALA A 1 315 ? 0.001 14.148 -3.988 1 92.56 315 ALA A N 1
ATOM 2477 C CA . ALA A 1 315 ? 0.676 15.406 -4.316 1 92.56 315 ALA A CA 1
ATOM 2478 C C . ALA A 1 315 ? 1.566 15.242 -5.543 1 92.56 315 ALA A C 1
ATOM 2480 O O . ALA A 1 315 ? 1.084 14.922 -6.629 1 92.56 315 ALA A O 1
ATOM 2481 N N . TYR A 1 316 ? 2.932 15.367 -5.438 1 92.56 316 TYR A N 1
ATOM 2482 C CA . TYR A 1 316 ? 3.852 15.336 -6.566 1 92.56 316 TYR A CA 1
ATOM 2483 C C . TYR A 1 316 ? 3.883 13.953 -7.203 1 92.56 316 TYR A C 1
ATOM 2485 O O . TYR A 1 316 ? 4.004 13.82 -8.422 1 92.56 316 TYR A O 1
ATOM 2493 N N . ALA A 1 317 ? 3.723 12.938 -6.395 1 93.69 317 ALA A N 1
ATOM 2494 C CA . ALA A 1 317 ? 3.805 11.562 -6.879 1 93.69 317 ALA A CA 1
ATOM 2495 C C . ALA A 1 317 ? 2.746 11.289 -7.945 1 93.69 317 ALA A C 1
ATOM 2497 O O . ALA A 1 317 ? 3.053 10.75 -9.008 1 93.69 317 ALA A O 1
ATOM 2498 N N . VAL A 1 318 ? 1.557 11.625 -7.648 1 92.62 318 VAL A N 1
ATOM 2499 C CA . VAL A 1 318 ? 0.484 11.352 -8.602 1 92.62 318 VAL A CA 1
ATOM 2500 C C . VAL A 1 318 ? 0.683 12.195 -9.859 1 92.62 318 VAL A C 1
ATOM 2502 O O . VAL A 1 318 ? 0.373 11.758 -10.969 1 92.62 318 VAL A O 1
ATOM 2505 N N . ALA A 1 319 ? 1.133 13.406 -9.734 1 91.94 319 ALA A N 1
ATOM 2506 C CA . ALA A 1 319 ? 1.442 14.242 -10.883 1 91.94 319 ALA A CA 1
ATOM 2507 C C . ALA A 1 319 ? 2.508 13.602 -11.766 1 91.94 319 ALA A C 1
ATOM 2509 O O . ALA A 1 319 ? 2.525 13.805 -12.984 1 91.94 319 ALA A O 1
ATOM 2510 N N . ALA A 1 320 ? 3.301 12.805 -11.133 1 93 320 ALA A N 1
ATOM 2511 C CA . ALA A 1 320 ? 4.367 12.117 -11.859 1 93 320 ALA A CA 1
ATOM 2512 C C . ALA A 1 320 ? 3.91 10.742 -12.328 1 93 320 ALA A C 1
ATOM 2514 O O . ALA A 1 320 ? 4.715 9.953 -12.828 1 93 320 ALA A O 1
ATOM 2515 N N . GLY A 1 321 ? 2.684 10.375 -12.07 1 92.06 321 GLY A N 1
ATOM 2516 C CA . GLY A 1 321 ? 2.131 9.172 -12.672 1 92.06 321 GLY A CA 1
ATOM 2517 C C . GLY A 1 321 ? 1.925 8.047 -11.672 1 92.06 321 GLY A C 1
ATOM 2518 O O . GLY A 1 321 ? 1.586 6.926 -12.055 1 92.06 321 GLY A O 1
ATOM 2519 N N . ALA A 1 322 ? 2.113 8.281 -10.453 1 95.81 322 ALA A N 1
ATOM 2520 C CA . ALA A 1 322 ? 1.947 7.238 -9.445 1 95.81 322 ALA A CA 1
ATOM 2521 C C . ALA A 1 322 ? 0.48 7.082 -9.055 1 95.81 322 ALA A C 1
ATOM 2523 O O . ALA A 1 322 ? -0.332 7.98 -9.297 1 95.81 322 ALA A O 1
ATOM 2524 N N . SER A 1 323 ? 0.184 5.93 -8.484 1 95.69 323 SER A N 1
ATOM 2525 C CA . SER A 1 323 ? -1.129 5.68 -7.895 1 95.69 323 SER A CA 1
ATOM 2526 C C . SER A 1 323 ? -1.282 6.406 -6.562 1 95.69 323 SER A C 1
ATOM 2528 O O . SER A 1 323 ? -0.289 6.766 -5.926 1 95.69 323 SER A O 1
ATOM 2530 N N . MET A 1 324 ? -2.504 6.602 -6.203 1 93.81 324 MET A N 1
ATOM 2531 C CA . MET A 1 324 ? -2.77 7.152 -4.879 1 93.81 324 MET A CA 1
ATOM 2532 C C . MET A 1 324 ? -2.82 6.047 -3.83 1 93.81 324 MET A C 1
ATOM 2534 O O . MET A 1 324 ? -3.158 4.902 -4.145 1 93.81 324 MET A O 1
ATOM 2538 N N . ILE A 1 325 ? -2.455 6.402 -2.58 1 94.31 325 ILE A N 1
ATOM 2539 C CA . ILE A 1 325 ? -2.447 5.418 -1.505 1 94.31 325 ILE A CA 1
ATOM 2540 C C . ILE A 1 325 ? -3.295 5.918 -0.339 1 94.31 325 ILE A C 1
ATOM 2542 O O . ILE A 1 325 ? -3.129 7.055 0.116 1 94.31 325 ILE A O 1
ATOM 2546 N N . HIS A 1 326 ? -4.176 5.09 0.068 1 90.06 326 HIS A N 1
ATOM 2547 C CA . HIS A 1 326 ? -4.926 5.387 1.283 1 90.06 326 HIS A CA 1
ATOM 2548 C C . HIS A 1 326 ? -3.992 5.594 2.471 1 90.06 326 HIS A C 1
ATOM 2550 O O . HIS A 1 326 ? -3.025 4.848 2.643 1 90.06 326 HIS A O 1
ATOM 2556 N N . PRO A 1 327 ? -4.289 6.52 3.383 1 87.06 327 PRO A N 1
ATOM 2557 C CA . PRO A 1 327 ? -3.369 6.879 4.465 1 87.06 327 PRO A CA 1
ATOM 2558 C C . PRO A 1 327 ? -3.115 5.727 5.434 1 87.06 327 PRO A C 1
ATOM 2560 O O . PRO A 1 327 ? -2.096 5.707 6.125 1 87.06 327 PRO A O 1
ATOM 2563 N N . SER A 1 328 ? -3.984 4.781 5.508 1 84.38 328 SER A N 1
ATOM 2564 C CA . SER A 1 328 ? -3.863 3.701 6.48 1 84.38 328 SER A CA 1
ATOM 2565 C C . SER A 1 328 ? -3.088 2.521 5.902 1 84.38 328 SER A C 1
ATOM 2567 O O . SER A 1 328 ? -2.887 1.513 6.578 1 84.38 328 SER A O 1
ATOM 2569 N N . VAL A 1 329 ? -2.691 2.602 4.688 1 88.88 329 VAL A N 1
ATOM 2570 C CA . VAL A 1 329 ? -1.815 1.583 4.113 1 88.88 329 VAL A CA 1
ATOM 2571 C C . VAL A 1 329 ? -0.372 1.844 4.539 1 88.88 329 VAL A C 1
ATOM 2573 O O . VAL A 1 329 ? 0.19 2.898 4.234 1 88.88 329 VAL A O 1
ATOM 2576 N N . PRO A 1 330 ? 0.197 0.935 5.281 1 87.69 330 PRO A N 1
ATOM 2577 C CA . PRO A 1 330 ? 1.591 1.121 5.691 1 87.69 330 PRO A CA 1
ATOM 2578 C C . PRO A 1 330 ? 2.578 0.899 4.547 1 87.69 330 PRO A C 1
ATOM 2580 O O . PRO A 1 330 ? 3.076 -0.214 4.363 1 87.69 330 PRO A O 1
ATOM 2583 N N . ALA A 1 331 ? 2.889 1.979 3.898 1 91.81 331 ALA A N 1
ATOM 2584 C CA . ALA A 1 331 ? 3.695 1.824 2.689 1 91.81 331 ALA A CA 1
ATOM 2585 C C . ALA A 1 331 ? 4.461 3.107 2.375 1 91.81 331 ALA A C 1
ATOM 2587 O O . ALA A 1 331 ? 4.18 4.16 2.949 1 91.81 331 ALA A O 1
ATOM 2588 N N . ILE A 1 332 ? 5.453 2.943 1.521 1 90.69 332 ILE A N 1
ATOM 2589 C CA . ILE A 1 332 ? 6.215 4.027 0.914 1 90.69 332 ILE A CA 1
ATOM 2590 C C . ILE A 1 332 ? 6.109 3.947 -0.607 1 90.69 332 ILE A C 1
ATOM 2592 O O . ILE A 1 332 ? 6.188 2.859 -1.184 1 90.69 332 ILE A O 1
ATOM 2596 N N . MET A 1 333 ? 5.855 5.07 -1.175 1 94.38 333 MET A N 1
ATOM 2597 C CA . MET A 1 333 ? 5.766 5.137 -2.631 1 94.38 333 MET A CA 1
ATOM 2598 C C . MET A 1 333 ? 7.051 5.695 -3.23 1 94.38 333 MET A C 1
ATOM 2600 O O . MET A 1 333 ? 7.52 6.758 -2.814 1 94.38 333 MET A O 1
ATOM 2604 N N . VAL A 1 334 ? 7.625 4.969 -4.168 1 92.38 334 VAL A N 1
ATOM 2605 C CA . VAL A 1 334 ? 8.789 5.414 -4.926 1 92.38 334 VAL A CA 1
ATOM 2606 C C . VAL A 1 334 ? 8.383 5.711 -6.367 1 92.38 334 VAL A C 1
ATOM 2608 O O . VAL A 1 334 ? 7.902 4.828 -7.078 1 92.38 334 VAL A O 1
ATOM 2611 N N . THR A 1 335 ? 8.617 6.969 -6.816 1 93.94 335 THR A N 1
ATOM 2612 C CA . THR A 1 335 ? 8.133 7.406 -8.117 1 93.94 335 THR A CA 1
ATOM 2613 C C . THR A 1 335 ? 9.25 8.078 -8.914 1 93.94 335 THR A C 1
ATOM 2615 O O . THR A 1 335 ? 9.742 9.141 -8.531 1 93.94 335 THR A O 1
ATOM 2618 N N . PRO A 1 336 ? 9.648 7.504 -10.023 1 91.88 336 PRO A N 1
ATOM 2619 C CA . PRO A 1 336 ? 10.602 8.195 -10.883 1 91.88 336 PRO A CA 1
ATOM 2620 C C . PRO A 1 336 ? 10 9.406 -11.586 1 91.88 336 PRO A C 1
ATOM 2622 O O . PRO A 1 336 ? 8.812 9.398 -11.93 1 91.88 336 PRO A O 1
ATOM 2625 N N . ILE A 1 337 ? 10.805 10.406 -11.719 1 90.94 337 ILE A N 1
ATOM 2626 C CA . ILE A 1 337 ? 10.391 11.586 -12.461 1 90.94 337 ILE A CA 1
ATOM 2627 C C . ILE A 1 337 ? 10.945 11.531 -13.883 1 90.94 337 ILE A C 1
ATOM 2629 O O . ILE A 1 337 ? 12.156 11.641 -14.086 1 90.94 337 ILE A O 1
ATOM 2633 N N . CYS A 1 338 ? 10.078 11.336 -14.875 1 90.12 338 CYS A N 1
ATOM 2634 C CA . CYS A 1 338 ? 10.438 11.289 -16.281 1 90.12 338 CYS A CA 1
ATOM 2635 C C . CYS A 1 338 ? 11.602 10.336 -16.531 1 90.12 338 CYS A C 1
ATOM 2637 O O . CYS A 1 338 ? 12.633 10.727 -17.078 1 90.12 338 CYS A O 1
ATOM 2639 N N . PRO A 1 339 ? 11.398 9.133 -16.156 1 89.75 339 PRO A N 1
ATOM 2640 C CA . PRO A 1 339 ? 12.492 8.18 -16.359 1 89.75 339 PRO A CA 1
ATOM 2641 C C . PRO A 1 339 ? 12.805 7.941 -17.828 1 89.75 339 PRO A C 1
ATOM 2643 O O . PRO A 1 339 ? 11.898 7.941 -18.672 1 89.75 339 PRO A O 1
ATOM 2646 N N . HIS A 1 340 ? 14.055 7.738 -18.031 1 85.38 340 HIS A N 1
ATOM 2647 C CA . HIS A 1 340 ? 14.508 7.438 -19.375 1 85.38 340 HIS A CA 1
ATOM 2648 C C . HIS A 1 340 ? 14.102 6.027 -19.797 1 85.38 340 HIS A C 1
ATOM 2650 O O . HIS A 1 340 ? 13.859 5.77 -20.984 1 85.38 340 HIS A O 1
ATOM 2656 N N . SER A 1 341 ? 14.141 5.16 -18.844 1 77.38 341 SER A N 1
ATOM 2657 C CA . SER A 1 341 ? 13.695 3.799 -19.141 1 77.38 341 SER A CA 1
ATOM 2658 C C . SER A 1 341 ? 12.18 3.703 -19.141 1 77.38 341 SER A C 1
ATOM 2660 O O . SER A 1 341 ? 11.516 4.18 -18.219 1 77.38 341 SER A O 1
ATOM 2662 N N . LEU A 1 342 ? 11.688 3.061 -20.109 1 67.69 342 LEU A N 1
ATOM 2663 C CA . LEU A 1 342 ? 10.242 2.9 -20.25 1 67.69 342 LEU A CA 1
ATOM 2664 C C . LEU A 1 342 ? 9.695 1.931 -19.203 1 67.69 342 LEU A C 1
ATOM 2666 O O . LEU A 1 342 ? 8.508 1.947 -18.906 1 67.69 342 LEU A O 1
ATOM 2670 N N . SER A 1 343 ? 10.586 1.285 -18.609 1 68.5 343 SER A N 1
ATOM 2671 C CA . SER A 1 343 ? 10.102 0.203 -17.75 1 68.5 343 SER A CA 1
ATOM 2672 C C . SER A 1 343 ? 10.117 0.607 -16.281 1 68.5 343 SER A C 1
ATOM 2674 O O . SER A 1 343 ? 9.617 -0.126 -15.43 1 68.5 343 SER A O 1
ATOM 2676 N N . PHE A 1 344 ? 10.562 1.739 -16.109 1 79.69 344 PHE A N 1
ATOM 2677 C CA . PHE A 1 344 ? 10.586 2.102 -14.695 1 79.69 344 PHE A CA 1
ATOM 2678 C C . PHE A 1 344 ? 9.25 2.701 -14.266 1 79.69 344 PHE A C 1
ATOM 2680 O O . PHE A 1 344 ? 8.875 3.783 -14.719 1 79.69 344 PHE A O 1
ATOM 2687 N N . ARG A 1 345 ? 8.586 1.975 -13.438 1 88.38 345 ARG A N 1
ATOM 2688 C CA . ARG A 1 345 ? 7.27 2.365 -12.93 1 88.38 345 ARG A CA 1
ATOM 2689 C C . ARG A 1 345 ? 7.332 2.689 -11.438 1 88.38 345 ARG A C 1
ATOM 2691 O O . ARG A 1 345 ? 8.234 2.232 -10.734 1 88.38 345 ARG A O 1
ATOM 2698 N N . PRO A 1 346 ? 6.398 3.547 -11.031 1 94.56 346 PRO A N 1
ATOM 2699 C CA . PRO A 1 346 ? 6.305 3.752 -9.586 1 94.56 346 PRO A CA 1
ATOM 2700 C C . PRO A 1 346 ? 6.051 2.455 -8.82 1 94.56 346 PRO A C 1
ATOM 2702 O O . PRO A 1 346 ? 5.328 1.579 -9.305 1 94.56 346 PRO A O 1
ATOM 2705 N N . ILE A 1 347 ? 6.605 2.393 -7.648 1 93.62 347 ILE A N 1
ATOM 2706 C CA . ILE A 1 347 ? 6.488 1.16 -6.879 1 93.62 347 ILE A CA 1
ATOM 2707 C C . ILE A 1 347 ? 6.129 1.489 -5.43 1 93.62 347 ILE A C 1
ATOM 2709 O O . ILE A 1 347 ? 6.656 2.443 -4.855 1 93.62 347 ILE A O 1
ATOM 2713 N N . VAL A 1 348 ? 5.219 0.71 -4.867 1 94.88 348 VAL A N 1
ATOM 2714 C CA . VAL A 1 348 ? 4.852 0.792 -3.459 1 94.88 348 VAL A CA 1
ATOM 2715 C C . VAL A 1 348 ? 5.613 -0.264 -2.664 1 94.88 348 VAL A C 1
ATOM 2717 O O . VAL A 1 348 ? 5.547 -1.455 -2.977 1 94.88 348 VAL A O 1
ATOM 2720 N N . VAL A 1 349 ? 6.348 0.162 -1.628 1 90.75 349 VAL A N 1
ATOM 2721 C CA . VAL A 1 349 ? 7.129 -0.76 -0.809 1 90.75 349 VAL A CA 1
ATOM 2722 C C . VAL A 1 349 ? 6.664 -0.684 0.643 1 90.75 349 VAL A C 1
ATOM 2724 O O . VAL A 1 349 ? 5.984 0.269 1.034 1 90.75 349 VAL A O 1
ATOM 2727 N N . PRO A 1 350 ? 6.988 -1.709 1.425 1 87.31 350 PRO A N 1
ATOM 2728 C CA . PRO A 1 350 ? 6.551 -1.707 2.822 1 87.31 350 PRO A CA 1
ATOM 2729 C C . PRO A 1 350 ? 7.098 -0.521 3.611 1 87.31 350 PRO A C 1
ATOM 2731 O O . PRO A 1 350 ? 8.203 -0.043 3.328 1 87.31 350 PRO A O 1
ATOM 2734 N N . ALA A 1 351 ? 6.379 -0.18 4.57 1 85.06 351 ALA A N 1
ATOM 2735 C CA . ALA A 1 351 ? 6.688 1.016 5.352 1 85.06 351 ALA A CA 1
ATOM 2736 C C . ALA A 1 351 ? 7.922 0.8 6.219 1 85.06 351 ALA A C 1
ATOM 2738 O O . ALA A 1 351 ? 8.555 1.763 6.66 1 85.06 351 ALA A O 1
ATOM 2739 N N . GLY A 1 352 ? 8.281 -0.404 6.527 1 79.88 352 GLY A N 1
ATOM 2740 C CA . GLY A 1 352 ? 9.367 -0.693 7.445 1 79.88 352 GLY A CA 1
ATOM 2741 C C . GLY A 1 352 ? 10.727 -0.739 6.77 1 79.88 352 GLY A C 1
ATOM 2742 O O . GLY A 1 352 ? 11.758 -0.858 7.434 1 79.88 352 GLY A O 1
ATOM 2743 N N . VAL A 1 353 ? 10.766 -0.532 5.555 1 81.44 353 VAL A N 1
ATOM 2744 C CA . VAL A 1 353 ? 12.016 -0.701 4.816 1 81.44 353 VAL A CA 1
ATOM 2745 C C . VAL A 1 353 ? 12.875 0.556 4.953 1 81.44 353 VAL A C 1
ATOM 2747 O O . VAL A 1 353 ? 12.359 1.633 5.262 1 81.44 353 VAL A O 1
ATOM 2750 N N . GLU A 1 354 ? 14.141 0.355 4.734 1 81.19 354 GLU A N 1
ATOM 2751 C CA . GLU A 1 354 ? 15.078 1.465 4.594 1 81.19 354 GLU A CA 1
ATOM 2752 C C . GLU A 1 354 ? 15.492 1.658 3.139 1 81.19 354 GLU A C 1
ATOM 2754 O O . GLU A 1 354 ? 15.969 0.722 2.496 1 81.19 354 GLU A O 1
ATOM 2759 N N . LEU A 1 355 ? 15.242 2.852 2.709 1 82.75 355 LEU A N 1
ATOM 2760 C CA . LEU A 1 355 ? 15.641 3.203 1.351 1 82.75 355 LEU A CA 1
ATOM 2761 C C . LEU A 1 355 ? 16.875 4.109 1.361 1 82.75 355 LEU A C 1
ATOM 2763 O O . LEU A 1 355 ? 16.953 5.039 2.166 1 82.75 355 LEU A O 1
ATOM 2767 N N . LYS A 1 356 ? 17.812 3.703 0.602 1 78.81 356 LYS A N 1
ATOM 2768 C CA . LYS A 1 356 ? 19.016 4.516 0.45 1 78.81 356 LYS A CA 1
ATOM 2769 C C . LYS A 1 356 ? 19.266 4.863 -1.016 1 78.81 356 LYS A C 1
ATOM 2771 O O . LYS A 1 356 ? 19.094 4.02 -1.896 1 78.81 356 LYS A O 1
ATOM 2776 N N . SER A 1 357 ? 19.359 6.023 -1.238 1 74.06 357 SER A N 1
ATOM 2777 C CA . SER A 1 357 ? 19.719 6.465 -2.578 1 74.06 357 SER A CA 1
ATOM 2778 C C . SER A 1 357 ? 21.141 7.02 -2.609 1 74.06 357 SER A C 1
ATOM 2780 O O . SER A 1 357 ? 21.547 7.777 -1.721 1 74.06 357 SER A O 1
ATOM 2782 N N . LEU A 1 358 ? 21.953 6.301 -3.379 1 57.12 358 LEU A N 1
ATOM 2783 C CA . LEU A 1 358 ? 23.328 6.781 -3.547 1 57.12 358 LEU A CA 1
ATOM 2784 C C . LEU A 1 358 ? 23.469 7.594 -4.828 1 57.12 358 LEU A C 1
ATOM 2786 O O . LEU A 1 358 ? 22.984 7.18 -5.887 1 57.12 358 LEU A O 1
ATOM 2790 N N . ARG A 1 359 ? 23.5 9.125 -4.66 1 58.94 359 ARG A N 1
ATOM 2791 C CA . ARG A 1 359 ? 23.891 9.914 -5.824 1 58.94 359 ARG A CA 1
ATOM 2792 C C . ARG A 1 359 ? 25.047 10.844 -5.488 1 58.94 359 ARG A C 1
ATOM 2794 O O . ARG A 1 359 ? 25.234 11.227 -4.332 1 58.94 359 ARG A O 1
ATOM 2801 N N . ASP A 1 360 ? 25.719 11.039 -6.426 1 51.31 360 ASP A N 1
ATOM 2802 C CA . ASP A 1 360 ? 26.719 12.102 -6.391 1 51.31 360 ASP A CA 1
ATOM 2803 C C . ASP A 1 360 ? 26.062 13.469 -6.191 1 51.31 360 ASP A C 1
ATOM 2805 O O . ASP A 1 360 ? 26.609 14.328 -5.496 1 51.31 360 ASP A O 1
ATOM 2809 N N . HIS A 1 361 ? 24.875 13.805 -6.969 1 48.38 361 HIS A N 1
ATOM 2810 C CA . HIS A 1 361 ? 24.297 15.141 -6.852 1 48.38 361 HIS A CA 1
ATOM 2811 C C . HIS A 1 361 ? 22.828 15.07 -6.438 1 48.38 361 HIS A C 1
ATOM 2813 O O . HIS A 1 361 ? 22.047 14.375 -7.074 1 48.38 361 HIS A O 1
ATOM 2819 N N . VAL A 1 362 ? 22.453 14.906 -5.211 1 49.84 362 VAL A N 1
ATOM 2820 C CA . VAL A 1 362 ? 21.094 14.828 -4.684 1 49.84 362 VAL A CA 1
ATOM 2821 C C . VAL A 1 362 ? 20.656 16.219 -4.215 1 49.84 362 VAL A C 1
ATOM 2823 O O . VAL A 1 362 ? 21.375 16.891 -3.48 1 49.84 362 V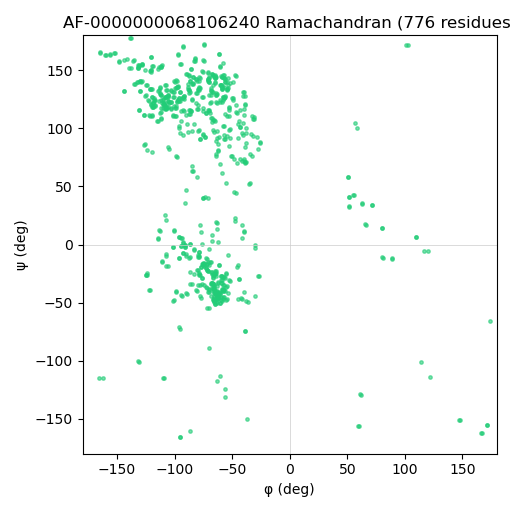AL A O 1
ATOM 2826 N N . ARG A 1 363 ? 19.672 16.906 -5.078 1 46.78 363 ARG A N 1
ATOM 2827 C CA . ARG A 1 363 ? 19.031 18.078 -4.496 1 46.78 363 ARG A CA 1
ATOM 2828 C C . ARG A 1 363 ? 17.688 17.719 -3.861 1 46.78 363 ARG A C 1
ATOM 2830 O O . ARG A 1 363 ? 16.906 16.969 -4.445 1 46.78 363 ARG A O 1
ATOM 2837 N N . VAL A 1 364 ? 17.562 17.484 -2.691 1 47.19 364 VAL A N 1
ATOM 2838 C CA . VAL A 1 364 ? 16.281 17.266 -2.006 1 47.19 364 VAL A CA 1
ATOM 2839 C C . VAL A 1 364 ? 15.469 18.547 -2.008 1 47.19 364 VAL A C 1
ATOM 2841 O O . VAL A 1 364 ? 15.93 19.578 -1.522 1 47.19 364 VAL A O 1
ATOM 2844 N N . SER A 1 365 ? 14.531 18.641 -2.955 1 39.16 365 SER A N 1
ATOM 2845 C CA . SER A 1 365 ? 13.648 19.812 -2.994 1 39.16 365 SER A CA 1
ATOM 2846 C C . SER A 1 365 ? 12.836 19.922 -1.71 1 39.16 365 SER A C 1
ATOM 2848 O O . SER A 1 365 ? 12.281 18.938 -1.226 1 39.16 365 SER A O 1
ATOM 2850 N N . GLY A 1 366 ? 12.984 21.141 -0.996 1 39.44 366 GLY A N 1
ATOM 2851 C CA . GLY A 1 366 ? 12.414 21.672 0.229 1 39.44 366 GLY A CA 1
ATOM 2852 C C . GLY A 1 366 ? 13.461 22.031 1.271 1 39.44 366 GLY A C 1
ATOM 2853 O O . GLY A 1 366 ? 14.547 22.5 0.934 1 39.44 366 GLY A O 1
ATOM 2854 N N . ALA A 1 367 ? 13.375 21.188 2.465 1 39.53 367 ALA A N 1
ATOM 2855 C CA . ALA A 1 367 ? 14.008 21.828 3.617 1 39.53 367 ALA A CA 1
ATOM 2856 C C . ALA A 1 367 ? 15.516 21.953 3.42 1 39.53 367 ALA A C 1
ATOM 2858 O O . ALA A 1 367 ? 16.141 22.891 3.922 1 39.53 367 ALA A O 1
ATOM 2859 N N . VAL A 1 368 ? 16.156 20.859 2.99 1 37.56 368 VAL A N 1
ATOM 2860 C CA . VAL A 1 368 ? 17.609 20.953 3.045 1 37.56 368 VAL A CA 1
ATOM 2861 C C . VAL A 1 368 ? 18.172 21.156 1.637 1 37.56 368 VAL A C 1
ATOM 2863 O O . VAL A 1 368 ? 17.922 20.344 0.743 1 37.56 368 VAL A O 1
ATOM 2866 N N . ASP A 1 369 ? 18.125 22.391 1.265 1 38.72 369 ASP A N 1
ATOM 2867 C CA . ASP A 1 369 ? 18.969 22.672 0.111 1 38.72 369 ASP A CA 1
ATOM 2868 C C . ASP A 1 369 ? 20.281 21.891 0.175 1 38.72 369 ASP A C 1
ATOM 2870 O O . ASP A 1 369 ? 21.156 22.188 0.98 1 38.72 369 ASP A O 1
ATOM 2874 N N . MET A 1 370 ? 20.141 20.656 -0.019 1 40.88 370 MET A N 1
ATOM 2875 C CA . MET A 1 370 ? 21.422 19.969 0.045 1 40.88 370 MET A CA 1
ATOM 2876 C C . MET A 1 370 ? 22.234 20.219 -1.214 1 40.88 370 MET A C 1
ATOM 2878 O O . MET A 1 370 ? 21.688 20.328 -2.309 1 40.88 370 MET A O 1
ATOM 2882 N N . ARG A 1 371 ? 23.25 20.828 -1.056 1 37.75 371 ARG A N 1
ATOM 2883 C CA . ARG A 1 371 ? 24.266 21.047 -2.08 1 37.75 371 ARG A CA 1
ATOM 2884 C C . ARG A 1 371 ? 24.594 19.75 -2.811 1 37.75 371 ARG A C 1
ATOM 2886 O O . ARG A 1 371 ? 24.391 18.656 -2.27 1 37.75 371 ARG A O 1
ATOM 2893 N N . PRO A 1 372 ? 24.875 19.812 -4.035 1 42.47 372 PRO A N 1
ATOM 2894 C CA . PRO A 1 372 ? 25.453 18.766 -4.879 1 42.47 372 PRO A CA 1
ATOM 2895 C C . PRO A 1 372 ? 26.531 17.953 -4.152 1 42.47 372 PRO A C 1
ATOM 2897 O O . PRO A 1 372 ? 27.359 18.516 -3.434 1 42.47 372 PRO A O 1
ATOM 2900 N N . GLY A 1 373 ? 26.359 16.547 -3.986 1 43.16 373 GLY A N 1
ATOM 2901 C CA . GLY A 1 373 ? 27.312 15.602 -3.436 1 43.16 373 GLY A CA 1
ATOM 2902 C C . GLY A 1 373 ? 26.797 14.883 -2.201 1 43.16 373 GLY A C 1
ATOM 2903 O O . GLY A 1 373 ? 27.547 14.156 -1.542 1 43.16 373 GLY A O 1
ATOM 2904 N N . SER A 1 374 ? 25.719 15.273 -1.778 1 43.84 374 SER A N 1
ATOM 2905 C CA . SER A 1 374 ? 25.297 14.672 -0.519 1 43.84 374 SER A CA 1
ATOM 2906 C C . SER A 1 374 ? 24.594 13.336 -0.753 1 43.84 374 SER A C 1
ATOM 2908 O O . SER A 1 374 ? 23.984 13.125 -1.804 1 43.84 374 SER A O 1
ATOM 2910 N N . ASP A 1 375 ? 25.109 12.25 -0.086 1 49.12 375 ASP A N 1
ATOM 2911 C CA . ASP A 1 375 ? 24.453 10.945 -0.061 1 49.12 375 ASP A CA 1
ATOM 2912 C C . ASP A 1 375 ? 23.172 11 0.763 1 49.12 375 ASP A C 1
ATOM 2914 O O . ASP A 1 375 ? 23.125 11.656 1.806 1 49.12 375 ASP A O 1
ATOM 2918 N N . LEU A 1 376 ? 22.109 10.836 0.044 1 50.84 376 LEU A N 1
ATOM 2919 C CA . LEU A 1 376 ? 20.828 10.82 0.737 1 50.84 376 LEU A CA 1
ATOM 2920 C C . LEU A 1 376 ? 20.516 9.43 1.272 1 50.84 376 LEU A C 1
ATOM 2922 O O . LEU A 1 376 ? 20.562 8.445 0.529 1 50.84 376 LEU A O 1
ATOM 2926 N N . GLY A 1 377 ? 20.781 9.172 2.525 1 51.56 377 GLY A N 1
ATOM 2927 C CA . GLY A 1 377 ? 20.203 7.984 3.127 1 51.56 377 GLY A CA 1
ATOM 2928 C C . GLY A 1 377 ? 18.75 8.156 3.51 1 51.56 377 GLY A C 1
ATOM 2929 O O . GLY A 1 377 ? 18.391 9.141 4.156 1 51.56 377 GLY A O 1
ATOM 2930 N N . LEU A 1 378 ? 17.938 7.812 2.547 1 51.66 378 LEU A N 1
ATOM 2931 C CA . LEU A 1 378 ? 16.5 7.957 2.771 1 51.66 378 LEU A CA 1
ATOM 2932 C C . LEU A 1 378 ? 16.016 6.984 3.844 1 51.66 378 LEU A C 1
ATOM 2934 O O . LEU A 1 378 ? 16.547 5.879 3.969 1 51.66 378 LEU A O 1
ATOM 2938 N N . VAL A 1 379 ? 15.023 7.492 4.891 1 50.28 379 VAL A N 1
ATOM 2939 C CA . VAL A 1 379 ? 14.422 7.211 6.191 1 50.28 379 VAL A CA 1
ATOM 2940 C C . VAL A 1 379 ? 13.195 6.32 6.008 1 50.28 379 VAL A C 1
ATOM 2942 O O . VAL A 1 379 ? 12.523 6.379 4.977 1 50.28 379 VAL A O 1
ATOM 2945 N N . ARG A 1 380 ? 13.039 5.562 6.859 1 48.81 380 ARG A N 1
ATOM 2946 C CA . ARG A 1 380 ? 11.93 4.773 7.383 1 48.81 380 ARG A CA 1
ATOM 2947 C C . ARG A 1 380 ? 10.742 5.664 7.734 1 48.81 380 ARG A C 1
ATOM 2949 O O . ARG A 1 380 ? 10.906 6.875 7.926 1 48.81 380 ARG A O 1
ATOM 2956 N N . LEU A 1 381 ? 9.57 5.148 7.414 1 43.38 381 LEU A N 1
ATOM 2957 C CA . LEU A 1 381 ? 8.391 5.773 7.992 1 43.38 381 LEU A CA 1
ATOM 2958 C C . LEU A 1 381 ? 8.508 5.871 9.508 1 43.38 381 LEU A C 1
ATOM 2960 O O . LEU A 1 381 ? 8.938 4.922 10.164 1 43.38 381 LEU A O 1
ATOM 2964 N N . ALA A 1 382 ? 8.672 7.246 9.984 1 45.81 382 ALA A N 1
ATOM 2965 C CA . ALA A 1 382 ? 8.664 7.41 11.438 1 45.81 382 ALA A CA 1
ATOM 2966 C C . ALA A 1 382 ? 7.703 8.523 11.852 1 45.81 382 ALA A C 1
ATOM 2968 O O . ALA A 1 382 ? 7.391 9.414 11.055 1 45.81 382 ALA A O 1
ATOM 2969 N N . ARG A 1 383 ? 7.152 8.539 12.977 1 43.25 383 ARG A N 1
ATOM 2970 C CA . ARG A 1 383 ? 6.426 9.547 13.742 1 43.25 383 ARG A CA 1
ATOM 2971 C C . ARG A 1 383 ? 5.238 10.086 12.953 1 43.25 383 ARG A C 1
ATOM 2973 O O . ARG A 1 383 ? 5.402 10.961 12.102 1 43.25 383 ARG A O 1
ATOM 2980 N N . ARG A 1 384 ? 4.07 9.664 13.32 1 51.12 384 ARG A N 1
ATOM 2981 C CA . ARG A 1 384 ? 2.832 9.945 12.602 1 51.12 384 ARG A CA 1
ATOM 2982 C C . ARG A 1 384 ? 2.199 11.242 13.078 1 51.12 384 ARG A C 1
ATOM 2984 O O . ARG A 1 384 ? 2.443 11.68 14.203 1 51.12 384 ARG A O 1
ATOM 2991 N N . VAL A 1 385 ? 1.705 12.016 12.055 1 50.72 385 VAL A N 1
ATOM 2992 C CA . VAL A 1 385 ? 0.878 13.188 12.344 1 50.72 385 VAL A CA 1
ATOM 2993 C C . VAL A 1 385 ? -0.559 12.742 12.617 1 50.72 385 VAL A C 1
ATOM 2995 O O . VAL A 1 385 ? -1.126 11.953 11.859 1 50.72 385 VAL A O 1
ATOM 2998 N N . PRO A 1 386 ? -1.188 13.25 13.781 1 48.97 386 PRO A N 1
ATOM 2999 C CA . PRO A 1 386 ? -2.557 12.844 14.125 1 48.97 386 PRO A CA 1
ATOM 3000 C C . PRO A 1 386 ? -3.596 13.883 13.703 1 48.97 386 PRO A C 1
ATOM 3002 O O . PRO A 1 386 ? -4.145 14.594 14.547 1 48.97 386 PRO A O 1
ATOM 3005 N N . PRO A 1 387 ? -3.852 13.898 12.422 1 49.16 387 PRO A N 1
ATOM 3006 C CA . PRO A 1 387 ? -4.973 14.766 12.047 1 49.16 387 PRO A CA 1
ATOM 3007 C C . PRO A 1 387 ? -6.32 14.219 12.523 1 49.16 387 PRO A C 1
ATOM 3009 O O . PRO A 1 387 ? -6.531 13.008 12.523 1 49.16 387 PRO A O 1
ATOM 3012 N N . LEU A 1 388 ? -7.145 15.125 12.977 1 52.22 388 LEU A N 1
ATOM 3013 C CA . LEU A 1 388 ? -8.492 14.758 13.406 1 52.22 388 LEU A CA 1
ATOM 3014 C C . LEU A 1 388 ? -9.414 14.578 12.211 1 52.22 388 LEU A C 1
ATOM 3016 O O . LEU A 1 388 ? -9.195 15.188 11.156 1 52.22 388 LEU A O 1
ATOM 3020 N N . GLU A 1 389 ? -10.312 13.594 12.359 1 58.5 389 GLU A N 1
ATOM 3021 C CA . GLU A 1 389 ? -11.297 13.289 11.32 1 58.5 389 GLU A CA 1
ATOM 3022 C C . GLU A 1 389 ? -12.703 13.641 11.773 1 58.5 389 GLU A C 1
ATOM 3024 O O . GLU A 1 389 ? -12.969 13.727 12.977 1 58.5 389 GLU A O 1
ATOM 3029 N N . ARG A 1 390 ? -13.602 13.961 10.719 1 58.22 390 ARG A N 1
ATOM 3030 C CA . ARG A 1 390 ? -14.992 14.273 11.047 1 58.22 390 ARG A CA 1
ATOM 3031 C C . ARG A 1 390 ? -15.773 13.008 11.352 1 58.22 390 ARG A C 1
ATOM 3033 O O . ARG A 1 390 ? -15.57 11.977 10.719 1 58.22 390 ARG A O 1
ATOM 3040 N N . MET B 1 1 ? 9.703 -27.125 -46.031 1 20.66 1 MET B N 1
ATOM 3041 C CA . MET B 1 1 ? 9.43 -26.234 -47.156 1 20.66 1 MET B CA 1
ATOM 3042 C C . MET B 1 1 ? 7.945 -25.875 -47.219 1 20.66 1 MET B C 1
ATOM 3044 O O . MET B 1 1 ? 7.117 -26.688 -47.594 1 20.66 1 MET B O 1
ATOM 3048 N N . LEU B 1 2 ? 7.469 -24.984 -46.125 1 19.95 2 LEU B N 1
ATOM 3049 C CA . LEU B 1 2 ? 6.367 -24.25 -45.5 1 19.95 2 LEU B CA 1
ATOM 3050 C C . LEU B 1 2 ? 5.719 -23.297 -46.5 1 19.95 2 LEU B C 1
ATOM 3052 O O . LEU B 1 2 ? 6.074 -22.109 -46.562 1 19.95 2 LEU B O 1
ATOM 3056 N N . SER B 1 3 ? 5.312 -23.781 -47.656 1 16.86 3 SER B N 1
ATOM 3057 C CA . SER B 1 3 ? 4.934 -23.031 -48.844 1 16.86 3 SER B CA 1
ATOM 3058 C C . SER B 1 3 ? 3.709 -22.156 -48.594 1 16.86 3 SER B C 1
ATOM 3060 O O . SER B 1 3 ? 3.754 -20.938 -48.781 1 16.86 3 SER B O 1
ATOM 3062 N N . MET B 1 4 ? 2.488 -22.281 -49.25 1 17.92 4 MET B N 1
ATOM 3063 C CA . MET B 1 4 ? 1.942 -21.453 -50.312 1 17.92 4 MET B CA 1
ATOM 3064 C C . MET B 1 4 ? 1.199 -20.25 -49.75 1 17.92 4 MET B C 1
ATOM 3066 O O . MET B 1 4 ? 0.879 -20.203 -48.562 1 17.92 4 MET B O 1
ATOM 3070 N N . GLU B 1 5 ? 0.099 -19.359 -50.562 1 17.64 5 GLU B N 1
ATOM 3071 C CA . GLU B 1 5 ? -0.734 -18.562 -51.469 1 17.64 5 GLU B CA 1
ATOM 3072 C C . GLU B 1 5 ? -2.111 -18.312 -50.875 1 17.64 5 GLU B C 1
ATOM 3074 O O . GLU B 1 5 ? -2.623 -17.203 -50.906 1 17.64 5 GLU B O 1
ATOM 3079 N N . SER B 1 6 ? -2.986 -19.266 -50.656 1 18.05 6 SER B N 1
ATOM 3080 C CA . SER B 1 6 ? -4.328 -19.266 -51.219 1 18.05 6 SER B CA 1
ATOM 3081 C C . SER B 1 6 ? -5.309 -18.5 -50.344 1 18.05 6 SER B C 1
ATOM 3083 O O . SER B 1 6 ? -6.492 -18.391 -50.656 1 18.05 6 SER B O 1
ATOM 3085 N N . LEU B 1 7 ? -5.082 -18.328 -49.031 1 16.88 7 LEU B N 1
ATOM 3086 C CA . LEU B 1 7 ? -6.352 -18.391 -48.312 1 16.88 7 LEU B CA 1
ATOM 3087 C C . LEU B 1 7 ? -7.121 -17.078 -48.469 1 16.88 7 LEU B C 1
ATOM 3089 O O . LEU B 1 7 ? -7.309 -16.344 -47.5 1 16.88 7 LEU B O 1
ATOM 3093 N N . TRP B 1 8 ? -6.727 -16.109 -49.562 1 21.03 8 TRP B N 1
ATOM 3094 C CA . TRP B 1 8 ? -7.297 -14.766 -49.656 1 21.03 8 TRP B CA 1
ATOM 3095 C C . TRP B 1 8 ? -8.758 -14.828 -50.094 1 21.03 8 TRP B C 1
ATOM 3097 O O . TRP B 1 8 ? -9.078 -14.82 -51.281 1 21.03 8 TRP B O 1
ATOM 3107 N N . CYS B 1 9 ? -9.523 -15.781 -49.594 1 18.75 9 CYS B N 1
ATOM 3108 C CA . CYS B 1 9 ? -10.82 -15.969 -50.25 1 18.75 9 CYS B CA 1
ATOM 3109 C C . CYS B 1 9 ? -11.578 -14.648 -50.344 1 18.75 9 CYS B C 1
ATOM 3111 O O . CYS B 1 9 ? -11.469 -13.797 -49.469 1 18.75 9 CYS B O 1
ATOM 3113 N N . ASN B 1 10 ? -12.281 -14.281 -51.469 1 17.7 10 ASN B N 1
ATOM 3114 C CA . ASN B 1 10 ? -12.93 -13.312 -52.344 1 17.7 10 ASN B CA 1
ATOM 3115 C C . ASN B 1 10 ? -14.211 -12.758 -51.719 1 17.7 10 ASN B C 1
ATOM 3117 O O . ASN B 1 10 ? -15.016 -12.133 -52.406 1 17.7 10 ASN B O 1
ATOM 3121 N N . SER B 1 11 ? -14.727 -13.188 -50.531 1 18.55 11 SER B N 1
ATOM 3122 C CA . SER B 1 11 ? -16.172 -12.992 -50.5 1 18.55 11 SER B CA 1
ATOM 3123 C C . SER B 1 11 ? -16.531 -11.516 -50.625 1 18.55 11 SER B C 1
ATOM 3125 O O . SER B 1 11 ? -16.125 -10.703 -49.812 1 18.55 11 SER B O 1
ATOM 3127 N N . GLU B 1 12 ? -16.797 -10.875 -51.844 1 19.77 12 GLU B N 1
ATOM 3128 C CA . GLU B 1 12 ? -17.141 -9.625 -52.5 1 19.77 12 GLU B CA 1
ATOM 3129 C C . GLU B 1 12 ? -18.438 -9.039 -51.969 1 19.77 12 GLU B C 1
ATOM 3131 O O . GLU B 1 12 ? -18.703 -7.852 -52.125 1 19.77 12 GLU B O 1
ATOM 3136 N N . SER B 1 13 ? -19.438 -9.906 -51.688 1 18.72 13 SER B N 1
ATOM 3137 C CA . SER B 1 13 ? -20.734 -9.484 -52.188 1 18.72 13 SER B CA 1
ATOM 3138 C C . SER B 1 13 ? -21.156 -8.156 -51.594 1 18.72 13 SER B C 1
ATOM 3140 O O . SER B 1 13 ? -21.484 -7.211 -52.312 1 18.72 13 SER B O 1
ATOM 3142 N N . GLU B 1 14 ? -22.281 -8.188 -50.719 1 18.95 14 GLU B N 1
ATOM 3143 C CA . GLU B 1 14 ? -23.484 -7.375 -50.719 1 18.95 14 GLU B CA 1
ATOM 3144 C C . GLU B 1 14 ? -23.266 -6.059 -49.969 1 18.95 14 GLU B C 1
ATOM 3146 O O . GLU B 1 14 ? -23.141 -6.043 -48.75 1 18.95 14 GLU B O 1
ATOM 3151 N N . LEU B 1 15 ? -22.469 -5.137 -50.438 1 18.86 15 LEU B N 1
ATOM 3152 C CA . LEU B 1 15 ? -22.078 -3.832 -49.906 1 18.86 15 LEU B CA 1
ATOM 3153 C C . LEU B 1 15 ? -23.266 -2.877 -49.906 1 18.86 15 LEU B C 1
ATOM 3155 O O . LEU B 1 15 ? -23.094 -1.664 -49.75 1 18.86 15 LEU B O 1
ATOM 3159 N N . SER B 1 16 ? -24.422 -3.514 -50.219 1 17.69 16 SER B N 1
ATOM 3160 C CA . SER B 1 16 ? -25.344 -2.545 -50.812 1 17.69 16 SER B CA 1
ATOM 3161 C C . SER B 1 16 ? -25.562 -1.37 -49.844 1 17.69 16 SER B C 1
ATOM 3163 O O . SER B 1 16 ? -25.047 -1.358 -48.75 1 17.69 16 SER B O 1
ATOM 3165 N N . THR B 1 17 ? -26.938 -1.02 -49.625 1 18.72 17 THR B N 1
ATOM 3166 C CA . THR B 1 17 ? -27.75 0.186 -49.719 1 18.72 17 THR B CA 1
ATOM 3167 C C . THR B 1 17 ? -27.75 0.926 -48.375 1 18.72 17 THR B C 1
ATOM 3169 O O . THR B 1 17 ? -28.391 0.498 -47.406 1 18.72 17 THR B O 1
ATOM 3172 N N . LEU B 1 18 ? -26.672 1.151 -47.719 1 18.19 18 LEU B N 1
ATOM 3173 C CA . LEU B 1 18 ? -26.75 1.82 -46.438 1 18.19 18 LEU B CA 1
ATOM 3174 C C . LEU B 1 18 ? -27.391 3.199 -46.562 1 18.19 18 LEU B C 1
ATOM 3176 O O . LEU B 1 18 ? -26.75 4.133 -47.062 1 18.19 18 LEU B O 1
ATOM 3180 N N . LYS B 1 19 ? -28.688 3.146 -47.031 1 18.41 19 LYS B N 1
ATOM 3181 C CA . LYS B 1 19 ? -29.453 4.379 -47.188 1 18.41 19 LYS B CA 1
ATOM 3182 C C . LYS B 1 19 ? -29.344 5.27 -45.969 1 18.41 19 LYS B C 1
ATOM 3184 O O . LYS B 1 19 ? -29.469 4.797 -44.844 1 18.41 19 LYS B O 1
ATOM 3189 N N . LEU B 1 20 ? -28.844 6.477 -46.094 1 19.11 20 LEU B N 1
ATOM 3190 C CA . LEU B 1 20 ? -28.438 7.637 -45.312 1 19.11 20 LEU B CA 1
ATOM 3191 C C . LEU B 1 20 ? -29.625 8.25 -44.562 1 19.11 20 LEU B C 1
ATOM 3193 O O . LEU B 1 20 ? -29.938 9.43 -44.781 1 19.11 20 LEU B O 1
ATOM 3197 N N . SER B 1 21 ? -30.75 7.508 -44.375 1 19.78 21 SER B N 1
ATOM 3198 C CA . SER B 1 21 ? -31.797 8.453 -44.031 1 19.78 21 SER B CA 1
ATOM 3199 C C . SER B 1 21 ? -31.391 9.359 -42.875 1 19.78 21 SER B C 1
ATOM 3201 O O . SER B 1 21 ? -30.828 8.891 -41.875 1 19.78 21 SER B O 1
ATOM 3203 N N . LYS B 1 22 ? -31.281 10.68 -43.125 1 21.08 22 LYS B N 1
ATOM 3204 C CA . LYS B 1 22 ? -30.875 11.938 -42.531 1 21.08 22 LYS B CA 1
ATOM 3205 C C . LYS B 1 22 ? -31.75 12.281 -41.312 1 21.08 22 LYS B C 1
ATOM 3207 O O . LYS B 1 22 ? -31.719 13.398 -40.812 1 21.08 22 LYS B O 1
ATOM 3212 N N . SER B 1 23 ? -32.688 11.414 -40.938 1 21.75 23 SER B N 1
ATOM 3213 C CA . SER B 1 23 ? -33.656 12.102 -40.094 1 21.75 23 SER B CA 1
ATOM 3214 C C . SER B 1 23 ? -32.969 12.828 -38.938 1 21.75 23 SER B C 1
ATOM 3216 O O . SER B 1 23 ? -32 12.32 -38.375 1 21.75 23 SER B O 1
ATOM 3218 N N . VAL B 1 24 ? -33.125 14.148 -38.938 1 24.12 24 VAL B N 1
ATOM 3219 C CA . VAL B 1 24 ? -32.75 15.289 -38.094 1 24.12 24 VAL B CA 1
ATOM 3220 C C . VAL B 1 24 ? -33.062 14.984 -36.625 1 24.12 24 VAL B C 1
ATOM 3222 O O . VAL B 1 24 ? -34.219 14.914 -36.25 1 24.12 24 VAL B O 1
ATOM 3225 N N . ILE B 1 25 ? -32.75 13.82 -36.156 1 24.58 25 ILE B N 1
ATOM 3226 C CA . ILE B 1 25 ? -33.25 13.656 -34.812 1 24.58 25 ILE B CA 1
ATOM 3227 C C . ILE B 1 25 ? -32.812 14.828 -33.938 1 24.58 25 ILE B C 1
ATOM 3229 O O . ILE B 1 25 ? -31.625 15.164 -33.906 1 24.58 25 ILE B O 1
ATOM 3233 N N . GLU B 1 26 ? -33.75 15.781 -33.75 1 23.05 26 GLU B N 1
ATOM 3234 C CA . GLU B 1 26 ? -33.656 16.953 -32.875 1 23.05 26 GLU B CA 1
ATOM 3235 C C . GLU B 1 26 ? -32.938 16.609 -31.594 1 23.05 26 GLU B C 1
ATOM 3237 O O . GLU B 1 26 ? -33.312 15.695 -30.859 1 23.05 26 GLU B O 1
ATOM 3242 N N . ARG B 1 27 ? -31.672 16.734 -31.672 1 24.47 27 ARG B N 1
ATOM 3243 C CA . ARG B 1 27 ? -30.766 16.5 -30.547 1 24.47 27 ARG B CA 1
ATOM 3244 C C . ARG B 1 27 ? -31.188 17.297 -29.328 1 24.47 27 ARG B C 1
ATOM 3246 O O . ARG B 1 27 ? -31.312 18.516 -29.391 1 24.47 27 ARG B O 1
ATOM 3253 N N . PRO B 1 28 ? -32.094 16.75 -28.578 1 25.33 28 PRO B N 1
ATOM 3254 C CA . PRO B 1 28 ? -32.438 17.594 -27.422 1 25.33 28 PRO B CA 1
ATOM 3255 C C . PRO B 1 28 ? -31.219 18.281 -26.828 1 25.33 28 PRO B C 1
ATOM 3257 O O . PRO B 1 28 ? -30.094 17.797 -26.969 1 25.33 28 PRO B O 1
ATOM 3260 N N . GLU B 1 29 ? -31.297 19.609 -26.672 1 23.33 29 GLU B N 1
ATOM 3261 C CA . GLU B 1 29 ? -30.359 20.547 -26.062 1 23.33 29 GLU B CA 1
ATOM 3262 C C . GLU B 1 29 ? -29.719 19.969 -24.797 1 23.33 29 GLU B C 1
ATOM 3264 O O . GLU B 1 29 ? -30.422 19.594 -23.859 1 23.33 29 GLU B O 1
ATOM 3269 N N . TYR B 1 30 ? -28.828 19.047 -25.016 1 23.11 30 TYR B N 1
ATOM 3270 C CA . TYR B 1 30 ? -28.031 18.594 -23.875 1 23.11 30 TYR B CA 1
ATOM 3271 C C . TYR B 1 30 ? -27.531 19.797 -23.078 1 23.11 30 TYR B C 1
ATOM 3273 O O . TYR B 1 30 ? -26.797 20.641 -23.594 1 23.11 30 TYR B O 1
ATOM 3281 N N . ARG B 1 31 ? -28.438 20.516 -22.375 1 24.2 31 ARG B N 1
ATOM 3282 C CA . ARG B 1 31 ? -28.016 21.531 -21.406 1 24.2 31 ARG B CA 1
ATOM 3283 C C . ARG B 1 31 ? -26.703 21.141 -20.75 1 24.2 31 ARG B C 1
ATOM 3285 O O . ARG B 1 31 ? -26.562 20.016 -20.25 1 24.2 31 ARG B O 1
ATOM 3292 N N . LEU B 1 32 ? -25.688 21.641 -21.344 1 24.56 32 LEU B N 1
ATOM 3293 C CA . LEU B 1 32 ? -24.328 21.688 -20.797 1 24.56 32 LEU B CA 1
ATOM 3294 C C . LEU B 1 32 ? -24.359 21.891 -19.297 1 24.56 32 LEU B C 1
ATOM 3296 O O . LEU B 1 32 ? -24.734 22.969 -18.812 1 24.56 32 LEU B O 1
ATOM 3300 N N . MET B 1 33 ? -25.078 21.062 -18.641 1 23.7 33 MET B N 1
ATOM 3301 C CA . MET B 1 33 ? -24.938 21.234 -17.203 1 23.7 33 MET B CA 1
ATOM 3302 C C . MET B 1 33 ? -23.5 21.5 -16.812 1 23.7 33 MET B C 1
ATOM 3304 O O . MET B 1 33 ? -22.594 20.766 -17.203 1 23.7 33 MET B O 1
ATOM 3308 N N . ARG B 1 34 ? -23.141 22.797 -16.688 1 26.67 34 ARG B N 1
ATOM 3309 C CA . ARG B 1 34 ? -21.906 23.297 -16.125 1 26.67 34 ARG B CA 1
ATOM 3310 C C . ARG B 1 34 ? -21.328 22.328 -15.094 1 26.67 34 ARG B C 1
ATOM 3312 O O . ARG B 1 34 ? -21.938 22.094 -14.047 1 26.67 34 ARG B O 1
ATOM 3319 N N . ARG B 1 35 ? -20.688 21.406 -15.633 1 26.34 35 ARG B N 1
ATOM 3320 C CA . ARG B 1 35 ? -19.938 20.469 -14.805 1 26.34 35 ARG B CA 1
ATOM 3321 C C . ARG B 1 35 ? -19.156 21.203 -13.719 1 26.34 35 ARG B C 1
ATOM 3323 O O . ARG B 1 35 ? -18.328 22.062 -14.016 1 26.34 35 ARG B O 1
ATOM 3330 N N . LYS B 1 36 ? -19.781 21.328 -12.609 1 30.88 36 LYS B N 1
ATOM 3331 C CA . LYS B 1 36 ? -19.078 21.906 -11.469 1 30.88 36 LYS B CA 1
ATOM 3332 C C . LYS B 1 36 ? -17.641 21.406 -11.398 1 30.88 36 LYS B C 1
ATOM 3334 O O . LYS B 1 36 ? -17.359 20.25 -11.711 1 30.88 36 LYS B O 1
ATOM 3339 N N . PRO B 1 37 ? -16.641 22.359 -11.656 1 32.19 37 PRO B N 1
ATOM 3340 C CA . PRO B 1 37 ? -15.219 22 -11.562 1 32.19 37 PRO B CA 1
ATOM 3341 C C . PRO B 1 37 ? -14.953 20.875 -10.562 1 32.19 37 PRO B C 1
ATOM 3343 O O . PRO B 1 37 ? -15.484 20.891 -9.445 1 32.19 37 PRO B O 1
ATOM 3346 N N . SER B 1 38 ? -14.961 19.75 -11.125 1 29.91 38 SER B N 1
ATOM 3347 C CA . SER B 1 38 ? -14.695 18.453 -10.523 1 29.91 38 SER B CA 1
ATOM 3348 C C . SER B 1 38 ? -13.578 18.531 -9.492 1 29.91 38 SER B C 1
ATOM 3350 O O . SER B 1 38 ? -12.477 19 -9.797 1 29.91 38 SER B O 1
ATOM 3352 N N . LYS B 1 39 ? -13.93 18.578 -8.234 1 34.16 39 LYS B N 1
ATOM 3353 C CA . LYS B 1 39 ? -13.352 18.531 -6.895 1 34.16 39 LYS B CA 1
ATOM 3354 C C . LYS B 1 39 ? -12.195 17.547 -6.824 1 34.16 39 LYS B C 1
ATOM 3356 O O . LYS B 1 39 ? -12 16.75 -7.742 1 34.16 39 LYS B O 1
ATOM 3361 N N . SER B 1 40 ? -11.984 16.953 -5.66 1 37.16 40 SER B N 1
ATOM 3362 C CA . SER B 1 40 ? -10.883 16.203 -5.07 1 37.16 40 SER B CA 1
ATOM 3363 C C . SER B 1 40 ? -10.688 14.867 -5.789 1 37.16 40 SER B C 1
ATOM 3365 O O . SER B 1 40 ? -11.656 14.188 -6.133 1 37.16 40 SER B O 1
ATOM 3367 N N . LEU B 1 41 ? -9.672 14.812 -6.574 1 43.75 41 LEU B N 1
ATOM 3368 C CA . LEU B 1 41 ? -9.25 13.586 -7.234 1 43.75 41 LEU B CA 1
ATOM 3369 C C . LEU B 1 41 ? -9.602 12.367 -6.391 1 43.75 41 LEU B C 1
ATOM 3371 O O . LEU B 1 41 ? -9.844 11.281 -6.926 1 43.75 41 LEU B O 1
ATOM 3375 N N . ILE B 1 42 ? -9.352 12.422 -5.133 1 45.25 42 ILE B N 1
ATOM 3376 C CA . ILE B 1 42 ? -9.617 11.281 -4.266 1 45.25 42 ILE B CA 1
ATOM 3377 C C . ILE B 1 42 ? -11.039 11.375 -3.715 1 45.25 42 ILE B C 1
ATOM 3379 O O . ILE B 1 42 ? -11.43 12.398 -3.145 1 45.25 42 ILE B O 1
ATOM 3383 N N . PRO B 1 43 ? -11.891 10.5 -4.129 1 44.53 43 PRO B N 1
ATOM 3384 C CA . PRO B 1 43 ? -13.203 10.547 -3.479 1 44.53 43 PRO B CA 1
ATOM 3385 C C . PRO B 1 43 ? -13.102 10.812 -1.977 1 44.53 43 PRO B C 1
ATOM 3387 O O . PRO B 1 43 ? -12.305 10.18 -1.287 1 44.53 43 PRO B O 1
ATOM 3390 N N . GLN B 1 44 ? -13.617 11.867 -1.594 1 48.03 44 GLN B N 1
ATOM 3391 C CA . GLN B 1 44 ? -13.594 12.312 -0.205 1 48.03 44 GLN B CA 1
ATOM 3392 C C . GLN B 1 44 ? -13.914 11.164 0.748 1 48.03 44 GLN B C 1
ATOM 3394 O O . GLN B 1 44 ? -13.422 11.133 1.875 1 48.03 44 GLN B O 1
ATOM 3399 N N . ALA B 1 45 ? -14.719 10.25 0.231 1 43.91 45 ALA B N 1
ATOM 3400 C CA . ALA B 1 45 ? -15.172 9.133 1.05 1 43.91 45 ALA B CA 1
ATOM 3401 C C . ALA B 1 45 ? -14.008 8.227 1.432 1 43.91 45 ALA B C 1
ATOM 3403 O O . ALA B 1 45 ? -14.07 7.512 2.438 1 43.91 45 ALA B O 1
ATOM 3404 N N . LEU B 1 46 ? -13.055 8.297 0.595 1 47.53 46 LEU B N 1
ATOM 3405 C CA . LEU B 1 46 ? -11.906 7.441 0.894 1 47.53 46 LEU B CA 1
ATOM 3406 C C . LEU B 1 46 ? -11.055 8.039 2.006 1 47.53 46 LEU B C 1
ATOM 3408 O O . LEU B 1 46 ? -10.273 7.34 2.641 1 47.53 46 LEU B O 1
ATOM 3412 N N . LEU B 1 47 ? -11.359 9.383 2.086 1 48.91 47 LEU B N 1
ATOM 3413 C CA . LEU B 1 47 ? -10.445 10.094 2.969 1 48.91 47 LEU B CA 1
ATOM 3414 C C . LEU B 1 47 ? -11.055 10.281 4.352 1 48.91 47 LEU B C 1
ATOM 3416 O O . LEU B 1 47 ? -10.336 10.328 5.352 1 48.91 47 LEU B O 1
ATOM 3420 N N . HIS B 1 48 ? -12.453 10.625 4.328 1 47.31 48 HIS B N 1
ATOM 3421 C CA . HIS B 1 48 ? -13.102 10.992 5.582 1 47.31 48 HIS B CA 1
ATOM 3422 C C . HIS B 1 48 ? -14.234 10.031 5.922 1 47.31 48 HIS B C 1
ATOM 3424 O O . HIS B 1 48 ? -15.008 9.641 5.047 1 47.31 48 HIS B O 1
ATOM 3430 N N . ALA B 1 49 ? -14.133 9.406 7.062 1 43.28 49 ALA B N 1
ATOM 3431 C CA . ALA B 1 49 ? -15.219 8.57 7.562 1 43.28 49 ALA B CA 1
ATOM 3432 C C . ALA B 1 49 ? -16.484 9.398 7.801 1 43.28 49 ALA B C 1
ATOM 3434 O O . ALA B 1 49 ? -16.484 10.305 8.641 1 43.28 49 ALA B O 1
ATOM 3435 N N . ASN B 1 50 ? -17.219 9.672 6.824 1 39.09 50 ASN B N 1
ATOM 3436 C CA . ASN B 1 50 ? -18.469 10.352 7.168 1 39.09 50 ASN B CA 1
ATOM 3437 C C . ASN B 1 50 ? -19.422 9.43 7.926 1 39.09 50 ASN B C 1
ATOM 3439 O O . ASN B 1 50 ? -19.859 8.414 7.395 1 39.09 50 ASN B O 1
ATOM 3443 N N . PRO B 1 51 ? -19.656 9.633 9.266 1 36 51 PRO B N 1
ATOM 3444 C CA . PRO B 1 51 ? -20.812 8.945 9.852 1 36 51 PRO B CA 1
ATOM 3445 C C . PRO B 1 51 ? -22.141 9.398 9.25 1 36 51 PRO B C 1
ATOM 3447 O O . PRO B 1 51 ? -22.422 10.594 9.203 1 36 51 PRO B O 1
ATOM 3450 N N . GLU B 1 52 ? -22.609 8.867 8.344 1 35 52 GLU B N 1
ATOM 3451 C CA . GLU B 1 52 ? -24.016 9.18 8.062 1 35 52 GLU B CA 1
ATOM 3452 C C . GLU B 1 52 ? -24.844 9.203 9.344 1 35 52 GLU B C 1
ATOM 3454 O O . GLU B 1 52 ? -24.844 8.227 10.109 1 35 52 GLU B O 1
ATOM 3459 N N . SER B 1 53 ? -25.156 10.43 9.883 1 33.19 53 SER B N 1
ATOM 3460 C CA . SER B 1 53 ? -26.297 10.641 10.766 1 33.19 53 SER B CA 1
ATOM 3461 C C . SER B 1 53 ? -27.578 10.078 10.164 1 33.19 53 SER B C 1
ATOM 3463 O O . SER B 1 53 ? -28.125 10.641 9.219 1 33.19 53 SER B O 1
ATOM 3465 N N . GLN B 1 54 ? -27.922 8.859 10.102 1 31 54 GLN B N 1
ATOM 3466 C CA . GLN B 1 54 ? -29.328 8.484 10.062 1 31 54 GLN B CA 1
ATOM 3467 C C . GLN B 1 54 ? -30.078 9.031 11.273 1 31 54 GLN B C 1
ATOM 3469 O O . GLN B 1 54 ? -29.781 8.648 12.414 1 31 54 GLN B O 1
ATOM 3474 N N . GLN B 1 55 ? -30.703 10.234 11.297 1 26.81 55 GLN B N 1
ATOM 3475 C CA . GLN B 1 55 ? -31.766 10.75 12.156 1 26.81 55 GLN B CA 1
ATOM 3476 C C . GLN B 1 55 ? -32.906 9.742 12.281 1 26.81 55 GLN B C 1
ATOM 3478 O O . GLN B 1 55 ? -34.031 10.016 11.844 1 26.81 55 GLN B O 1
ATOM 3483 N N . LYS B 1 56 ? -33.125 8.492 12.125 1 30.86 56 LYS B N 1
ATOM 3484 C CA . LYS B 1 56 ? -34.375 7.973 12.695 1 30.86 56 LYS B CA 1
ATOM 3485 C C . LYS B 1 56 ? -34.406 8.18 14.203 1 30.86 56 LYS B C 1
ATOM 3487 O O . LYS B 1 56 ? -33.406 8.031 14.883 1 30.86 56 LYS B O 1
ATOM 3492 N N . SER B 1 57 ? -35.469 8.891 14.922 1 26.11 57 SER B N 1
ATOM 3493 C CA . SER B 1 57 ? -36.062 9.195 16.234 1 26.11 57 SER B CA 1
ATOM 3494 C C . SER B 1 57 ? -35.969 7.988 17.156 1 26.11 57 SER B C 1
ATOM 3496 O O . SER B 1 57 ? -36.344 8.078 18.328 1 26.11 57 SER B O 1
ATOM 3498 N N . HIS B 1 58 ? -36.344 6.684 16.844 1 27.25 58 HIS B N 1
ATOM 3499 C CA . HIS B 1 58 ? -36.812 5.906 17.984 1 27.25 58 HIS B CA 1
ATOM 3500 C C . HIS B 1 58 ? -35.812 5.914 19.125 1 27.25 58 HIS B C 1
ATOM 3502 O O . HIS B 1 58 ? -34.594 6.078 18.891 1 27.25 58 HIS B O 1
ATOM 3508 N N . ARG B 1 59 ? -36.25 5.941 20.484 1 29.8 59 ARG B N 1
ATOM 3509 C CA . ARG B 1 59 ? -35.688 5.785 21.828 1 29.8 59 ARG B CA 1
ATOM 3510 C C . ARG B 1 59 ? -34.688 4.641 21.891 1 29.8 59 ARG B C 1
ATOM 3512 O O . ARG B 1 59 ? -34.969 3.584 22.453 1 29.8 59 ARG B O 1
ATOM 3519 N N . ARG B 1 60 ? -34.188 4.16 20.734 1 26.34 60 ARG B N 1
ATOM 3520 C CA . ARG B 1 60 ? -33.562 2.857 20.938 1 26.34 60 ARG B CA 1
ATOM 3521 C C . ARG B 1 60 ? -32.438 2.941 21.953 1 26.34 60 ARG B C 1
ATOM 3523 O O . ARG B 1 60 ? -31.781 3.971 22.078 1 26.34 60 ARG B O 1
ATOM 3530 N N . ARG B 1 61 ? -32.281 1.872 22.766 1 27.62 61 ARG B N 1
ATOM 3531 C CA . ARG B 1 61 ? -31.312 1.419 23.766 1 27.62 61 ARG B CA 1
ATOM 3532 C C . ARG B 1 61 ? -29.891 1.704 23.312 1 27.62 61 ARG B C 1
ATOM 3534 O O . ARG B 1 61 ? -29.5 1.357 22.203 1 27.62 61 ARG B O 1
ATOM 3541 N N . ARG B 1 62 ? -29.203 2.717 23.859 1 28.98 62 ARG B N 1
ATOM 3542 C CA . ARG B 1 62 ? -27.875 3.338 23.844 1 28.98 62 ARG B CA 1
ATOM 3543 C C . ARG B 1 62 ? -26.781 2.283 23.781 1 28.98 62 ARG B C 1
ATOM 3545 O O . ARG B 1 62 ? -25.922 2.209 24.656 1 28.98 62 ARG B O 1
ATOM 3552 N N . SER B 1 63 ? -27.172 1.029 23.5 1 27.73 63 SER B N 1
ATOM 3553 C CA . SER B 1 63 ? -26.031 0.121 23.625 1 27.73 63 SER B CA 1
ATOM 3554 C C . SER B 1 63 ? -24.891 0.553 22.719 1 27.73 63 SER B C 1
ATOM 3556 O O . SER B 1 63 ? -25.094 0.862 21.531 1 27.73 63 SER B O 1
ATOM 3558 N N . GLY B 1 64 ? -23.953 1.297 23.156 1 30.2 64 GLY B N 1
ATOM 3559 C CA . GLY B 1 64 ? -22.703 1.91 22.734 1 30.2 64 GLY B CA 1
ATOM 3560 C C . GLY B 1 64 ? -21.969 1.096 21.688 1 30.2 64 GLY B C 1
ATOM 3561 O O . GLY B 1 64 ? -20.75 1.227 21.547 1 30.2 64 GLY B O 1
ATOM 3562 N N . THR B 1 65 ? -22.484 -0.038 21.344 1 31.95 65 THR B N 1
ATOM 3563 C CA . THR B 1 65 ? -21.641 -0.821 20.453 1 31.95 65 THR B CA 1
ATOM 3564 C C . THR B 1 65 ? -21.438 -0.105 19.109 1 31.95 65 THR B C 1
ATOM 3566 O O . THR B 1 65 ? -22.406 0.129 18.391 1 31.95 65 THR B O 1
ATOM 3569 N N . TRP B 1 66 ? -20.641 0.853 19.062 1 32.19 66 TRP B N 1
ATOM 3570 C CA . TRP B 1 66 ? -20.266 1.413 17.766 1 32.19 66 TRP B CA 1
ATOM 3571 C C . TRP B 1 66 ? -20.281 0.337 16.672 1 32.19 66 TRP B C 1
ATOM 3573 O O . TRP B 1 66 ? -19.969 -0.826 16.953 1 32.19 66 TRP B O 1
ATOM 3583 N N . PRO B 1 67 ? -21.141 0.356 15.812 1 37.75 67 PRO B N 1
ATOM 3584 C CA . PRO B 1 67 ? -21.109 -0.654 14.75 1 37.75 67 PRO B CA 1
ATOM 3585 C C . PRO B 1 67 ? -19.703 -1.111 14.398 1 37.75 67 PRO B C 1
ATOM 3587 O O . PRO B 1 67 ? -18.766 -0.305 14.414 1 37.75 67 PRO B O 1
ATOM 3590 N N . ARG B 1 68 ? -19.25 -2.301 14.734 1 40 68 ARG B N 1
ATOM 3591 C CA . ARG B 1 68 ? -17.969 -2.939 14.5 1 40 68 ARG B CA 1
ATOM 3592 C C . ARG B 1 68 ? -17.438 -2.611 13.102 1 40 68 ARG B C 1
ATOM 3594 O O . ARG B 1 68 ? -17.969 -3.088 12.102 1 40 68 ARG B O 1
ATOM 3601 N N . THR B 1 69 ? -17.016 -1.364 12.883 1 50.34 69 THR B N 1
ATOM 3602 C CA . THR B 1 69 ? -16.359 -1.016 11.625 1 50.34 69 THR B CA 1
ATOM 3603 C C . THR B 1 69 ? -15.305 -2.057 11.258 1 50.34 69 THR B C 1
ATOM 3605 O O . THR B 1 69 ? -14.609 -2.576 12.133 1 50.34 69 THR B O 1
ATOM 3608 N N . ARG B 1 70 ? -15.57 -2.732 10.219 1 60.88 70 ARG B N 1
ATOM 3609 C CA . ARG B 1 70 ? -14.625 -3.703 9.68 1 60.88 70 ARG B CA 1
ATOM 3610 C C . ARG B 1 70 ? -13.195 -3.176 9.766 1 60.88 70 ARG B C 1
ATOM 3612 O O . ARG B 1 70 ? -12.961 -1.978 9.594 1 60.88 70 ARG B O 1
ATOM 3619 N N . SER B 1 71 ? -12.336 -4 10.281 1 71.44 71 SER B N 1
ATOM 3620 C CA . SER B 1 71 ? -10.93 -3.648 10.43 1 71.44 71 SER B CA 1
ATOM 3621 C C . SER B 1 71 ? -10.297 -3.314 9.086 1 71.44 71 SER B C 1
ATOM 3623 O O . SER B 1 71 ? -10.586 -3.971 8.078 1 71.44 71 SER B O 1
ATOM 3625 N N . LEU B 1 72 ? -9.547 -2.281 9.039 1 75.38 72 LEU B N 1
ATOM 3626 C CA . LEU B 1 72 ? -8.789 -1.927 7.848 1 75.38 72 LEU B CA 1
ATOM 3627 C C . LEU B 1 72 ? -7.566 -2.828 7.691 1 75.38 72 LEU B C 1
ATOM 3629 O O . LEU B 1 72 ? -6.977 -2.904 6.609 1 75.38 72 LEU B O 1
ATOM 3633 N N . ASN B 1 73 ? -7.238 -3.467 8.75 1 73.94 73 ASN B N 1
ATOM 3634 C CA . ASN B 1 73 ? -6.062 -4.324 8.703 1 73.94 73 ASN B CA 1
ATOM 3635 C C . ASN B 1 73 ? -6.344 -5.625 7.953 1 73.94 73 ASN B C 1
ATOM 3637 O O . ASN B 1 73 ? -7.465 -6.133 7.988 1 73.94 73 ASN B O 1
ATOM 3641 N N . ALA B 1 74 ? -5.297 -6.078 7.34 1 72.81 74 ALA B N 1
ATOM 3642 C CA . ALA B 1 74 ? -5.41 -7.363 6.656 1 72.81 74 ALA B CA 1
ATOM 3643 C C . ALA B 1 74 ? -5.668 -8.492 7.652 1 72.81 74 ALA B C 1
ATOM 3645 O O . ALA B 1 74 ? -5.18 -8.453 8.781 1 72.81 74 ALA B O 1
ATOM 3646 N N . PRO B 1 75 ? -6.484 -9.484 7.273 1 68.06 75 PRO B N 1
ATOM 3647 C CA . PRO B 1 75 ? -6.633 -10.664 8.133 1 68.06 75 PRO B CA 1
ATOM 3648 C C . PRO B 1 75 ? -5.312 -11.391 8.375 1 68.06 75 PRO B C 1
ATOM 3650 O O . PRO B 1 75 ? -4.422 -11.359 7.52 1 68.06 75 PRO B O 1
ATOM 3653 N N . SER B 1 76 ? -5.184 -11.922 9.57 1 69.44 76 SER B N 1
ATOM 3654 C CA . SER B 1 76 ? -3.98 -12.688 9.883 1 69.44 76 SER B CA 1
ATOM 3655 C C . SER B 1 76 ? -3.832 -13.883 8.953 1 69.44 76 SER B C 1
ATOM 3657 O O . SER B 1 76 ? -4.816 -14.555 8.633 1 69.44 76 SER B O 1
ATOM 3659 N N . PRO B 1 77 ? -2.684 -14.102 8.523 1 69.38 77 PRO B N 1
ATOM 3660 C CA . PRO B 1 77 ? -2.486 -15.203 7.582 1 69.38 77 PRO B CA 1
ATOM 3661 C C . PRO B 1 77 ? -2.629 -16.578 8.242 1 69.38 77 PRO B C 1
ATOM 3663 O O . PRO B 1 77 ? -2.289 -16.734 9.414 1 69.38 77 PRO B O 1
ATOM 3666 N N . ILE B 1 78 ? -3.229 -17.453 7.508 1 74.38 78 ILE B N 1
ATOM 3667 C CA . ILE B 1 78 ? -3.234 -18.844 7.902 1 74.38 78 ILE B CA 1
ATOM 3668 C C . ILE B 1 78 ? -1.819 -19.422 7.809 1 74.38 78 ILE B C 1
ATOM 3670 O O . ILE B 1 78 ? -1.124 -19.203 6.812 1 74.38 78 ILE B O 1
ATOM 3674 N N . GLN B 1 79 ? -1.437 -20.078 8.844 1 78.94 79 GLN B N 1
ATOM 3675 C CA . GLN B 1 79 ? -0.04 -20.484 8.945 1 78.94 79 GLN B CA 1
ATOM 3676 C C . GLN B 1 79 ? 0.156 -21.906 8.43 1 78.94 79 GLN B C 1
ATOM 3678 O O . GLN B 1 79 ? 1.281 -22.406 8.383 1 78.94 79 GLN B O 1
ATOM 3683 N N . GLN B 1 80 ? -0.909 -22.547 8.016 1 84.06 80 GLN B N 1
ATOM 3684 C CA . GLN B 1 80 ? -0.839 -23.906 7.484 1 84.06 80 GLN B CA 1
ATOM 3685 C C . GLN B 1 80 ? -1.071 -23.906 5.977 1 84.06 80 GLN B C 1
ATOM 3687 O O . GLN B 1 80 ? -1.969 -23.234 5.477 1 84.06 80 GLN B O 1
ATOM 3692 N N . PHE B 1 81 ? -0.258 -24.688 5.332 1 88.88 81 PHE B N 1
ATOM 3693 C CA . PHE B 1 81 ? -0.311 -24.797 3.879 1 88.88 81 PHE B CA 1
ATOM 3694 C C . PHE B 1 81 ? -0.447 -26.25 3.438 1 88.88 81 PHE B C 1
ATOM 3696 O O . PHE B 1 81 ? 0.512 -27.016 3.518 1 88.88 81 PHE B O 1
ATOM 3703 N N . GLY B 1 82 ? -1.583 -26.562 2.893 1 88.81 82 GLY B N 1
ATOM 3704 C CA . GLY B 1 82 ? -1.794 -27.969 2.578 1 88.81 82 GLY B CA 1
ATOM 3705 C C . GLY B 1 82 ? -1.713 -28.875 3.797 1 88.81 82 GLY B C 1
ATOM 3706 O O . GLY B 1 82 ? -1.926 -28.422 4.926 1 88.81 82 GLY B O 1
ATOM 3707 N N . PRO B 1 83 ? -1.418 -30.047 3.518 1 91.12 83 PRO B N 1
ATOM 3708 C CA . PRO B 1 83 ? -1.438 -31.016 4.613 1 91.12 83 PRO B CA 1
ATOM 3709 C C . PRO B 1 83 ? -0.198 -30.938 5.5 1 91.12 83 PRO B C 1
ATOM 3711 O O . PRO B 1 83 ? -0.261 -31.25 6.691 1 91.12 83 PRO B O 1
ATOM 3714 N N . CYS B 1 84 ? 0.879 -30.469 4.926 1 92.06 84 CYS B N 1
ATOM 3715 C CA . CYS B 1 84 ? 2.113 -30.672 5.68 1 92.06 84 CYS B CA 1
ATOM 3716 C C . CYS B 1 84 ? 2.812 -29.344 5.93 1 92.06 84 CYS B C 1
ATOM 3718 O O . CYS B 1 84 ? 3.594 -29.219 6.875 1 92.06 84 CYS B O 1
ATOM 3720 N N . GLY B 1 85 ? 2.6 -28.391 5.117 1 89.81 85 GLY B N 1
ATOM 3721 C CA . GLY B 1 85 ? 3.369 -27.156 5.188 1 89.81 85 GLY B CA 1
ATOM 3722 C C . GLY B 1 85 ? 2.895 -26.219 6.281 1 89.81 85 GLY B C 1
ATOM 3723 O O . GLY B 1 85 ? 1.691 -26.094 6.516 1 89.81 85 GLY B O 1
ATOM 3724 N N . ARG B 1 86 ? 3.926 -25.594 6.934 1 87.38 86 ARG B N 1
ATOM 3725 C CA . ARG B 1 86 ? 3.629 -24.594 7.957 1 87.38 86 ARG B CA 1
ATOM 3726 C C . ARG B 1 86 ? 4.707 -23.516 8 1 87.38 86 ARG B C 1
ATOM 3728 O O . ARG B 1 86 ? 5.832 -23.734 7.543 1 87.38 86 ARG B O 1
A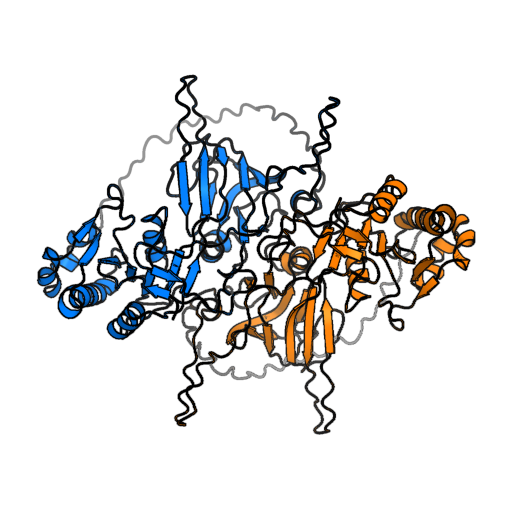TOM 3735 N N . ILE B 1 87 ? 4.277 -22.375 8.531 1 84.12 87 ILE B N 1
ATOM 3736 C CA . ILE B 1 87 ? 5.277 -21.359 8.812 1 84.12 87 ILE B CA 1
ATOM 3737 C C . ILE B 1 87 ? 6.016 -21.703 10.102 1 84.12 87 ILE B C 1
ATOM 3739 O O . ILE B 1 87 ? 5.391 -22.047 11.109 1 84.12 87 ILE B O 1
ATOM 3743 N N . MET B 1 88 ? 7.285 -21.562 10.023 1 83 88 MET B N 1
ATOM 3744 C CA . MET B 1 88 ? 8.094 -21.812 11.211 1 83 88 MET B CA 1
ATOM 3745 C C . MET B 1 88 ? 7.871 -20.719 12.25 1 83 88 MET B C 1
ATOM 3747 O O . MET B 1 88 ? 7.891 -19.531 11.93 1 83 88 MET B O 1
ATOM 3751 N N . LYS B 1 89 ? 7.582 -21.125 13.453 1 76.19 89 LYS B N 1
ATOM 3752 C CA . LYS B 1 89 ? 7.387 -20.172 14.531 1 76.19 89 LYS B CA 1
ATOM 3753 C C . LYS B 1 89 ? 8.711 -19.516 14.93 1 76.19 89 LYS B C 1
ATOM 3755 O O . LYS B 1 89 ? 9.742 -20.188 15 1 76.19 89 LYS B O 1
ATOM 3760 N N . ASN B 1 90 ? 8.797 -18.234 14.727 1 67 90 ASN B N 1
ATOM 3761 C CA . ASN B 1 90 ? 10 -17.547 15.18 1 67 90 ASN B CA 1
ATOM 3762 C C . ASN B 1 90 ? 9.664 -16.453 16.188 1 67 90 ASN B C 1
ATOM 3764 O O . ASN B 1 90 ? 8.5 -16.078 16.344 1 67 90 ASN B O 1
ATOM 3768 N N . SER B 1 91 ? 10.602 -16.203 17.141 1 55.44 91 SER B N 1
ATOM 3769 C CA . SER B 1 91 ? 10.492 -15.219 18.203 1 55.44 91 SER B CA 1
ATOM 3770 C C . SER B 1 91 ? 10.211 -13.82 17.656 1 55.44 91 SER B C 1
ATOM 3772 O O . SER B 1 91 ? 9.781 -12.938 18.391 1 55.44 91 SER B O 1
ATOM 3774 N N . ALA B 1 92 ? 10.633 -13.68 16.422 1 51.69 92 ALA B N 1
ATOM 3775 C CA . ALA B 1 92 ? 10.492 -12.32 15.914 1 51.69 92 ALA B CA 1
ATOM 3776 C C . ALA B 1 92 ? 9.031 -12.008 15.57 1 51.69 92 ALA B C 1
ATOM 3778 O O . ALA B 1 92 ? 8.688 -11.828 14.406 1 51.69 92 ALA B O 1
ATOM 3779 N N . MET B 1 93 ? 8.18 -12.492 16.453 1 49.56 93 MET B N 1
ATOM 3780 C CA . MET B 1 93 ? 6.766 -12.172 16.281 1 49.56 93 MET B CA 1
ATOM 3781 C C . MET B 1 93 ? 6.477 -10.734 16.688 1 49.56 93 MET B C 1
ATOM 3783 O O . MET B 1 93 ? 6.93 -10.281 17.75 1 49.56 93 MET B O 1
ATOM 3787 N N . VAL B 1 94 ? 6.504 -9.922 15.758 1 44.88 94 VAL B N 1
ATOM 3788 C CA . VAL B 1 94 ? 5.953 -8.617 16.109 1 44.88 94 VAL B CA 1
ATOM 3789 C C . VAL B 1 94 ? 4.43 -8.672 16.047 1 44.88 94 VAL B C 1
ATOM 3791 O O . VAL B 1 94 ? 3.854 -8.914 14.984 1 44.88 94 VAL B O 1
ATOM 3794 N N . MET B 1 95 ? 3.736 -8.422 17.062 1 45.19 95 MET B N 1
ATOM 3795 C CA . MET B 1 95 ? 2.287 -8.32 17.219 1 45.19 95 MET B CA 1
ATOM 3796 C C . MET B 1 95 ? 1.595 -9.555 16.641 1 45.19 95 MET B C 1
ATOM 3798 O O . MET B 1 95 ? 0.547 -9.445 16 1 45.19 95 MET B O 1
ATOM 3802 N N . GLN B 1 96 ? 2.25 -10.789 16.719 1 44.47 96 GLN B N 1
ATOM 3803 C CA . GLN B 1 96 ? 1.679 -12.062 16.297 1 44.47 96 GLN B CA 1
ATOM 3804 C C . GLN B 1 96 ? 1.772 -12.234 14.773 1 44.47 96 GLN B C 1
ATOM 3806 O O . GLN B 1 96 ? 1.292 -13.227 14.227 1 44.47 96 GLN B O 1
ATOM 3811 N N . ILE B 1 97 ? 2.146 -11.102 14.125 1 53.5 97 ILE B N 1
ATOM 3812 C CA . ILE B 1 97 ? 2.354 -11.281 12.695 1 53.5 97 ILE B CA 1
ATOM 3813 C C . ILE B 1 97 ? 3.848 -11.383 12.398 1 53.5 97 ILE B C 1
ATOM 3815 O O . ILE B 1 97 ? 4.637 -10.547 12.852 1 53.5 97 ILE B O 1
ATOM 3819 N N . GLN B 1 98 ? 4.207 -12.461 12.031 1 60.16 98 GLN B N 1
ATOM 3820 C CA . GLN B 1 98 ? 5.605 -12.664 11.672 1 60.16 98 GLN B CA 1
ATOM 3821 C C . GLN B 1 98 ? 6.027 -11.719 10.547 1 60.16 98 GLN B C 1
ATOM 3823 O O . GLN B 1 98 ? 5.258 -11.469 9.625 1 60.16 98 GLN B O 1
ATOM 3828 N N . ASP B 1 99 ? 7.098 -11.211 10.781 1 68.31 99 ASP B N 1
ATOM 3829 C CA . ASP B 1 99 ? 7.699 -10.375 9.742 1 68.31 99 ASP B CA 1
ATOM 3830 C C . ASP B 1 99 ? 7.855 -11.156 8.438 1 68.31 99 ASP B C 1
ATOM 3832 O O . ASP B 1 99 ? 8.406 -12.258 8.43 1 68.31 99 ASP B O 1
ATOM 3836 N N . PRO B 1 100 ? 7.367 -10.617 7.387 1 70.81 100 PRO B N 1
ATOM 3837 C CA . PRO B 1 100 ? 7.449 -11.312 6.098 1 70.81 100 PRO B CA 1
ATOM 3838 C C . PRO B 1 100 ? 8.883 -11.648 5.699 1 70.81 100 PRO B C 1
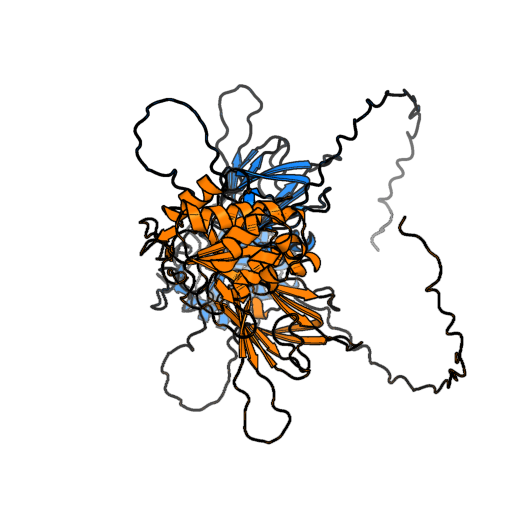ATOM 3840 O O . PRO B 1 100 ? 9.125 -12.656 5.027 1 70.81 100 PRO B O 1
ATOM 3843 N N . ALA B 1 101 ? 9.789 -10.906 6.129 1 71 101 ALA B N 1
ATOM 3844 C CA . ALA B 1 101 ? 11.18 -11.125 5.746 1 71 101 ALA B CA 1
ATOM 3845 C C . ALA B 1 101 ? 11.766 -12.32 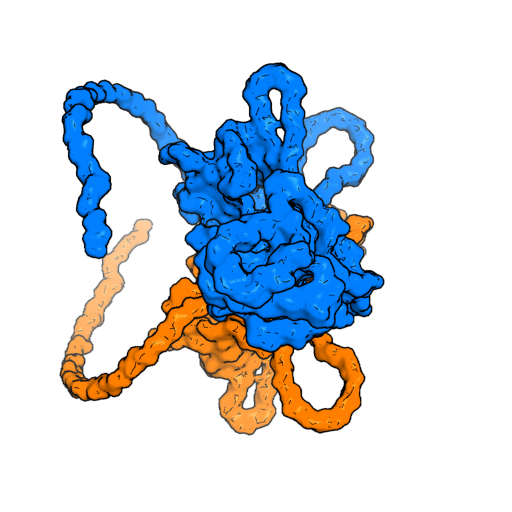6.48 1 71 101 ALA B C 1
ATOM 3847 O O . ALA B 1 101 ? 12.789 -12.875 6.066 1 71 101 ALA B O 1
ATOM 3848 N N . SER B 1 102 ? 11.078 -12.727 7.52 1 73.69 102 SER B N 1
ATOM 3849 C CA . SER B 1 102 ? 11.648 -13.773 8.359 1 73.69 102 SER B CA 1
ATOM 3850 C C . SER B 1 102 ? 10.828 -15.062 8.266 1 73.69 102 SER B C 1
ATOM 3852 O O . SER B 1 102 ? 11.07 -16 9.016 1 73.69 102 SER B O 1
ATOM 3854 N N . GLN B 1 103 ? 10 -15.133 7.387 1 78.44 103 GLN B N 1
ATOM 3855 C CA . GLN B 1 103 ? 9.141 -16.312 7.289 1 78.44 103 GLN B CA 1
ATOM 3856 C C . GLN B 1 103 ? 9.875 -17.469 6.629 1 78.44 103 GLN B C 1
ATOM 3858 O O . GLN B 1 103 ? 10.562 -17.297 5.617 1 78.44 103 GLN B O 1
ATOM 3863 N N . ARG B 1 104 ? 9.719 -18.672 7.328 1 84.69 104 ARG B N 1
ATOM 3864 C CA . ARG B 1 104 ? 10.344 -19.891 6.824 1 84.69 104 ARG B CA 1
ATOM 3865 C C . ARG B 1 104 ? 9.344 -21.047 6.809 1 84.69 104 ARG B C 1
ATOM 3867 O O . ARG B 1 104 ? 8.445 -21.109 7.648 1 84.69 104 ARG B O 1
ATOM 3874 N N . LEU B 1 105 ? 9.617 -21.906 5.891 1 87.81 105 LEU B N 1
ATOM 3875 C CA . LEU B 1 105 ? 8.781 -23.094 5.75 1 87.81 105 LEU B CA 1
ATOM 3876 C C . LEU B 1 105 ? 9.273 -24.219 6.652 1 87.81 105 LEU B C 1
ATOM 3878 O O . LEU B 1 105 ? 10.484 -24.453 6.758 1 87.81 105 LEU B O 1
ATOM 3882 N N . THR B 1 106 ? 8.375 -24.797 7.332 1 89.94 106 THR B N 1
ATOM 3883 C CA . THR B 1 106 ? 8.633 -26.047 8.023 1 89.94 106 THR B CA 1
ATOM 3884 C C . THR B 1 106 ? 7.57 -27.094 7.672 1 89.94 106 THR B C 1
ATOM 3886 O O . THR B 1 106 ? 6.492 -26.75 7.184 1 89.94 106 THR B O 1
ATOM 3889 N N . TRP B 1 107 ? 7.984 -28.375 7.812 1 92.31 107 TRP B N 1
ATOM 3890 C CA . TRP B 1 107 ? 7.062 -29.469 7.508 1 92.31 107 TRP B CA 1
ATOM 3891 C C . TRP B 1 107 ? 6.605 -30.172 8.789 1 92.31 107 TRP B C 1
ATOM 3893 O O . TRP B 1 107 ? 7.434 -30.547 9.617 1 92.31 107 TRP B O 1
ATOM 3903 N N . TYR B 1 108 ? 5.355 -30.281 8.953 1 90.94 108 TYR B N 1
ATOM 3904 C CA . TYR B 1 108 ? 4.801 -31.078 10.039 1 90.94 108 TYR B CA 1
ATOM 3905 C C . TYR B 1 108 ? 5.176 -32.531 9.883 1 90.94 108 TYR B C 1
ATOM 3907 O O . TYR B 1 108 ? 5.484 -33.219 10.867 1 90.94 108 TYR B O 1
ATOM 3915 N N . LYS B 1 109 ? 5.109 -33.062 8.773 1 93.06 109 LYS B N 1
ATOM 3916 C CA . LYS B 1 109 ? 5.562 -34.344 8.32 1 93.06 109 LYS B CA 1
ATOM 3917 C C . LYS B 1 109 ? 6.215 -34.281 6.938 1 93.06 109 LYS B C 1
ATOM 3919 O O . LYS B 1 109 ? 5.891 -33.375 6.152 1 93.06 109 LYS B O 1
ATOM 3924 N N . PRO B 1 110 ? 7.074 -35.156 6.754 1 92.81 110 PRO B N 1
ATOM 3925 C CA . PRO B 1 110 ? 7.742 -35.094 5.453 1 92.81 110 PRO B CA 1
ATOM 3926 C C . PRO B 1 110 ? 6.762 -35.219 4.285 1 92.81 110 PRO B C 1
ATOM 3928 O O . PRO B 1 110 ? 5.898 -36.094 4.285 1 92.81 110 PRO B O 1
ATOM 3931 N N . PRO B 1 111 ? 6.918 -34.375 3.354 1 95.44 111 PRO B N 1
ATOM 3932 C CA . PRO B 1 111 ? 6.02 -34.438 2.199 1 95.44 111 PRO B CA 1
ATOM 3933 C C . PRO B 1 111 ? 6.176 -35.75 1.408 1 95.44 111 PRO B C 1
ATOM 3935 O O . PRO B 1 111 ? 7.289 -36.25 1.265 1 95.44 111 PRO B O 1
ATOM 3938 N N . LEU B 1 112 ? 5.078 -36.219 0.906 1 96.94 112 LEU B N 1
ATOM 3939 C CA . LEU B 1 112 ? 5.059 -37.438 0.123 1 96.94 112 LEU B CA 1
ATOM 3940 C C . LEU B 1 112 ? 4.5 -37.188 -1.273 1 96.94 112 LEU B C 1
ATOM 3942 O O . LEU B 1 112 ? 4.977 -37.781 -2.252 1 96.94 112 LEU B O 1
ATOM 3946 N N . THR B 1 113 ? 3.502 -36.375 -1.353 1 97.69 113 THR B N 1
ATOM 3947 C CA . THR B 1 113 ? 2.822 -36.125 -2.617 1 97.69 113 THR B CA 1
ATOM 3948 C C . THR B 1 113 ? 3.248 -34.781 -3.197 1 97.69 113 THR B C 1
ATOM 3950 O O . THR B 1 113 ? 3.322 -33.781 -2.475 1 97.69 113 THR B O 1
ATOM 3953 N N . VAL B 1 114 ? 3.57 -34.781 -4.453 1 97.88 114 VAL B N 1
ATOM 3954 C CA . VAL B 1 114 ? 4 -33.562 -5.121 1 97.88 114 VAL B CA 1
ATOM 3955 C C . VAL B 1 114 ? 3.215 -33.375 -6.418 1 97.88 114 VAL B C 1
ATOM 3957 O O . VAL B 1 114 ? 2.986 -34.344 -7.152 1 97.88 114 VAL B O 1
ATOM 3960 N N . LEU B 1 115 ? 2.721 -32.219 -6.613 1 98 115 LEU B N 1
ATOM 3961 C CA . LEU B 1 115 ? 2.1 -31.812 -7.875 1 98 115 LEU B CA 1
ATOM 3962 C C . LEU B 1 115 ? 3.088 -31.078 -8.758 1 98 115 LEU B C 1
ATOM 3964 O O . LEU B 1 115 ? 3.664 -30.062 -8.344 1 98 115 LEU B O 1
ATOM 3968 N N . VAL B 1 116 ? 3.279 -31.578 -9.961 1 97.56 116 VAL B N 1
ATOM 3969 C CA . VAL B 1 116 ? 4.168 -30.906 -10.906 1 97.56 116 VAL B CA 1
ATOM 3970 C C . VAL B 1 116 ? 3.35 -30.281 -12.031 1 97.56 116 VAL B C 1
ATOM 3972 O O . VAL B 1 116 ? 2.613 -30.969 -12.734 1 97.56 116 VAL B O 1
ATOM 3975 N N . ILE B 1 117 ? 3.496 -28.969 -12.133 1 95.19 117 ILE B N 1
ATOM 3976 C CA . ILE B 1 117 ? 2.816 -28.203 -13.172 1 95.19 117 ILE B CA 1
ATOM 3977 C C . ILE B 1 117 ? 3.84 -27.656 -14.164 1 95.19 117 ILE B C 1
ATOM 3979 O O . ILE B 1 117 ? 4.844 -27.062 -13.758 1 95.19 117 ILE B O 1
ATOM 3983 N N . LYS B 1 118 ? 3.65 -27.859 -15.391 1 92.69 118 LYS B N 1
ATOM 3984 C CA . LYS B 1 118 ? 4.551 -27.328 -16.406 1 92.69 118 LYS B CA 1
ATOM 3985 C C . LYS B 1 118 ? 3.803 -26.406 -17.375 1 92.69 118 LYS B C 1
ATOM 3987 O O . LYS B 1 118 ? 2.613 -26.609 -17.625 1 92.69 118 LYS B O 1
ATOM 3992 N N . LYS B 1 119 ? 4.508 -25.453 -17.891 1 88.19 119 LYS B N 1
ATOM 3993 C CA . LYS B 1 119 ? 3.963 -24.641 -18.969 1 88.19 119 LYS B CA 1
ATOM 3994 C C . LYS B 1 119 ? 3.607 -25.5 -20.188 1 88.19 119 LYS B C 1
ATOM 3996 O O . LYS B 1 119 ? 4.379 -26.375 -20.578 1 88.19 119 LYS B O 1
ATOM 4001 N N . VAL B 1 120 ? 2.5 -25.203 -20.734 1 80.38 120 VAL B N 1
ATOM 4002 C CA . VAL B 1 120 ? 2.008 -26.031 -21.844 1 80.38 120 VAL B CA 1
ATOM 4003 C C . VAL B 1 120 ? 2.639 -25.578 -23.156 1 80.38 120 VAL B C 1
ATOM 4005 O O . VAL B 1 120 ? 2.904 -24.375 -23.328 1 80.38 120 VAL B O 1
ATOM 4008 N N . HIS B 1 121 ? 2.908 -26.516 -24 1 78.44 121 HIS B N 1
ATOM 4009 C CA . HIS B 1 121 ? 3.332 -26.297 -25.375 1 78.44 121 HIS B CA 1
ATOM 4010 C C . HIS B 1 121 ? 4.664 -25.562 -25.422 1 78.44 121 HIS B C 1
ATOM 4012 O O . HIS B 1 121 ? 4.832 -24.625 -26.219 1 78.44 121 HIS B O 1
ATOM 4018 N N . ASP B 1 122 ? 5.492 -25.828 -24.547 1 82.12 122 ASP B N 1
ATOM 4019 C CA . ASP B 1 122 ? 6.859 -25.312 -24.562 1 82.12 122 ASP B CA 1
ATOM 4020 C C . ASP B 1 122 ? 7.871 -26.453 -24.609 1 82.12 122 ASP B C 1
ATOM 4022 O O . ASP B 1 122 ? 8.039 -27.188 -23.641 1 82.12 122 ASP B O 1
ATOM 4026 N N . ALA B 1 123 ? 8.508 -26.547 -25.672 1 82.62 123 ALA B N 1
ATOM 4027 C CA . ALA B 1 123 ? 9.43 -27.641 -25.906 1 82.62 123 ALA B CA 1
ATOM 4028 C C . ALA B 1 123 ? 10.633 -27.562 -24.969 1 82.62 123 ALA B C 1
ATOM 4030 O O . ALA B 1 123 ? 11.219 -28.594 -24.625 1 82.62 123 ALA B O 1
ATOM 4031 N N . GLN B 1 124 ? 10.945 -26.359 -24.578 1 86.69 124 GLN B N 1
ATOM 4032 C CA . GLN B 1 124 ? 12.125 -26.172 -23.734 1 86.69 124 GLN B CA 1
ATOM 4033 C C . GLN B 1 124 ? 11.906 -26.766 -22.344 1 86.69 124 GLN B C 1
ATOM 4035 O O . GLN B 1 124 ? 12.867 -27.031 -21.625 1 86.69 124 GLN B O 1
ATOM 4040 N N . ILE B 1 125 ? 10.688 -27.031 -22.062 1 90.56 125 ILE B N 1
ATOM 4041 C CA . ILE B 1 125 ? 10.367 -27.453 -20.703 1 90.56 125 ILE B CA 1
ATOM 4042 C C . ILE B 1 125 ? 10.305 -28.984 -20.641 1 90.56 125 ILE B C 1
ATOM 4044 O O . ILE B 1 125 ? 10.336 -29.562 -19.547 1 90.56 125 ILE B O 1
ATOM 4048 N N . LEU B 1 126 ? 10.297 -29.688 -21.781 1 89.12 126 LEU B N 1
ATOM 4049 C CA . LEU B 1 126 ? 10.031 -31.125 -21.828 1 89.12 126 LEU B CA 1
ATOM 4050 C C . LEU B 1 126 ? 11.148 -31.906 -21.125 1 89.12 126 LEU B C 1
ATOM 4052 O O . LEU B 1 126 ? 10.891 -32.75 -20.266 1 89.12 126 LEU B O 1
ATOM 4056 N N . ALA B 1 127 ? 12.312 -31.594 -21.453 1 90.56 127 ALA B N 1
ATOM 4057 C CA . ALA B 1 127 ? 13.445 -32.312 -20.859 1 90.56 127 ALA B CA 1
ATOM 4058 C C . ALA B 1 127 ? 13.531 -32.062 -19.359 1 90.56 127 ALA B C 1
ATOM 4060 O O . ALA B 1 127 ? 13.602 -33 -18.578 1 90.56 127 ALA B O 1
ATOM 4061 N N . PRO B 1 128 ? 13.516 -30.781 -18.969 1 93.5 128 PRO B N 1
ATOM 4062 C CA . PRO B 1 128 ? 13.508 -30.531 -17.531 1 93.5 128 PRO B CA 1
ATOM 4063 C C . PRO B 1 128 ? 12.367 -31.234 -16.812 1 93.5 128 PRO B C 1
ATOM 4065 O O . PRO B 1 128 ? 12.555 -31.75 -15.703 1 93.5 128 PRO B O 1
ATOM 4068 N N . PHE B 1 129 ? 11.289 -31.312 -17.422 1 94.88 129 PHE B N 1
ATOM 4069 C CA . PHE B 1 129 ? 10.125 -31.953 -16.828 1 94.88 129 PHE B CA 1
ATOM 4070 C C . PHE B 1 129 ? 10.375 -33.438 -16.625 1 94.88 129 PHE B C 1
ATOM 4072 O O . PHE B 1 129 ? 10.117 -33.969 -15.539 1 94.88 129 PHE B O 1
ATOM 4079 N N . VAL B 1 130 ? 10.844 -34.062 -17.578 1 93.62 130 VAL B N 1
ATOM 4080 C CA . VAL B 1 130 ? 11.094 -35.5 -17.516 1 93.62 130 VAL B CA 1
ATOM 4081 C C . VAL B 1 130 ? 12.164 -35.812 -16.484 1 93.62 130 VAL B C 1
ATOM 4083 O O . VAL B 1 130 ? 12.031 -36.75 -15.695 1 93.62 130 VAL B O 1
ATOM 4086 N N . GLN B 1 131 ? 13.172 -35 -16.484 1 94.12 131 GLN B N 1
ATOM 4087 C CA . GLN B 1 131 ? 14.242 -35.188 -15.516 1 94.12 131 GLN B CA 1
ATOM 4088 C C . GLN B 1 131 ? 13.719 -35.062 -14.086 1 94.12 131 GLN B C 1
ATOM 4090 O O . GLN B 1 131 ? 14.039 -35.875 -13.227 1 94.12 131 GLN B O 1
ATOM 4095 N N . LEU B 1 132 ? 12.938 -34.062 -13.883 1 96.62 132 LEU B N 1
ATOM 4096 C CA . LEU B 1 132 ? 12.391 -33.812 -12.562 1 96.62 132 LEU B CA 1
ATOM 4097 C C . LEU B 1 132 ? 11.492 -34.969 -12.102 1 96.62 132 LEU B C 1
ATOM 4099 O O . LEU B 1 132 ? 11.672 -35.469 -11 1 96.62 132 LEU B O 1
ATOM 4103 N N . VAL B 1 133 ? 10.562 -35.344 -12.961 1 96.31 133 VAL B N 1
ATOM 4104 C CA . VAL B 1 133 ? 9.594 -36.375 -12.602 1 96.31 133 VAL B CA 1
ATOM 4105 C C . VAL B 1 133 ? 10.312 -37.719 -12.367 1 96.31 133 VAL B C 1
ATOM 4107 O O . VAL B 1 133 ? 9.984 -38.438 -11.43 1 96.31 133 VAL B O 1
ATOM 4110 N N . HIS B 1 134 ? 11.273 -38 -13.203 1 94.81 134 HIS B N 1
ATOM 4111 C CA . HIS B 1 134 ? 12.055 -39.219 -13.031 1 94.81 134 HIS B CA 1
ATOM 4112 C C . HIS B 1 134 ? 12.75 -39.219 -11.68 1 94.81 134 HIS B C 1
ATOM 4114 O O . HIS B 1 134 ? 12.695 -40.25 -10.961 1 94.81 134 HIS B O 1
ATOM 4120 N N . TRP B 1 135 ? 13.359 -38.188 -11.359 1 96.75 135 TRP B N 1
ATOM 4121 C CA . TRP B 1 135 ? 14.102 -38.062 -10.109 1 96.75 135 TRP B CA 1
ATOM 4122 C C . TRP B 1 135 ? 13.164 -38.156 -8.906 1 96.75 135 TRP B C 1
ATOM 4124 O O . TRP B 1 135 ? 13.469 -38.875 -7.934 1 96.75 135 TRP B O 1
ATOM 4134 N N . LEU B 1 136 ? 12.023 -37.5 -8.945 1 97.5 136 LEU B N 1
ATOM 4135 C CA . LEU B 1 136 ? 11.055 -37.5 -7.855 1 97.5 136 LEU B CA 1
ATOM 4136 C C . LEU B 1 136 ? 10.508 -38.906 -7.629 1 97.5 136 LEU B C 1
ATOM 4138 O O . LEU B 1 136 ? 10.359 -39.344 -6.48 1 97.5 136 LEU B O 1
ATOM 4142 N N . VAL B 1 137 ? 10.242 -39.656 -8.711 1 96.38 137 VAL B N 1
ATOM 4143 C CA . VAL B 1 137 ? 9.633 -41 -8.617 1 96.38 137 VAL B CA 1
ATOM 4144 C C . VAL B 1 137 ? 10.68 -42.031 -8.195 1 96.38 137 VAL B C 1
ATOM 4146 O O . VAL B 1 137 ? 10.469 -42.781 -7.242 1 96.38 137 VAL B O 1
ATOM 4149 N N . HIS B 1 138 ? 11.82 -41.969 -8.773 1 94.25 138 HIS B N 1
ATOM 4150 C CA . HIS B 1 138 ? 12.773 -43.062 -8.602 1 94.25 138 HIS B CA 1
ATOM 4151 C C . HIS B 1 138 ? 13.742 -42.781 -7.465 1 94.25 138 HIS B C 1
ATOM 4153 O O . HIS B 1 138 ? 14.055 -43.656 -6.664 1 94.25 138 HIS B O 1
ATOM 4159 N N . ASP B 1 139 ? 14.234 -41.594 -7.398 1 95.38 139 ASP B N 1
ATOM 4160 C CA . ASP B 1 139 ? 15.25 -41.281 -6.402 1 95.38 139 ASP B CA 1
ATOM 4161 C C . ASP B 1 139 ? 14.609 -40.875 -5.07 1 95.38 139 ASP B C 1
ATOM 4163 O O . ASP B 1 139 ? 15.141 -41.219 -4.004 1 95.38 139 ASP B O 1
ATOM 4167 N N . LYS B 1 140 ? 13.477 -40.219 -5.082 1 96 140 LYS B N 1
ATOM 4168 C CA . LYS B 1 140 ? 12.883 -39.719 -3.85 1 96 140 LYS B CA 1
ATOM 4169 C C . LYS B 1 140 ? 11.648 -40.531 -3.453 1 96 140 LYS B C 1
ATOM 4171 O O . LYS B 1 140 ? 11.117 -40.375 -2.354 1 96 140 LYS B O 1
ATOM 4176 N N . SER B 1 141 ? 11.164 -41.438 -4.309 1 96.19 141 SER B N 1
ATOM 4177 C CA . SER B 1 141 ? 10.031 -42.312 -4.062 1 96.19 141 SER B CA 1
ATOM 4178 C C . SER B 1 141 ? 8.789 -41.531 -3.666 1 96.19 141 SER B C 1
ATOM 4180 O O . SER B 1 141 ? 8.109 -41.875 -2.703 1 96.19 141 SER B O 1
ATOM 4182 N N . MET B 1 142 ? 8.578 -40.438 -4.367 1 97.25 142 MET B N 1
ATOM 4183 C CA . MET B 1 142 ? 7.41 -39.594 -4.098 1 97.25 142 MET B CA 1
ATOM 4184 C C . MET B 1 142 ? 6.258 -39.969 -5.031 1 97.25 142 MET B C 1
ATOM 4186 O O . MET B 1 142 ? 6.473 -40.562 -6.078 1 97.25 142 MET B O 1
ATOM 4190 N N . VAL B 1 143 ? 5.043 -39.656 -4.547 1 97.88 143 VAL B N 1
ATOM 4191 C CA . VAL B 1 143 ? 3.857 -39.781 -5.387 1 97.88 143 VAL B CA 1
ATOM 4192 C C . VAL B 1 143 ? 3.67 -38.5 -6.203 1 97.88 143 VAL B C 1
ATOM 4194 O O . VAL B 1 143 ? 3.371 -37.438 -5.648 1 97.88 143 VAL B O 1
ATOM 4197 N N . VAL B 1 144 ? 3.789 -38.625 -7.504 1 98 144 VAL B N 1
ATOM 4198 C CA . VAL B 1 144 ? 3.826 -37.438 -8.367 1 98 144 VAL B CA 1
ATOM 4199 C C . VAL B 1 144 ? 2.494 -37.281 -9.102 1 98 144 VAL B C 1
ATOM 4201 O O . VAL B 1 144 ? 2.053 -38.219 -9.789 1 98 144 VAL B O 1
ATOM 4204 N N . PHE B 1 145 ? 1.841 -36.125 -8.906 1 97.44 145 PHE B N 1
ATOM 4205 C CA . PHE B 1 145 ? 0.61 -35.781 -9.602 1 97.44 145 PHE B CA 1
ATOM 4206 C C . PHE B 1 145 ? 0.906 -34.875 -10.797 1 97.44 145 PHE B C 1
ATOM 4208 O O . PHE B 1 145 ? 1.735 -33.969 -10.711 1 97.44 145 PHE B O 1
ATOM 4215 N N . VAL B 1 146 ? 0.286 -35.156 -11.93 1 96 146 VAL B N 1
ATOM 4216 C CA . VAL B 1 146 ? 0.35 -34.281 -13.109 1 96 146 VAL B CA 1
ATOM 4217 C C . VAL B 1 146 ? -1.045 -34.125 -13.719 1 96 146 VAL B C 1
ATOM 4219 O O . VAL B 1 146 ? -1.932 -34.969 -13.461 1 96 146 VAL B O 1
ATOM 4222 N N . GLU B 1 147 ? -1.226 -33.094 -14.461 1 94.06 147 GLU B N 1
ATOM 4223 C CA . GLU B 1 147 ? -2.49 -32.938 -15.164 1 94.06 147 GLU B CA 1
ATOM 4224 C C . GLU B 1 147 ? -2.66 -34 -16.25 1 94.06 147 GLU B C 1
ATOM 4226 O O . GLU B 1 147 ? -1.7 -34.344 -16.938 1 94.06 147 GLU B O 1
ATOM 4231 N N . ALA B 1 148 ? -3.838 -34.406 -16.469 1 91.62 148 ALA B N 1
ATOM 4232 C CA . ALA B 1 148 ? -4.133 -35.469 -17.422 1 91.62 148 ALA B CA 1
ATOM 4233 C C . ALA B 1 148 ? -3.654 -35.094 -18.828 1 91.62 148 ALA B C 1
ATOM 4235 O O . ALA B 1 148 ? -3.213 -35.938 -19.594 1 91.62 148 ALA B O 1
ATOM 4236 N N . ALA B 1 149 ? -3.709 -33.906 -19.109 1 87.75 149 ALA B N 1
ATOM 4237 C CA . ALA B 1 149 ? -3.338 -33.406 -20.438 1 87.75 149 ALA B CA 1
ATOM 4238 C C . ALA B 1 149 ? -1.859 -33.656 -20.719 1 87.75 149 ALA B C 1
ATOM 4240 O O . ALA B 1 149 ? -1.441 -33.719 -21.875 1 87.75 149 ALA B O 1
ATOM 4241 N N . VAL B 1 150 ? -1.069 -33.781 -19.734 1 86.5 150 VAL B N 1
ATOM 4242 C CA . VAL B 1 150 ? 0.363 -34 -19.875 1 86.5 150 VAL B CA 1
ATOM 4243 C C . VAL B 1 150 ? 0.597 -35.375 -20.516 1 86.5 150 VAL B C 1
ATOM 4245 O O . VAL B 1 150 ? 1.519 -35.531 -21.328 1 86.5 150 VAL B O 1
ATOM 4248 N N . LEU B 1 151 ? -0.222 -36.312 -20.203 1 85 151 LEU B N 1
ATOM 4249 C CA . LEU B 1 151 ? -0.06 -37.656 -20.734 1 85 151 LEU B CA 1
ATOM 4250 C C . LEU B 1 151 ? -0.428 -37.719 -22.219 1 85 151 LEU B C 1
ATOM 4252 O O . LEU B 1 151 ? -0.001 -38.625 -22.938 1 85 151 LEU B O 1
ATOM 4256 N N . ASP B 1 152 ? -1.201 -36.688 -22.578 1 82.19 152 ASP B N 1
ATOM 4257 C CA . ASP B 1 152 ? -1.636 -36.656 -23.969 1 82.19 152 ASP B CA 1
ATOM 4258 C C . ASP B 1 152 ? -0.641 -35.875 -24.828 1 82.19 152 ASP B C 1
ATOM 4260 O O . ASP B 1 152 ? -0.81 -35.781 -26.047 1 82.19 152 ASP B O 1
ATOM 4264 N N . ASP B 1 153 ? 0.335 -35.406 -24.219 1 82.19 153 ASP B N 1
ATOM 4265 C CA . ASP B 1 153 ? 1.338 -34.625 -24.953 1 82.19 153 ASP B CA 1
ATOM 4266 C C . ASP B 1 153 ? 2.191 -35.531 -25.828 1 82.19 153 ASP B C 1
ATOM 4268 O O . ASP B 1 153 ? 2.982 -36.344 -25.312 1 82.19 153 ASP B O 1
ATOM 4272 N N . THR B 1 154 ? 2.092 -35.406 -27.078 1 79.19 154 THR B N 1
ATOM 4273 C CA . THR B 1 154 ? 2.754 -36.281 -28.031 1 79.19 154 THR B CA 1
ATOM 4274 C C . THR B 1 154 ? 4.27 -36.125 -27.953 1 79.19 154 THR B C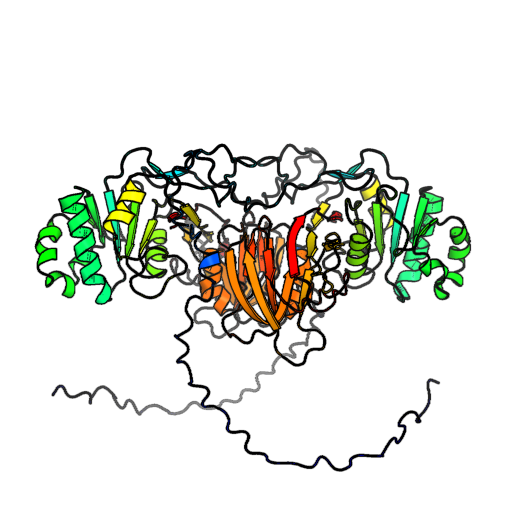 1
ATOM 4276 O O . THR B 1 154 ? 5.012 -37.094 -28.141 1 79.19 154 THR B O 1
ATOM 4279 N N . LEU B 1 155 ? 4.684 -34.969 -27.688 1 81.75 155 LEU B N 1
ATOM 4280 C CA . LEU B 1 155 ? 6.117 -34.719 -27.609 1 81.75 155 LEU B CA 1
ATOM 4281 C C . LEU B 1 155 ? 6.73 -35.438 -26.422 1 81.75 155 LEU B C 1
ATOM 4283 O O . LEU B 1 155 ? 7.852 -35.938 -26.5 1 81.75 155 LEU B O 1
ATOM 4287 N N . LEU B 1 156 ? 6 -35.531 -25.406 1 83.94 156 LEU B N 1
ATOM 4288 C CA . LEU B 1 156 ? 6.465 -36.219 -24.203 1 83.94 156 LEU B CA 1
ATOM 4289 C C . LEU B 1 156 ? 6.449 -37.75 -24.406 1 83.94 156 LEU B C 1
ATOM 4291 O O . LEU B 1 156 ? 7.332 -38.438 -23.922 1 83.94 156 LEU B O 1
ATOM 4295 N N . ALA B 1 157 ? 5.496 -38.156 -25.141 1 77.69 157 ALA B N 1
ATOM 4296 C CA . ALA B 1 157 ? 5.34 -39.594 -25.375 1 77.69 157 ALA B CA 1
ATOM 4297 C C . ALA B 1 157 ? 6.539 -40.156 -26.125 1 77.69 157 ALA B C 1
ATOM 4299 O O . ALA B 1 157 ? 6.891 -41.312 -25.969 1 77.69 157 ALA B O 1
ATOM 4300 N N . GLU B 1 158 ? 7.082 -39.25 -26.844 1 76.69 158 GLU B N 1
ATOM 4301 C CA . GLU B 1 158 ? 8.195 -39.688 -27.672 1 76.69 158 GLU B CA 1
ATOM 4302 C C . GLU B 1 158 ? 9.523 -39.562 -26.938 1 76.69 158 GLU B C 1
ATOM 4304 O O . GLU B 1 158 ? 10.555 -40.031 -27.422 1 76.69 158 GLU B O 1
ATOM 4309 N N . TYR B 1 159 ? 9.344 -38.938 -25.812 1 75.25 159 TYR B N 1
ATOM 4310 C CA . TYR B 1 159 ? 10.555 -38.781 -25.016 1 75.25 159 TYR B CA 1
ATOM 4311 C C . TYR B 1 159 ? 10.859 -40.062 -24.266 1 75.25 159 TYR B C 1
ATOM 4313 O O . TYR B 1 159 ? 10.086 -40.5 -23.391 1 75.25 159 TYR B O 1
ATOM 4321 N N . GLY B 1 160 ? 11.711 -40.969 -24.656 1 71.12 160 GLY B N 1
ATOM 4322 C CA . GLY B 1 160 ? 11.977 -42.344 -24.203 1 71.12 160 GLY B CA 1
ATOM 4323 C C . GLY B 1 160 ? 11.961 -42.469 -22.703 1 71.12 160 GLY B C 1
ATOM 4324 O O . GLY B 1 160 ? 11.312 -43.375 -22.156 1 71.12 160 GLY B O 1
ATOM 4325 N N . ASP B 1 161 ? 12.555 -41.656 -22 1 81.56 161 ASP B N 1
ATOM 4326 C CA . ASP B 1 161 ? 12.688 -41.75 -20.547 1 81.56 161 ASP B CA 1
ATOM 4327 C C . ASP B 1 161 ? 11.359 -41.5 -19.844 1 81.56 161 ASP B C 1
ATOM 4329 O O . ASP B 1 161 ? 11.141 -41.969 -18.719 1 81.56 161 ASP B O 1
ATOM 4333 N N . PHE B 1 162 ? 10.414 -40.906 -20.547 1 89.31 162 PHE B N 1
ATOM 4334 C CA . PHE B 1 162 ? 9.125 -40.594 -19.938 1 89.31 162 PHE B CA 1
ATOM 4335 C C . PHE B 1 162 ? 8.234 -41.812 -19.844 1 89.31 162 PHE B C 1
ATOM 4337 O O . PHE B 1 162 ? 7.461 -41.969 -18.906 1 89.31 162 PHE B O 1
ATOM 4344 N N . THR B 1 163 ? 8.344 -42.625 -20.812 1 84.19 163 THR B N 1
ATOM 4345 C CA . THR B 1 163 ? 7.523 -43.844 -20.859 1 84.19 163 THR B CA 1
ATOM 4346 C C . THR B 1 163 ? 7.738 -44.688 -19.594 1 84.19 163 THR B C 1
ATOM 4348 O O . THR B 1 163 ? 6.801 -45.312 -19.109 1 84.19 163 THR B O 1
ATOM 4351 N N . SER B 1 164 ? 8.961 -44.625 -19.156 1 84.88 164 SER B N 1
ATOM 4352 C CA . SER B 1 164 ? 9.32 -45.438 -18 1 84.88 164 SER B CA 1
ATOM 4353 C C . SER B 1 164 ? 8.641 -44.938 -16.734 1 84.88 164 SER B C 1
ATOM 4355 O O . SER B 1 164 ? 8.438 -45.688 -15.781 1 84.88 164 SER B O 1
ATOM 4357 N N . VAL B 1 165 ? 8.273 -43.688 -16.734 1 90.56 165 VAL B N 1
ATOM 4358 C CA . VAL B 1 165 ? 7.738 -43.125 -15.5 1 90.56 165 VAL B CA 1
ATOM 4359 C C . VAL B 1 165 ? 6.246 -42.844 -15.664 1 90.56 165 VAL B C 1
ATOM 4361 O O . VAL B 1 165 ? 5.523 -42.688 -14.68 1 90.56 165 VAL B O 1
ATOM 4364 N N . LYS B 1 166 ? 5.758 -42.844 -16.828 1 90.12 166 LYS B N 1
ATOM 4365 C CA . LYS B 1 166 ? 4.395 -42.469 -17.172 1 90.12 166 LYS B CA 1
ATOM 4366 C C . LYS B 1 166 ? 3.375 -43.25 -16.359 1 90.12 166 LYS B C 1
ATOM 4368 O O . LYS B 1 166 ? 2.406 -42.688 -15.844 1 90.12 166 LYS B O 1
ATOM 4373 N N . GLU B 1 167 ? 3.598 -44.5 -16.172 1 88.62 167 GLU B N 1
ATOM 4374 C CA . GLU B 1 167 ? 2.645 -45.406 -15.508 1 88.62 167 GLU B CA 1
ATOM 4375 C C . GLU B 1 167 ? 2.633 -45.156 -14 1 88.62 167 GLU B C 1
ATOM 4377 O O . GLU B 1 167 ? 1.697 -45.562 -13.305 1 88.62 167 GLU B O 1
ATOM 4382 N N . ARG B 1 168 ? 3.645 -44.531 -13.523 1 93.38 168 ARG B N 1
ATOM 4383 C CA . ARG B 1 168 ? 3.76 -44.312 -12.086 1 93.38 168 ARG B CA 1
ATOM 4384 C C . ARG B 1 168 ? 3.164 -42.969 -11.68 1 93.38 168 ARG B C 1
ATOM 4386 O O . ARG B 1 168 ? 3.057 -42.656 -10.492 1 93.38 168 ARG B O 1
ATOM 4393 N N . LEU B 1 169 ? 2.789 -42.156 -12.594 1 95.06 169 LEU B N 1
ATOM 4394 C CA . LEU B 1 169 ? 2.275 -40.844 -12.32 1 95.06 169 LEU B CA 1
ATOM 4395 C C . LEU B 1 169 ? 0.787 -40.875 -11.992 1 95.06 169 LEU B C 1
ATOM 4397 O O . LEU B 1 169 ? 0.041 -41.656 -12.578 1 95.06 169 LEU B O 1
ATOM 4401 N N . MET B 1 170 ? 0.389 -40.094 -11.008 1 95.75 170 MET B N 1
ATOM 4402 C CA . MET B 1 170 ? -1.026 -39.875 -10.727 1 95.75 170 MET B CA 1
ATOM 4403 C C . MET B 1 170 ? -1.56 -38.688 -11.547 1 95.75 170 MET B C 1
ATOM 4405 O O . MET B 1 170 ? -0.896 -37.656 -11.672 1 95.75 170 MET B O 1
ATOM 4409 N N . THR B 1 171 ? -2.703 -38.812 -12.148 1 93.88 171 THR B N 1
ATOM 4410 C CA . THR B 1 171 ? -3.25 -37.781 -13 1 93.88 171 THR B CA 1
ATOM 4411 C C . THR B 1 171 ? -4.527 -37.188 -12.391 1 93.88 171 THR B C 1
ATOM 4413 O O . THR B 1 171 ? -5.164 -37.812 -11.555 1 93.88 171 THR B O 1
ATOM 4416 N N . PHE B 1 172 ? -4.773 -35.969 -12.695 1 94.06 172 PHE B N 1
ATOM 4417 C CA . PHE B 1 172 ? -6.012 -35.312 -12.289 1 94.06 172 PHE B CA 1
ATOM 4418 C C . PHE B 1 172 ? -6.523 -34.406 -13.391 1 94.06 172 PHE B C 1
ATOM 4420 O O . PHE B 1 172 ? -5.785 -34.062 -14.312 1 94.06 172 PHE B O 1
ATOM 4427 N N . ARG B 1 173 ? -7.828 -34.094 -13.328 1 91.12 173 ARG B N 1
ATOM 4428 C CA . ARG B 1 173 ? -8.453 -33.094 -14.195 1 91.12 173 ARG B CA 1
ATOM 4429 C C . ARG B 1 173 ? -8.93 -31.891 -13.383 1 91.12 173 ARG B C 1
ATOM 4431 O O . ARG B 1 173 ? -9.727 -32.031 -12.453 1 91.12 173 ARG B O 1
ATOM 4438 N N . ALA B 1 174 ? -8.461 -30.75 -13.75 1 85 174 ALA B N 1
ATOM 4439 C CA . ALA B 1 174 ? -8.703 -29.5 -13.016 1 85 174 ALA B CA 1
ATOM 4440 C C . ALA B 1 174 ? -10.195 -29.203 -12.914 1 85 174 ALA B C 1
ATOM 4442 O O . ALA B 1 174 ? -10.648 -28.625 -11.93 1 85 174 ALA B O 1
ATOM 4443 N N . SER B 1 175 ? -10.969 -29.594 -13.836 1 78.25 175 SER B N 1
ATOM 4444 C CA . SER B 1 175 ? -12.383 -29.266 -13.914 1 78.25 175 SER B CA 1
ATOM 4445 C C . SER B 1 175 ? -13.211 -30.156 -13 1 78.25 175 SER B C 1
ATOM 4447 O O . SER B 1 175 ? -14.281 -29.766 -12.523 1 78.25 175 SER B O 1
ATOM 4449 N N . THR B 1 176 ? -12.664 -31.297 -12.656 1 81.75 176 THR B N 1
ATOM 4450 C CA . THR B 1 176 ? -13.523 -32.25 -12 1 81.75 176 THR B CA 1
ATOM 4451 C C . THR B 1 176 ? -12.93 -32.688 -10.656 1 81.75 176 THR B C 1
ATOM 4453 O O . THR B 1 176 ? -13.672 -33 -9.711 1 81.75 176 THR B O 1
ATOM 4456 N N . ASP B 1 177 ? -11.711 -32.594 -10.617 1 88.75 177 ASP B N 1
ATOM 4457 C CA . ASP B 1 177 ? -11.07 -33.156 -9.438 1 88.75 177 ASP B CA 1
ATOM 4458 C C . ASP B 1 177 ? -10.719 -32.062 -8.422 1 88.75 177 ASP B C 1
ATOM 4460 O O . ASP B 1 177 ? -10.305 -30.984 -8.797 1 88.75 177 ASP B O 1
ATOM 4464 N N . ASP B 1 178 ? -10.922 -32.375 -7.16 1 90.94 178 ASP B N 1
ATOM 4465 C CA . ASP B 1 178 ? -10.516 -31.531 -6.047 1 90.94 178 ASP B CA 1
ATOM 4466 C C . ASP B 1 178 ? -9.203 -32 -5.434 1 90.94 178 ASP B C 1
ATOM 4468 O O . ASP B 1 178 ? -9.133 -33.125 -4.898 1 90.94 178 ASP B O 1
ATOM 4472 N N . LEU B 1 179 ? -8.227 -31.234 -5.473 1 92.62 179 LEU B N 1
ATOM 4473 C CA . LEU B 1 179 ? -6.895 -31.609 -5.004 1 92.62 179 LEU B CA 1
ATOM 4474 C C . LEU B 1 179 ? -6.699 -31.188 -3.547 1 92.62 179 LEU B C 1
ATOM 4476 O O . LEU B 1 179 ? -5.629 -31.406 -2.977 1 92.62 179 LEU B O 1
ATOM 4480 N N . THR B 1 180 ? -7.664 -30.703 -2.926 1 88.38 180 THR B N 1
ATOM 4481 C CA . THR B 1 180 ? -7.562 -30.203 -1.56 1 88.38 180 THR B CA 1
ATOM 4482 C C . THR B 1 180 ? -7.066 -31.297 -0.618 1 88.38 180 THR B C 1
ATOM 4484 O O . THR B 1 180 ? -7.566 -32.406 -0.643 1 88.38 180 THR B O 1
ATOM 4487 N N . ASP B 1 181 ? -6.043 -31.031 0.113 1 90.56 181 ASP B N 1
ATOM 4488 C CA . ASP B 1 181 ? -5.449 -31.859 1.156 1 90.56 181 ASP B CA 1
ATOM 4489 C C . ASP B 1 181 ? -4.859 -33.156 0.569 1 90.56 181 ASP B C 1
ATOM 4491 O O . ASP B 1 181 ? -4.723 -34.156 1.271 1 90.56 181 ASP B O 1
ATOM 4495 N N . LYS B 1 182 ? -4.645 -33.188 -0.709 1 95 182 LYS B N 1
ATOM 4496 C CA . LYS B 1 182 ? -4.059 -34.344 -1.351 1 95 182 LYS B CA 1
ATOM 4497 C C . LYS B 1 182 ? -2.611 -34.094 -1.755 1 95 182 LYS B C 1
ATOM 4499 O O . LYS B 1 182 ? -1.858 -35.031 -2.031 1 95 182 LYS B O 1
ATOM 4504 N N . ILE B 1 183 ? -2.301 -32.844 -1.809 1 96.31 183 ILE B N 1
ATOM 4505 C CA . ILE B 1 183 ? -0.983 -32.438 -2.297 1 96.31 183 ILE B CA 1
ATOM 4506 C C . ILE B 1 183 ? -0.184 -31.797 -1.164 1 96.31 183 ILE B C 1
ATOM 4508 O O . ILE B 1 183 ? -0.669 -30.891 -0.492 1 96.31 183 ILE B O 1
ATOM 4512 N N . ASP B 1 184 ? 1.037 -32.219 -1.002 1 94.94 184 ASP B N 1
ATOM 4513 C CA . ASP B 1 184 ? 1.879 -31.672 0.061 1 94.94 184 ASP B CA 1
ATOM 4514 C C . ASP B 1 184 ? 2.66 -30.438 -0.422 1 94.94 184 ASP B C 1
ATOM 4516 O O . ASP B 1 184 ? 2.887 -29.5 0.342 1 94.94 184 ASP B O 1
ATOM 4520 N N . PHE B 1 185 ? 3.178 -30.484 -1.565 1 93.88 185 PHE B N 1
ATOM 4521 C CA . PHE B 1 185 ? 3.826 -29.297 -2.121 1 93.88 185 PHE B CA 1
ATOM 4522 C C . PHE B 1 185 ? 3.762 -29.312 -3.645 1 93.88 185 PHE B C 1
ATOM 4524 O O . PHE B 1 185 ? 3.412 -30.328 -4.246 1 93.88 185 PHE B O 1
ATOM 4531 N N . ILE B 1 186 ? 4.02 -28.219 -4.273 1 96 186 ILE B N 1
ATOM 4532 C CA . ILE B 1 186 ? 3.838 -28.016 -5.707 1 96 186 ILE B CA 1
ATOM 4533 C C . ILE B 1 186 ? 5.152 -27.562 -6.332 1 96 186 ILE B C 1
ATOM 4535 O O . ILE B 1 186 ? 5.859 -26.719 -5.758 1 96 186 ILE B O 1
ATOM 4539 N N . ILE B 1 187 ? 5.484 -28.094 -7.473 1 96.31 187 ILE B N 1
ATOM 4540 C CA . ILE B 1 187 ? 6.602 -27.609 -8.273 1 96.31 187 ILE B CA 1
ATOM 4541 C C . ILE B 1 187 ? 6.094 -27.109 -9.625 1 96.31 187 ILE B C 1
ATOM 4543 O O . ILE B 1 187 ? 5.426 -27.859 -10.352 1 96.31 187 ILE B O 1
ATOM 4547 N N . CYS B 1 188 ? 6.395 -25.906 -9.898 1 94.31 188 CYS B N 1
ATOM 4548 C CA . CYS B 1 188 ? 6.02 -25.312 -11.18 1 94.31 188 CYS B CA 1
ATOM 4549 C C . CYS B 1 188 ? 7.234 -25.156 -12.086 1 94.31 188 CYS B C 1
ATOM 4551 O O . CYS B 1 188 ? 8.297 -24.734 -11.641 1 94.31 188 CYS B O 1
ATOM 4553 N N . LEU B 1 189 ? 7.035 -25.578 -13.312 1 94.44 189 LEU B N 1
ATOM 4554 C CA . LEU B 1 189 ? 8.047 -25.391 -14.352 1 94.44 189 LEU B CA 1
ATOM 4555 C C . LEU B 1 189 ? 7.535 -24.453 -15.445 1 94.44 189 LEU B C 1
ATOM 4557 O O . LEU B 1 189 ? 6.723 -24.859 -16.281 1 94.44 189 LEU B O 1
ATOM 4561 N N . GLY B 1 190 ? 8.031 -23.266 -15.461 1 90.94 190 GLY B N 1
ATOM 4562 C CA . GLY B 1 190 ? 7.582 -22.281 -16.438 1 90.94 190 GLY B CA 1
ATOM 4563 C C . GLY B 1 190 ? 7.621 -20.859 -15.898 1 90.94 190 GLY B C 1
ATOM 4564 O O . GLY B 1 190 ? 8.492 -20.516 -15.102 1 90.94 190 GLY B O 1
ATOM 4565 N N . GLY B 1 191 ? 6.734 -20.016 -16.422 1 86.75 191 GLY B N 1
ATOM 4566 C CA . GLY B 1 191 ? 6.66 -18.625 -15.992 1 86.75 191 GLY B CA 1
ATOM 4567 C C . GLY B 1 191 ? 5.613 -18.391 -14.922 1 86.75 191 GLY B C 1
ATOM 4568 O O . GLY B 1 191 ? 5.133 -19.328 -14.289 1 86.75 191 GLY B O 1
ATOM 4569 N N . ASP B 1 192 ? 5.285 -17.109 -14.695 1 87 192 ASP B N 1
ATOM 4570 C CA . ASP B 1 192 ? 4.34 -16.719 -13.656 1 87 192 ASP B CA 1
ATOM 4571 C C . ASP B 1 192 ? 2.975 -17.359 -13.875 1 87 192 ASP B C 1
ATOM 4573 O O . ASP B 1 192 ? 2.266 -17.656 -12.914 1 87 192 ASP B O 1
ATOM 4577 N N . GLY B 1 193 ? 2.707 -17.641 -15.117 1 88.88 193 GLY B N 1
ATOM 4578 C CA . GLY B 1 193 ? 1.429 -18.25 -15.43 1 88.88 193 GLY B CA 1
ATOM 4579 C C . GLY B 1 193 ? 1.24 -19.609 -14.773 1 88.88 193 GLY B C 1
ATOM 4580 O O . GLY B 1 193 ? 0.116 -20 -14.445 1 88.88 193 GLY B O 1
ATOM 4581 N N . THR B 1 194 ? 2.248 -20.375 -14.602 1 90.5 194 THR B N 1
ATOM 4582 C CA . THR B 1 194 ? 2.152 -21.703 -13.977 1 90.5 194 THR B CA 1
ATOM 4583 C C . THR B 1 194 ? 1.772 -21.578 -12.508 1 90.5 194 THR B C 1
ATOM 4585 O O . THR B 1 194 ? 1.028 -22.406 -11.977 1 90.5 194 THR B O 1
ATOM 4588 N N . LEU B 1 195 ? 2.316 -20.562 -11.875 1 89.38 195 LEU B N 1
ATOM 4589 C CA . LEU B 1 195 ? 1.956 -20.344 -10.477 1 89.38 195 LEU B CA 1
ATOM 4590 C C . LEU B 1 195 ? 0.514 -19.859 -10.359 1 89.38 195 LEU B C 1
ATOM 4592 O O . LEU B 1 195 ? -0.187 -20.219 -9.414 1 89.38 195 LEU B O 1
ATOM 4596 N N . LEU B 1 196 ? 0.111 -19.016 -11.289 1 88.69 196 LEU B N 1
ATOM 4597 C CA . LEU B 1 196 ? -1.285 -18.594 -11.312 1 88.69 196 LEU B CA 1
ATOM 4598 C C . LEU B 1 196 ? -2.213 -19.797 -11.445 1 88.69 196 LEU B C 1
ATOM 4600 O O . LEU B 1 196 ? -3.223 -19.891 -10.742 1 88.69 196 LEU B O 1
ATOM 4604 N N . HIS B 1 197 ? -1.84 -20.641 -12.328 1 91.06 197 HIS B N 1
ATOM 4605 C CA . HIS B 1 197 ? -2.615 -21.859 -12.531 1 91.06 197 HIS B CA 1
ATOM 4606 C C . HIS B 1 197 ? -2.625 -22.734 -11.273 1 91.06 197 HIS B C 1
ATOM 4608 O O . HIS B 1 197 ? -3.684 -23.188 -10.836 1 91.06 197 HIS B O 1
ATOM 4614 N N . ALA B 1 198 ? -1.478 -22.922 -10.688 1 91.12 198 ALA B N 1
ATOM 4615 C CA . ALA B 1 198 ? -1.376 -23.703 -9.453 1 91.12 198 ALA B CA 1
ATOM 4616 C C . ALA B 1 198 ? -2.303 -23.141 -8.375 1 91.12 198 ALA B C 1
ATOM 4618 O O . ALA B 1 198 ? -3.025 -23.906 -7.719 1 91.12 198 ALA B O 1
ATOM 4619 N N . SER B 1 199 ? -2.254 -21.828 -8.195 1 89.06 199 SER B N 1
ATOM 4620 C CA . SER B 1 199 ? -3.086 -21.156 -7.203 1 89.06 199 SER B CA 1
ATOM 4621 C C . SER B 1 199 ? -4.566 -21.422 -7.457 1 89.06 199 SER B C 1
ATOM 4623 O O . SER B 1 199 ? -5.34 -21.625 -6.52 1 89.06 199 SER B O 1
ATOM 4625 N N . SER B 1 200 ? -4.969 -21.453 -8.688 1 88.31 200 SER B N 1
ATOM 4626 C CA . SER B 1 200 ? -6.375 -21.609 -9.055 1 88.31 200 SER B CA 1
ATOM 4627 C C . SER B 1 200 ? -6.883 -23.016 -8.758 1 88.31 200 SER B C 1
ATOM 4629 O O . SER B 1 200 ? -8.086 -23.234 -8.617 1 88.31 200 SER B O 1
ATOM 4631 N N . LEU B 1 201 ? -6.039 -23.953 -8.688 1 90.88 201 LEU B N 1
ATOM 4632 C CA . LEU B 1 201 ? -6.418 -25.344 -8.445 1 90.88 201 LEU B CA 1
ATOM 4633 C C . LEU B 1 201 ? -6.812 -25.562 -6.992 1 90.88 201 LEU B C 1
ATOM 4635 O O . LEU B 1 201 ? -7.43 -26.578 -6.652 1 90.88 201 LEU B O 1
ATOM 4639 N N . PHE B 1 202 ? -6.438 -24.625 -6.133 1 89.94 202 PHE B N 1
ATOM 4640 C CA . PHE B 1 202 ? -6.723 -24.734 -4.707 1 89.94 202 PHE B CA 1
ATOM 4641 C C . PHE B 1 202 ? -7.539 -23.547 -4.227 1 89.94 202 PHE B C 1
ATOM 4643 O O . PHE B 1 202 ? -7.004 -22.453 -4.051 1 89.94 202 PHE B O 1
ATOM 4650 N N . GLN B 1 203 ? -8.742 -23.688 -3.875 1 85.5 203 GLN B N 1
ATOM 4651 C CA . GLN B 1 203 ? -9.625 -22.594 -3.508 1 85.5 203 GLN B CA 1
ATOM 4652 C C . GLN B 1 203 ? -9.75 -22.469 -1.993 1 85.5 203 GLN B C 1
ATOM 4654 O O . GLN B 1 203 ? -10.648 -21.781 -1.492 1 85.5 203 GLN B O 1
ATOM 4659 N N . GLN B 1 204 ? -8.914 -23.141 -1.295 1 83.81 204 GLN B N 1
ATOM 4660 C CA . GLN B 1 204 ? -8.734 -22.984 0.145 1 83.81 204 GLN B CA 1
ATOM 4661 C C . GLN B 1 204 ? -7.262 -22.859 0.508 1 83.81 204 GLN B C 1
ATOM 4663 O O . GLN B 1 204 ? -6.621 -21.859 0.159 1 83.81 204 GLN B O 1
ATOM 4668 N N . SER B 1 205 ? -6.672 -23.938 0.966 1 86.06 205 SER B N 1
ATOM 4669 C CA . SER B 1 205 ? -5.262 -23.906 1.334 1 86.06 205 SER B CA 1
ATOM 4670 C C . SER B 1 205 ? -4.379 -24.344 0.17 1 86.06 205 SER B C 1
ATOM 4672 O O . SER B 1 205 ? -4.613 -25.391 -0.437 1 86.06 205 SER B O 1
ATOM 4674 N N . VAL B 1 206 ? -3.469 -23.516 -0.129 1 90.56 206 VAL B N 1
ATOM 4675 C CA . VAL B 1 206 ? -2.508 -23.844 -1.176 1 90.56 206 VAL B CA 1
ATOM 4676 C C . VAL B 1 206 ? -1.236 -24.406 -0.549 1 90.56 206 VAL B C 1
ATOM 4678 O O . VAL B 1 206 ? -0.671 -23.812 0.371 1 90.56 206 VAL B O 1
ATOM 4681 N N . PRO B 1 207 ? -0.799 -25.594 -0.984 1 92.25 207 PRO B N 1
ATOM 4682 C CA . PRO B 1 207 ? 0.5 -26.078 -0.522 1 92.25 207 PRO B CA 1
ATOM 4683 C C . PRO B 1 207 ? 1.657 -25.172 -0.932 1 92.25 207 PRO B C 1
ATOM 4685 O O . PRO B 1 207 ? 1.492 -24.312 -1.795 1 92.25 207 PRO B O 1
ATOM 4688 N N . PRO B 1 208 ? 2.834 -25.359 -0.262 1 91.81 208 PRO B N 1
ATOM 4689 C CA . PRO B 1 208 ? 4.004 -24.594 -0.699 1 91.81 208 PRO B CA 1
ATOM 4690 C C . PRO B 1 208 ? 4.336 -24.812 -2.174 1 91.81 208 PRO B C 1
ATOM 4692 O O . PRO B 1 208 ? 4.215 -25.938 -2.678 1 91.81 208 PRO B O 1
ATOM 4695 N N . VAL B 1 209 ? 4.707 -23.719 -2.826 1 93.88 209 VAL B N 1
ATOM 4696 C CA . VAL B 1 209 ? 4.938 -23.781 -4.266 1 93.88 209 VAL B CA 1
ATOM 4697 C C . VAL B 1 209 ? 6.387 -23.422 -4.578 1 93.88 209 VAL B C 1
ATOM 4699 O O . VAL B 1 209 ? 6.855 -22.344 -4.211 1 93.88 209 VAL B O 1
ATOM 4702 N N . MET B 1 210 ? 7.07 -24.297 -5.133 1 93.19 210 MET B N 1
ATOM 4703 C CA . MET B 1 210 ? 8.383 -24.016 -5.707 1 93.19 210 MET B CA 1
ATOM 4704 C C . MET B 1 210 ? 8.281 -23.797 -7.211 1 93.19 210 MET B C 1
ATOM 4706 O O . MET B 1 210 ? 7.824 -24.672 -7.945 1 93.19 210 MET B O 1
ATOM 4710 N N . ALA B 1 211 ? 8.727 -22.672 -7.684 1 92.5 211 ALA B N 1
ATOM 4711 C CA . ALA B 1 211 ? 8.547 -22.328 -9.094 1 92.5 211 ALA B CA 1
ATOM 4712 C C . ALA B 1 211 ? 9.898 -22.109 -9.773 1 92.5 211 ALA B C 1
ATOM 4714 O O . ALA B 1 211 ? 10.664 -21.219 -9.391 1 92.5 211 ALA B O 1
ATOM 4715 N N . PHE B 1 212 ? 10.133 -22.906 -10.797 1 92.12 212 PHE B N 1
ATOM 4716 C CA . PHE B 1 212 ? 11.336 -22.797 -11.609 1 92.12 212 PHE B CA 1
ATOM 4717 C C . PHE B 1 212 ? 11.055 -22.031 -12.898 1 92.12 212 PHE B C 1
ATOM 4719 O O . PHE B 1 212 ? 10.016 -22.234 -13.531 1 92.12 212 PHE B O 1
ATOM 4726 N N . HIS B 1 213 ? 11.977 -21.125 -13.164 1 87.75 213 HIS B N 1
ATOM 4727 C CA . HIS B 1 213 ? 11.922 -20.531 -14.492 1 87.75 213 HIS B CA 1
ATOM 4728 C C . HIS B 1 213 ? 12.906 -21.203 -15.438 1 87.75 213 HIS B C 1
ATOM 4730 O O . HIS B 1 213 ? 13.969 -21.672 -15.016 1 87.75 213 HIS B O 1
ATOM 4736 N N . LEU B 1 214 ? 12.539 -21.438 -16.781 1 80.44 214 LEU B N 1
ATOM 4737 C CA . LEU B 1 214 ? 13.422 -22.031 -17.797 1 80.44 214 LEU B CA 1
ATOM 4738 C C . LEU B 1 214 ? 13.859 -20.969 -18.797 1 80.44 214 LEU B C 1
ATOM 4740 O O . LEU B 1 214 ? 14.453 -21.297 -19.828 1 80.44 214 LEU B O 1
ATOM 4744 N N . GLY B 1 215 ? 13.938 -19.688 -18.609 1 74.12 215 GLY B N 1
ATOM 4745 C CA . GLY B 1 215 ? 14.336 -18.531 -19.406 1 74.12 215 GLY B CA 1
ATOM 4746 C C . GLY B 1 215 ? 14.555 -17.281 -18.578 1 74.12 215 GLY B C 1
ATOM 4747 O O . GLY B 1 215 ? 15.344 -17.281 -17.641 1 74.12 215 GLY B O 1
ATOM 4748 N N . SER B 1 216 ? 13.727 -16.453 -18.891 1 70.62 216 SER B N 1
ATOM 4749 C CA . SER B 1 216 ? 13.883 -15.18 -18.172 1 70.62 216 SER B CA 1
ATOM 4750 C C . SER B 1 216 ? 13.266 -15.25 -16.781 1 70.62 216 SER B C 1
ATOM 4752 O O . SER B 1 216 ? 12.266 -15.945 -16.578 1 70.62 216 SER B O 1
ATOM 4754 N N . LEU B 1 217 ? 13.938 -14.609 -15.836 1 70.69 217 LEU B N 1
ATOM 4755 C CA . LEU B 1 217 ? 13.453 -14.539 -14.461 1 70.69 217 LEU B CA 1
ATOM 4756 C C . LEU B 1 217 ? 12.062 -13.914 -14.414 1 70.69 217 LEU B C 1
ATOM 4758 O O . LEU B 1 217 ? 11.812 -12.883 -15.039 1 70.69 217 LEU B O 1
ATOM 4762 N N . GLY B 1 218 ? 11.18 -14.711 -13.766 1 70.62 218 GLY B N 1
ATOM 4763 C CA . GLY B 1 218 ? 9.836 -14.188 -13.57 1 70.62 218 GLY B CA 1
ATOM 4764 C C . GLY B 1 218 ? 9.664 -13.469 -12.25 1 70.62 218 GLY B C 1
ATOM 4765 O O . GLY B 1 218 ? 10.539 -13.531 -11.383 1 70.62 218 GLY B O 1
ATOM 4766 N N . PHE B 1 219 ? 8.586 -12.844 -12.125 1 73.06 219 PHE B N 1
ATOM 4767 C CA . PHE B 1 219 ? 8.211 -12.164 -10.891 1 73.06 219 PHE B CA 1
ATOM 4768 C C . PHE B 1 219 ? 7.938 -13.18 -9.781 1 73.06 219 PHE B C 1
ATOM 4770 O O . PHE B 1 219 ? 8.289 -12.945 -8.617 1 73.06 219 PHE B O 1
ATOM 4777 N N . LEU B 1 220 ? 7.418 -14.289 -10.211 1 77.12 220 LEU B N 1
ATOM 4778 C CA . LEU B 1 220 ? 6.977 -15.273 -9.234 1 77.12 220 LEU B CA 1
ATOM 4779 C C . LEU B 1 220 ? 7.816 -16.547 -9.32 1 77.12 220 LEU B C 1
ATOM 4781 O O . LEU B 1 220 ? 7.559 -17.516 -8.609 1 77.12 220 LEU B O 1
ATOM 4785 N N . THR B 1 221 ? 8.828 -16.578 -10.125 1 81.5 221 THR B N 1
ATOM 4786 C CA . THR B 1 221 ? 9.586 -17.797 -10.344 1 81.5 221 THR B CA 1
ATOM 4787 C C . THR B 1 221 ? 11.07 -17.578 -10.094 1 81.5 221 THR B C 1
ATOM 4789 O O . THR B 1 221 ? 11.852 -17.438 -11.031 1 81.5 221 THR B O 1
ATOM 4792 N N . PRO B 1 222 ? 11.492 -17.703 -8.906 1 81.19 222 PRO B N 1
ATOM 4793 C CA . PRO B 1 222 ? 12.852 -17.281 -8.547 1 81.19 222 PRO B CA 1
ATOM 4794 C C . PRO B 1 222 ? 13.883 -18.391 -8.766 1 81.19 222 PRO B C 1
ATOM 4796 O O . PRO B 1 222 ? 15.086 -18.125 -8.781 1 81.19 222 PRO B O 1
ATOM 4799 N N . PHE B 1 223 ? 13.469 -19.625 -9.008 1 88 223 PHE B N 1
ATOM 4800 C CA . PHE B 1 223 ? 14.43 -20.734 -9.039 1 88 223 PHE B CA 1
ATOM 4801 C C . PHE B 1 223 ? 14.852 -21.047 -10.469 1 88 223 PHE B C 1
ATOM 4803 O O . PHE B 1 223 ? 14.031 -21.047 -11.383 1 88 223 PHE B O 1
ATOM 4810 N N . GLU B 1 224 ? 16.094 -21.219 -10.531 1 89.5 224 GLU B N 1
ATOM 4811 C CA . GLU B 1 224 ? 16.625 -21.75 -11.781 1 89.5 224 GLU B CA 1
ATOM 4812 C C . GLU B 1 224 ? 16.656 -23.266 -11.773 1 89.5 224 GLU B C 1
ATOM 4814 O O . GLU B 1 224 ? 17 -23.891 -10.758 1 89.5 224 GLU B O 1
ATOM 4819 N N . PHE B 1 225 ? 16.453 -23.766 -12.891 1 93.06 225 PHE B N 1
ATOM 4820 C CA . PHE B 1 225 ? 16.312 -25.203 -12.93 1 93.06 225 PHE B CA 1
ATOM 4821 C C . PHE B 1 225 ? 17.688 -25.891 -12.867 1 93.06 225 PHE B C 1
ATOM 4823 O O . PHE B 1 225 ? 17.781 -27.062 -12.547 1 93.06 225 PHE B O 1
ATOM 4830 N N . ASN B 1 226 ? 18.656 -24.969 -13.031 1 87.81 226 ASN B N 1
ATOM 4831 C CA . ASN B 1 226 ? 19.984 -25.547 -12.875 1 87.81 226 ASN B CA 1
ATOM 4832 C C . ASN B 1 226 ? 20.203 -26.078 -11.461 1 87.81 226 ASN B C 1
ATOM 4834 O O . ASN B 1 226 ? 19.859 -25.406 -10.484 1 87.81 226 ASN B O 1
ATOM 4838 N N . ASN B 1 227 ? 20.516 -27.344 -11.227 1 91.06 227 ASN B N 1
ATOM 4839 C CA . ASN B 1 227 ? 20.719 -28 -9.945 1 91.06 227 ASN B CA 1
ATOM 4840 C C . ASN B 1 227 ? 19.406 -28.188 -9.195 1 91.06 227 ASN B C 1
ATOM 4842 O O . ASN B 1 227 ? 19.359 -27.984 -7.977 1 91.06 227 ASN B O 1
ATOM 4846 N N . PHE B 1 228 ? 18.375 -28.406 -9.906 1 95 228 PHE B N 1
ATOM 4847 C CA . PHE B 1 228 ? 17.047 -28.5 -9.32 1 95 228 PHE B CA 1
ATOM 4848 C C . PHE B 1 228 ? 17.031 -29.516 -8.188 1 95 228 PHE B C 1
ATOM 4850 O O . PHE B 1 228 ? 16.297 -29.344 -7.207 1 95 228 PHE B O 1
ATOM 4857 N N . GLN B 1 229 ? 17.844 -30.562 -8.211 1 96.75 229 GLN B N 1
ATOM 4858 C CA . GLN B 1 229 ? 17.828 -31.609 -7.188 1 96.75 229 GLN B CA 1
ATOM 4859 C C . GLN B 1 229 ? 18.203 -31.031 -5.824 1 96.75 229 GLN B C 1
ATOM 4861 O O . GLN B 1 229 ? 17.516 -31.266 -4.832 1 96.75 229 GLN B O 1
ATOM 4866 N N . GLU B 1 230 ? 19.281 -30.25 -5.875 1 93.94 230 GLU B N 1
ATOM 4867 C CA . GLU B 1 230 ? 19.734 -29.641 -4.629 1 93.94 230 GLU B CA 1
ATOM 4868 C C . GLU B 1 230 ? 18.703 -28.641 -4.094 1 93.94 230 GLU B C 1
ATOM 4870 O O . GLU B 1 230 ? 18.438 -28.609 -2.891 1 93.94 230 GLU B O 1
ATOM 4875 N N . GLN B 1 231 ? 18.156 -27.953 -4.938 1 92.31 231 GLN B N 1
ATOM 4876 C CA . GLN B 1 231 ? 17.188 -26.938 -4.539 1 92.31 231 GLN B CA 1
ATOM 4877 C C . GLN B 1 231 ? 15.922 -27.578 -3.971 1 92.31 231 GLN B C 1
ATOM 4879 O O . GLN B 1 231 ? 15.406 -27.125 -2.943 1 92.31 231 GLN B O 1
ATOM 4884 N N . VAL B 1 232 ? 15.461 -28.578 -4.621 1 95.06 232 VAL B N 1
ATOM 4885 C CA . VAL B 1 232 ? 14.266 -29.266 -4.141 1 95.06 232 VAL B CA 1
ATOM 4886 C C . VAL B 1 232 ? 14.562 -29.953 -2.807 1 95.06 232 VAL B C 1
ATOM 4888 O O . VAL B 1 232 ? 13.727 -29.938 -1.898 1 95.06 232 VAL B O 1
ATOM 4891 N N . MET B 1 233 ? 15.703 -30.5 -2.689 1 94.38 233 MET B N 1
ATOM 4892 C CA . MET B 1 233 ? 16.094 -31.141 -1.439 1 94.38 233 MET B CA 1
ATOM 4893 C C . MET B 1 233 ? 16.094 -30.141 -0.289 1 94.38 233 MET B C 1
ATOM 4895 O O . MET B 1 233 ? 15.648 -30.469 0.815 1 94.38 233 MET B O 1
ATOM 4899 N N . ASN B 1 234 ? 16.609 -28.984 -0.58 1 89.88 234 ASN B N 1
ATOM 4900 C CA . ASN B 1 234 ? 16.625 -27.938 0.434 1 89.88 234 ASN B CA 1
ATOM 4901 C C . ASN B 1 234 ? 15.211 -27.609 0.915 1 89.88 234 ASN B C 1
ATOM 4903 O O . ASN B 1 234 ? 14.992 -27.391 2.107 1 89.88 234 ASN B O 1
ATOM 4907 N N . VAL B 1 235 ? 14.328 -27.609 0.006 1 89.12 235 VAL B N 1
ATOM 4908 C CA . VAL B 1 235 ? 12.938 -27.297 0.338 1 89.12 235 VAL B CA 1
ATOM 4909 C C . VAL B 1 235 ? 12.336 -28.453 1.131 1 89.12 235 VAL B C 1
ATOM 4911 O O . VAL B 1 235 ? 11.617 -28.234 2.113 1 89.12 235 VAL B O 1
ATOM 4914 N N . LEU B 1 236 ? 12.641 -29.688 0.74 1 91.94 236 LEU B N 1
ATOM 4915 C CA . LEU B 1 236 ? 12.102 -30.859 1.397 1 91.94 236 LEU B CA 1
ATOM 4916 C C . LEU B 1 236 ? 12.641 -30.984 2.82 1 91.94 236 LEU B C 1
ATOM 4918 O O . LEU B 1 236 ? 11.961 -31.531 3.695 1 91.94 236 LEU B O 1
ATOM 4922 N N . GLU B 1 237 ? 13.805 -30.422 3.025 1 89.25 237 GLU B N 1
ATOM 4923 C CA . GLU B 1 237 ? 14.406 -30.469 4.355 1 89.25 237 GLU B CA 1
ATOM 4924 C C . GLU B 1 237 ? 13.781 -29.422 5.277 1 89.25 237 GLU B C 1
ATOM 4926 O O . GLU B 1 237 ? 13.898 -29.516 6.5 1 89.25 237 GLU B O 1
ATOM 4931 N N . GLY B 1 238 ? 13.258 -28.422 4.652 1 84.25 238 GLY B N 1
ATOM 4932 C CA . GLY B 1 238 ? 12.633 -27.375 5.445 1 84.25 238 GLY B CA 1
ATOM 4933 C C . GLY B 1 238 ? 13.508 -26.141 5.609 1 84.25 238 GLY B C 1
ATOM 4934 O O . GLY B 1 238 ? 14.594 -26.062 5.023 1 84.25 238 GLY B O 1
ATOM 4935 N N . HIS B 1 239 ? 12.969 -25.047 6.168 1 80.5 239 HIS B N 1
ATOM 4936 C CA . HIS B 1 239 ? 13.625 -23.797 6.52 1 80.5 239 HIS B CA 1
ATOM 4937 C C . HIS B 1 239 ? 13.805 -22.906 5.293 1 80.5 239 HIS B C 1
ATOM 4939 O O . HIS B 1 239 ? 14.672 -22.031 5.277 1 80.5 239 HIS B O 1
ATOM 4945 N N . ALA B 1 240 ? 13.07 -23.344 4.312 1 84.38 240 ALA B N 1
ATOM 4946 C CA . ALA B 1 240 ? 13.133 -22.516 3.111 1 84.38 240 ALA B CA 1
ATOM 4947 C C . ALA B 1 240 ? 12.406 -21.188 3.318 1 84.38 240 ALA B C 1
ATOM 4949 O O . ALA B 1 240 ? 11.391 -21.125 4.016 1 84.38 240 ALA B O 1
ATOM 4950 N N . ALA B 1 241 ? 13.016 -20.156 2.723 1 82.06 241 ALA B N 1
ATOM 4951 C CA . ALA B 1 241 ? 12.359 -18.844 2.783 1 82.06 241 ALA B CA 1
ATOM 4952 C C . ALA B 1 241 ? 11.031 -18.859 2.025 1 82.06 241 ALA B C 1
ATOM 4954 O O . ALA B 1 241 ? 10.914 -19.5 0.98 1 82.06 241 ALA B O 1
ATOM 4955 N N . LEU B 1 242 ? 10.117 -18.203 2.635 1 79.94 242 LEU B N 1
ATOM 4956 C CA . LEU B 1 242 ? 8.789 -18.172 2.035 1 79.94 242 LEU B CA 1
ATOM 4957 C C . LEU B 1 242 ? 8.25 -16.734 2.006 1 79.94 242 LEU B C 1
ATOM 4959 O O . LEU B 1 242 ? 8.539 -15.945 2.904 1 79.94 242 LEU B O 1
ATOM 4963 N N . THR B 1 243 ? 7.586 -16.359 0.915 1 78.31 243 THR B N 1
ATOM 4964 C CA . THR B 1 243 ? 6.828 -15.117 0.82 1 78.31 243 THR B CA 1
ATOM 4965 C C . THR B 1 243 ? 5.352 -15.406 0.552 1 78.31 243 THR B C 1
ATOM 4967 O O . THR B 1 243 ? 5.004 -15.984 -0.479 1 78.31 243 THR B O 1
ATOM 4970 N N . LEU B 1 244 ? 4.559 -15.008 1.438 1 83.5 244 LEU B N 1
ATOM 4971 C CA . LEU B 1 244 ? 3.127 -15.234 1.275 1 83.5 244 LEU B CA 1
ATOM 4972 C C . LEU B 1 244 ? 2.533 -14.266 0.261 1 83.5 244 LEU B C 1
ATOM 4974 O O . LEU B 1 244 ? 2.768 -13.055 0.342 1 83.5 244 LEU B O 1
ATOM 4978 N N . ARG B 1 245 ? 1.854 -14.82 -0.706 1 87.38 245 ARG B N 1
ATOM 4979 C CA . ARG B 1 245 ? 1.175 -14.023 -1.72 1 87.38 245 ARG B CA 1
ATOM 4980 C C . ARG B 1 245 ? -0.327 -13.969 -1.461 1 87.38 245 ARG B C 1
ATOM 4982 O O . ARG B 1 245 ? -0.995 -15.008 -1.443 1 87.38 245 ARG B O 1
ATOM 4989 N N . SER B 1 246 ? -0.823 -12.75 -1.318 1 86.62 246 SER B N 1
ATOM 4990 C CA . SER B 1 246 ? -2.236 -12.57 -1.001 1 86.62 246 SER B CA 1
ATOM 4991 C C . SER B 1 246 ? -3.119 -12.922 -2.191 1 86.62 246 SER B C 1
ATOM 4993 O O . SER B 1 246 ? -2.715 -12.758 -3.344 1 86.62 246 SER B O 1
ATOM 4995 N N . ARG B 1 247 ? -4.301 -13.414 -1.833 1 87.31 247 ARG B N 1
ATOM 4996 C CA . ARG B 1 247 ? -5.344 -13.633 -2.83 1 87.31 247 ARG B CA 1
ATOM 4997 C C . ARG B 1 247 ? -6.582 -12.805 -2.514 1 87.31 247 ARG B C 1
ATOM 4999 O O . ARG B 1 247 ? -6.828 -12.461 -1.355 1 87.31 247 ARG B O 1
ATOM 5006 N N . LEU B 1 248 ? -7.289 -12.516 -3.553 1 84.12 248 LEU B N 1
ATOM 5007 C CA . LEU B 1 248 ? -8.57 -11.844 -3.393 1 84.12 248 LEU B CA 1
ATOM 5008 C C . LEU B 1 248 ? -9.703 -12.859 -3.283 1 84.12 248 LEU B C 1
ATOM 5010 O O . LEU B 1 248 ? -9.766 -13.812 -4.059 1 84.12 248 LEU B O 1
ATOM 5014 N N . GLN B 1 249 ? -10.508 -12.703 -2.23 1 83.81 249 GLN B N 1
ATOM 5015 C CA . GLN B 1 249 ? -11.758 -13.453 -2.17 1 83.81 249 GLN B CA 1
ATOM 5016 C C . GLN B 1 249 ? -12.883 -12.695 -2.871 1 83.81 249 GLN B C 1
ATOM 5018 O O . GLN B 1 249 ? -13.266 -11.609 -2.443 1 83.81 249 GLN B O 1
ATOM 5023 N N . CYS B 1 250 ? -13.359 -13.25 -3.879 1 77.81 250 CYS B N 1
ATOM 5024 C CA . CYS B 1 250 ? -14.414 -12.633 -4.68 1 77.81 250 CYS B CA 1
ATOM 5025 C C . CYS B 1 250 ? -15.734 -13.375 -4.508 1 77.81 250 CYS B C 1
ATOM 5027 O O . CYS B 1 250 ? -15.789 -14.602 -4.648 1 77.81 250 CYS B O 1
ATOM 5029 N N . VAL B 1 251 ? -16.734 -12.602 -4.117 1 77 251 VAL B N 1
ATOM 5030 C CA . VAL B 1 251 ? -18.078 -13.156 -3.99 1 77 251 VAL B CA 1
ATOM 5031 C C . VAL B 1 251 ? -18.984 -12.594 -5.086 1 77 251 VAL B C 1
ATOM 5033 O O . VAL B 1 251 ? -19.156 -11.375 -5.191 1 77 251 VAL B O 1
ATOM 5036 N N . VAL B 1 252 ? -19.5 -13.469 -5.844 1 70.94 252 VAL B N 1
ATOM 5037 C CA . VAL B 1 252 ? -20.359 -13.07 -6.953 1 70.94 252 VAL B CA 1
ATOM 5038 C C . VAL B 1 252 ? -21.812 -13.406 -6.629 1 70.94 252 VAL B C 1
ATOM 5040 O O . VAL B 1 252 ? -22.141 -14.555 -6.316 1 70.94 252 VAL B O 1
ATOM 5043 N N . LEU B 1 253 ? -22.594 -12.297 -6.617 1 67.81 253 LEU B N 1
ATOM 5044 C CA . LEU B 1 253 ? -24.031 -12.469 -6.418 1 67.81 253 LEU B CA 1
ATOM 5045 C C . LEU B 1 253 ? -24.781 -12.312 -7.738 1 67.81 253 LEU B C 1
ATOM 5047 O O . LEU B 1 253 ? -24.641 -11.305 -8.43 1 67.81 253 LEU B O 1
ATOM 5051 N N . ARG B 1 254 ? -25.469 -13.398 -8.203 1 61.5 254 ARG B N 1
ATOM 5052 C CA . ARG B 1 254 ? -26.234 -13.367 -9.453 1 61.5 254 ARG B CA 1
ATOM 5053 C C . ARG B 1 254 ? -27.688 -13 -9.195 1 61.5 254 ARG B C 1
ATOM 5055 O O . ARG B 1 254 ? -28.297 -13.484 -8.234 1 61.5 254 ARG B O 1
ATOM 5062 N N . LYS B 1 255 ? -28.016 -11.82 -9.773 1 57.59 255 LYS B N 1
ATOM 5063 C CA . LYS B 1 255 ? -29.438 -11.461 -9.664 1 57.59 255 LYS B CA 1
ATOM 5064 C C . LYS B 1 255 ? -30.312 -12.43 -10.461 1 57.59 255 LYS B C 1
ATOM 5066 O O . LYS B 1 255 ? -29.969 -12.789 -11.594 1 57.59 255 LYS B O 1
ATOM 5071 N N . SER B 1 256 ? -31 -13.242 -9.82 1 50.81 256 SER B N 1
ATOM 5072 C CA . SER B 1 256 ? -31.938 -14.133 -10.5 1 50.81 256 SER B CA 1
ATOM 5073 C C . SER B 1 256 ? -32.969 -13.352 -11.312 1 50.81 256 SER B C 1
ATOM 5075 O O . SER B 1 256 ? -33.5 -12.352 -10.836 1 50.81 256 SER B O 1
ATOM 5077 N N . GLN B 1 257 ? -32.844 -13.242 -12.594 1 49.59 257 GLN B N 1
ATOM 5078 C CA . GLN B 1 257 ? -33.938 -12.672 -13.344 1 49.59 257 GLN B CA 1
ATOM 5079 C C . GLN B 1 257 ? -35.281 -13.133 -12.789 1 49.59 257 GLN B C 1
ATOM 5081 O O . GLN B 1 257 ? -36.281 -12.422 -12.906 1 49.59 257 GLN B O 1
ATOM 5086 N N . ASP B 1 258 ? -35.688 -14.469 -13.07 1 46.81 258 ASP B N 1
ATOM 5087 C CA . ASP B 1 258 ? -37.031 -15 -12.852 1 46.81 258 ASP B CA 1
ATOM 5088 C C . ASP B 1 258 ? -37.375 -15 -11.367 1 46.81 258 ASP B C 1
ATOM 5090 O O . ASP B 1 258 ? -36.5 -15.172 -10.516 1 46.81 258 ASP B O 1
ATOM 5094 N N . ASP B 1 259 ? -38.625 -14.383 -11.094 1 45.28 259 ASP B N 1
ATOM 5095 C CA . ASP B 1 259 ? -39.406 -14.453 -9.852 1 45.28 259 ASP B CA 1
ATOM 5096 C C . ASP B 1 259 ? -39.125 -15.75 -9.109 1 45.28 259 ASP B C 1
ATOM 5098 O O . ASP B 1 259 ? -39.812 -16.094 -8.141 1 45.28 259 ASP B O 1
ATOM 5102 N N . ASN B 1 260 ? -38.75 -16.766 -9.797 1 47.03 260 ASN B N 1
ATOM 5103 C CA . ASN B 1 260 ? -38.688 -18.031 -9.078 1 47.03 260 ASN B CA 1
ATOM 5104 C C . ASN B 1 260 ? -37.562 -18.031 -8.047 1 47.03 260 ASN B C 1
ATOM 5106 O O . ASN B 1 260 ? -36.469 -17.5 -8.297 1 47.03 260 ASN B O 1
ATOM 5110 N N . LYS B 1 261 ? -37.812 -18.438 -6.82 1 48.16 261 LYS B N 1
ATOM 5111 C CA . LYS B 1 261 ? -37.281 -18.547 -5.453 1 48.16 261 LYS B CA 1
ATOM 5112 C C . LYS B 1 261 ? -35.844 -19.047 -5.441 1 48.16 261 LYS B C 1
ATOM 5114 O O . LYS B 1 261 ? -35.281 -19.281 -4.375 1 48.16 261 LYS B O 1
ATOM 5119 N N . ASP B 1 262 ? -35.344 -19.625 -6.473 1 47.22 262 ASP B N 1
ATOM 5120 C CA . ASP B 1 262 ? -34.094 -20.25 -6.035 1 47.22 262 ASP B CA 1
ATOM 5121 C C . ASP B 1 262 ? -32.938 -19.25 -6.074 1 47.22 262 ASP B C 1
ATOM 5123 O O . ASP B 1 262 ? -32.312 -19.047 -7.121 1 47.22 262 ASP B O 1
ATOM 5127 N N . LYS B 1 263 ? -32.938 -18.219 -5.344 1 55.16 263 LYS B N 1
ATOM 5128 C CA . LYS B 1 263 ? -31.781 -17.406 -5.055 1 55.16 263 LYS B CA 1
ATOM 5129 C C . LYS B 1 263 ? -30.5 -18.219 -5.176 1 55.16 263 LYS B C 1
ATOM 5131 O O . LYS B 1 263 ? -30.234 -19.109 -4.367 1 55.16 263 LYS B O 1
ATOM 5136 N N . LYS B 1 264 ? -29.938 -18.25 -6.477 1 58.28 264 LYS B N 1
ATOM 5137 C CA . LYS B 1 264 ? -28.672 -18.969 -6.637 1 58.28 264 LYS B CA 1
ATOM 5138 C C . LYS B 1 264 ? -27.656 -18.531 -5.594 1 58.28 264 LYS B C 1
ATOM 5140 O O . LYS B 1 264 ? -27.547 -17.344 -5.277 1 58.28 264 LYS B O 1
ATOM 5145 N N . LYS B 1 265 ? -27.078 -19.453 -4.848 1 69.62 265 LYS B N 1
ATOM 5146 C CA . LYS B 1 265 ? -26.078 -19.281 -3.799 1 69.62 265 LYS B CA 1
ATOM 5147 C C . LYS B 1 265 ? -24.859 -18.5 -4.316 1 69.62 265 LYS B C 1
ATOM 5149 O O . LYS B 1 265 ? -24.438 -18.688 -5.461 1 69.62 265 LYS B O 1
ATOM 5154 N N . PRO B 1 266 ? -24.406 -17.547 -3.623 1 72.56 266 PRO B N 1
ATOM 5155 C CA . PRO B 1 266 ? -23.219 -16.781 -4.012 1 72.56 266 PRO B CA 1
ATOM 5156 C C . PRO B 1 266 ? -22.016 -17.688 -4.273 1 72.56 266 PRO B C 1
ATOM 5158 O O . PRO B 1 266 ? -21.844 -18.703 -3.6 1 72.56 266 PRO B O 1
ATOM 5161 N N . THR B 1 267 ? -21.375 -17.391 -5.352 1 74.19 267 THR B N 1
ATOM 5162 C CA . THR B 1 267 ? -20.141 -18.094 -5.672 1 74.19 267 THR B CA 1
ATOM 5163 C C . THR B 1 267 ? -18.922 -17.344 -5.141 1 74.19 267 THR B C 1
ATOM 5165 O O . THR B 1 267 ? -18.812 -16.125 -5.332 1 74.19 267 THR B O 1
ATOM 5168 N N . THR B 1 268 ? -18.094 -18.031 -4.375 1 78.44 268 THR B N 1
ATOM 5169 C CA . THR B 1 268 ? -16.875 -17.438 -3.84 1 78.44 268 THR B CA 1
ATOM 5170 C C . THR B 1 268 ? -15.641 -18 -4.551 1 78.44 268 THR B C 1
ATOM 5172 O O . THR B 1 268 ? -15.516 -19.203 -4.73 1 78.44 268 THR B O 1
ATOM 5175 N N . ILE B 1 269 ? -14.812 -17.141 -5.047 1 79.94 269 ILE B N 1
ATOM 5176 C CA . ILE B 1 269 ? -13.609 -17.562 -5.754 1 79.94 269 ILE B CA 1
ATOM 5177 C C . ILE B 1 269 ? -12.398 -16.812 -5.195 1 79.94 269 ILE B C 1
ATOM 5179 O O . ILE B 1 269 ? -12.484 -15.617 -4.875 1 79.94 269 ILE B O 1
ATOM 5183 N N . LEU B 1 270 ? -11.266 -17.484 -5.062 1 83.06 270 LEU B N 1
ATOM 5184 C CA . LEU B 1 270 ? -10 -16.875 -4.684 1 83.06 270 LEU B CA 1
ATOM 5185 C C . LEU B 1 270 ? -9.109 -16.672 -5.902 1 83.06 270 LEU B C 1
ATOM 5187 O O . LEU B 1 270 ? -8.938 -17.578 -6.719 1 83.06 270 LEU B O 1
ATOM 5191 N N . VAL B 1 271 ? -8.594 -15.477 -6.004 1 85.88 271 VAL B N 1
ATOM 5192 C CA . VAL B 1 271 ? -7.758 -15.18 -7.16 1 85.88 271 VAL B CA 1
ATOM 5193 C C . VAL B 1 271 ? -6.43 -14.586 -6.699 1 85.88 271 VAL B C 1
ATOM 5195 O O . VAL B 1 271 ? -6.395 -13.781 -5.762 1 85.88 271 VAL B O 1
ATOM 5198 N N . LEU B 1 272 ? -5.391 -14.977 -7.348 1 87.5 272 LEU B N 1
ATOM 5199 C CA . LEU B 1 272 ? -4.055 -14.531 -6.957 1 87.5 272 LEU B CA 1
ATOM 5200 C C . LEU B 1 272 ? -3.752 -13.148 -7.516 1 87.5 272 LEU B C 1
ATOM 5202 O O . LEU B 1 272 ? -3.139 -12.32 -6.84 1 87.5 272 LEU B O 1
ATOM 5206 N N . ASN B 1 273 ? -4.195 -12.906 -8.773 1 89.5 273 ASN B N 1
ATOM 5207 C CA . ASN B 1 273 ? -3.852 -11.633 -9.398 1 89.5 273 ASN B CA 1
ATOM 5208 C C . ASN B 1 273 ? -4.969 -10.602 -9.242 1 89.5 273 ASN B C 1
ATOM 5210 O O . ASN B 1 273 ? -4.836 -9.656 -8.469 1 89.5 273 ASN B O 1
ATOM 5214 N N . GLU B 1 274 ? -6.023 -10.852 -9.945 1 88.75 274 GLU B N 1
ATOM 5215 C CA . GLU B 1 274 ? -6.992 -9.758 -9.969 1 88.75 274 GLU B CA 1
ATOM 5216 C C . GLU B 1 274 ? -8.375 -10.258 -10.391 1 88.75 274 GLU B C 1
ATOM 5218 O O . GLU B 1 274 ? -8.508 -11.359 -10.914 1 88.75 274 GLU B O 1
ATOM 5223 N N . VAL B 1 275 ? -9.281 -9.445 -10.102 1 84.81 275 VAL B N 1
ATOM 5224 C CA . VAL B 1 275 ? -10.633 -9.508 -10.656 1 84.81 275 VAL B CA 1
ATOM 5225 C C . VAL B 1 275 ? -10.875 -8.297 -11.555 1 84.81 275 VAL B C 1
ATOM 5227 O O . VAL B 1 275 ? -10.523 -7.168 -11.203 1 84.81 275 VAL B O 1
ATOM 5230 N N . VAL B 1 276 ? -11.461 -8.594 -12.711 1 84.94 276 VAL B N 1
ATOM 5231 C CA . VAL B 1 276 ? -11.734 -7.527 -13.664 1 84.94 276 VAL B CA 1
ATOM 5232 C C . VAL B 1 276 ? -13.242 -7.445 -13.922 1 84.94 276 VAL B C 1
ATOM 5234 O O . VAL B 1 276 ? -13.883 -8.461 -14.203 1 84.94 276 VAL B O 1
ATOM 5237 N N . VAL B 1 277 ? -13.789 -6.273 -13.758 1 81.19 277 VAL B N 1
ATOM 5238 C CA . VAL B 1 277 ? -15.156 -5.961 -14.172 1 81.19 277 VAL B CA 1
ATOM 5239 C C . VAL B 1 277 ? -15.133 -5.059 -15.406 1 81.19 277 VAL B C 1
ATOM 5241 O O . VAL B 1 277 ? -14.586 -3.951 -15.359 1 81.19 277 VAL B O 1
ATOM 5244 N N . ASP B 1 278 ? -15.648 -5.555 -16.484 1 78.31 278 ASP B N 1
ATOM 5245 C CA . ASP B 1 278 ? -15.594 -4.734 -17.688 1 78.31 278 ASP B CA 1
ATOM 5246 C C . ASP B 1 278 ? -16.906 -4.812 -18.453 1 78.31 278 ASP B C 1
ATOM 5248 O O . ASP B 1 278 ? -17.844 -5.488 -18.031 1 78.31 278 ASP B O 1
ATOM 5252 N N . ARG B 1 279 ? -17.016 -4.098 -19.516 1 74.38 279 ARG B N 1
ATOM 5253 C CA . ARG B 1 279 ? -18.25 -3.939 -20.281 1 74.38 279 ARG B CA 1
ATOM 5254 C C . ARG B 1 279 ? -18.484 -5.145 -21.188 1 74.38 279 ARG B C 1
ATOM 5256 O O . ARG B 1 279 ? -19.578 -5.305 -21.75 1 74.38 279 ARG B O 1
ATOM 5263 N N . GLY B 1 280 ? -17.594 -6.023 -21.344 1 72.44 280 GLY B N 1
ATOM 5264 C CA . GLY B 1 280 ? -17.734 -7.148 -22.266 1 72.44 280 GLY B CA 1
ATOM 5265 C C . GLY B 1 280 ? -17.906 -6.723 -23.703 1 72.44 280 GLY B C 1
ATOM 5266 O O . GLY B 1 280 ? -17.125 -5.914 -24.219 1 72.44 280 GLY B O 1
ATOM 5267 N N . PRO B 1 281 ? -18.969 -7.32 -24.266 1 73.56 281 PRO B N 1
ATOM 5268 C CA . PRO B 1 281 ? -19.156 -7.004 -25.688 1 73.56 281 PRO B CA 1
ATOM 5269 C C . PRO B 1 281 ? -19.891 -5.688 -25.906 1 73.56 281 PRO B C 1
ATOM 5271 O O . PRO B 1 281 ? -20.047 -5.242 -27.047 1 73.56 281 PRO B O 1
ATOM 5274 N N . SER B 1 282 ? -20.297 -5.094 -24.938 1 73.31 282 SER B N 1
ATOM 5275 C CA . SER B 1 282 ? -21.031 -3.842 -25.062 1 73.31 282 SER B CA 1
ATOM 5276 C C . SER B 1 282 ? -20.172 -2.744 -25.672 1 73.31 282 SER B C 1
ATOM 5278 O O . SER B 1 282 ? -19 -2.584 -25.297 1 73.31 282 SER B O 1
ATOM 5280 N N . PRO B 1 283 ? -20.641 -2.049 -26.656 1 79.75 283 PRO B N 1
ATOM 5281 C CA . PRO B 1 283 ? -19.875 -0.952 -27.25 1 79.75 283 PRO B CA 1
ATOM 5282 C C . PRO B 1 283 ? -19.922 0.324 -26.422 1 79.75 283 PRO B C 1
ATOM 5284 O O . PRO B 1 283 ? -19.25 1.307 -26.734 1 79.75 283 PRO B O 1
ATOM 5287 N N . TYR B 1 284 ? -20.688 0.33 -25.422 1 78 284 TYR B N 1
ATOM 5288 C CA . TYR B 1 284 ? -20.875 1.53 -24.609 1 78 284 TYR B CA 1
ATOM 5289 C C . TYR B 1 284 ? -19.984 1.489 -23.375 1 78 284 TYR B C 1
ATOM 5291 O O . TYR B 1 284 ? -19.5 0.422 -22.984 1 78 284 TYR B O 1
ATOM 5299 N N . LEU B 1 285 ? -19.828 2.645 -22.781 1 81.5 285 LEU B N 1
ATOM 5300 C CA . LEU B 1 285 ? -19.062 2.744 -21.531 1 81.5 285 LEU B CA 1
ATOM 5301 C C . LEU B 1 285 ? -19.781 2.021 -20.406 1 81.5 285 LEU B C 1
ATOM 5303 O O . LEU B 1 285 ? -21 1.988 -20.359 1 81.5 285 LEU B O 1
ATOM 5307 N N . SER B 1 286 ? -18.969 1.43 -19.516 1 77.69 286 SER B N 1
ATOM 5308 C CA . SER B 1 286 ? -19.5 0.867 -18.281 1 77.69 286 SER B CA 1
ATOM 5309 C C . SER B 1 286 ? -19.578 1.919 -17.188 1 77.69 286 SER B C 1
ATOM 5311 O O . SER B 1 286 ? -18.75 2.836 -17.141 1 77.69 286 SER B O 1
ATOM 5313 N N . ASN B 1 287 ? -20.625 1.845 -16.438 1 79.94 287 ASN B N 1
ATOM 5314 C CA . ASN B 1 287 ? -20.766 2.639 -15.219 1 79.94 287 ASN B CA 1
ATOM 5315 C C . ASN B 1 287 ? -20.719 1.762 -13.969 1 79.94 287 ASN B C 1
ATOM 5317 O O . ASN B 1 287 ? -21.688 1.047 -13.68 1 79.94 287 ASN B O 1
ATOM 5321 N N . ILE B 1 288 ? -19.641 1.879 -13.258 1 80.44 288 ILE B N 1
ATOM 5322 C CA . ILE B 1 288 ? -19.422 1.002 -12.109 1 80.44 288 ILE B CA 1
ATOM 5323 C C . ILE B 1 288 ? -19.359 1.832 -10.828 1 80.44 288 ILE B C 1
ATOM 5325 O O . ILE B 1 288 ? -18.484 2.682 -10.68 1 80.44 288 ILE B O 1
ATOM 5329 N N . ASP B 1 289 ? -20.297 1.546 -9.922 1 79.06 289 ASP B N 1
ATOM 5330 C CA . ASP B 1 289 ? -20.219 2.16 -8.602 1 79.06 289 ASP B CA 1
ATOM 5331 C C . ASP B 1 289 ? -19.344 1.334 -7.656 1 79.06 289 ASP B C 1
ATOM 5333 O O . ASP B 1 289 ? -19.516 0.116 -7.559 1 79.06 289 ASP B O 1
ATOM 5337 N N . LEU B 1 290 ? -18.5 2.043 -7.051 1 80.88 290 LEU B N 1
ATOM 5338 C CA . LEU B 1 290 ? -17.594 1.373 -6.121 1 80.88 290 LEU B CA 1
ATOM 5339 C C . LEU B 1 290 ? -17.875 1.799 -4.684 1 80.88 290 LEU B C 1
ATOM 5341 O O . LEU B 1 290 ? -17.953 2.994 -4.391 1 80.88 290 LEU B O 1
ATOM 5345 N N . PHE B 1 291 ? -18.016 0.776 -3.828 1 78.19 291 PHE B N 1
ATOM 5346 C CA . PHE B 1 291 ? -18.25 1.007 -2.408 1 78.19 291 PHE B CA 1
ATOM 5347 C C . PHE B 1 291 ? -17.141 0.4 -1.567 1 78.19 291 PHE B C 1
ATOM 5349 O O . PHE B 1 291 ? -16.656 -0.703 -1.854 1 78.19 291 PHE B O 1
ATOM 5356 N N . LEU B 1 292 ? -16.672 1.151 -0.651 1 77.94 292 LEU B N 1
ATOM 5357 C CA . LEU B 1 292 ? -15.68 0.692 0.324 1 77.94 292 LEU B CA 1
ATOM 5358 C C . LEU B 1 292 ? -16.297 0.625 1.721 1 77.94 292 LEU B C 1
ATOM 5360 O O . LEU B 1 292 ? -16.641 1.655 2.299 1 77.94 292 LEU B O 1
ATOM 5364 N N . ASP B 1 293 ? -16.391 -0.587 2.207 1 76 293 ASP B N 1
ATOM 5365 C CA . ASP B 1 293 ? -17 -0.806 3.51 1 76 293 ASP B CA 1
ATOM 5366 C C . ASP B 1 293 ? -18.375 -0.123 3.592 1 76 293 ASP B C 1
ATOM 5368 O O . ASP B 1 293 ? -18.656 0.586 4.559 1 76 293 ASP B O 1
ATOM 5372 N N . GLY B 1 294 ? -19.109 -0.237 2.514 1 72.88 294 GLY B N 1
ATOM 5373 C CA . GLY B 1 294 ? -20.484 0.237 2.48 1 72.88 294 GLY B CA 1
ATOM 5374 C C . GLY B 1 294 ? -20.609 1.691 2.066 1 72.88 294 GLY B C 1
ATOM 5375 O O . GLY B 1 294 ? -21.703 2.172 1.776 1 72.88 294 GLY B O 1
ATOM 5376 N N . LYS B 1 295 ? -19.484 2.342 2.045 1 75.81 295 LYS B N 1
ATOM 5377 C CA . LYS B 1 295 ? -19.516 3.75 1.665 1 75.81 295 LYS B CA 1
ATOM 5378 C C . LYS B 1 295 ? -19.203 3.926 0.181 1 75.81 295 LYS B C 1
ATOM 5380 O O . LYS B 1 295 ? -18.234 3.361 -0.327 1 75.81 295 LYS B O 1
ATOM 5385 N N . HIS B 1 296 ? -20.031 4.684 -0.472 1 80 296 HIS B N 1
ATOM 5386 C CA . HIS B 1 296 ? -19.797 4.977 -1.881 1 80 296 HIS B CA 1
ATOM 5387 C C . HIS B 1 296 ? -18.562 5.863 -2.059 1 80 296 HIS B C 1
ATOM 5389 O O . HIS B 1 296 ? -18.5 6.953 -1.486 1 80 296 HIS B O 1
ATOM 5395 N N . ILE B 1 297 ? -17.656 5.395 -2.809 1 75.81 297 ILE B N 1
ATOM 5396 C CA . ILE B 1 297 ? -16.406 6.141 -2.979 1 75.81 297 ILE B CA 1
ATOM 5397 C C . ILE B 1 297 ? -16.438 6.875 -4.32 1 75.81 297 ILE B C 1
ATOM 5399 O O . ILE B 1 297 ? -16.094 8.062 -4.391 1 75.81 297 ILE B O 1
ATOM 5403 N N . THR B 1 298 ? -16.797 6.129 -5.359 1 76.69 298 THR B N 1
ATOM 5404 C CA . THR B 1 298 ? -16.766 6.746 -6.68 1 76.69 298 THR B CA 1
ATOM 5405 C C . THR B 1 298 ? -17.547 5.902 -7.688 1 76.69 298 THR B C 1
ATOM 5407 O O . THR B 1 298 ? -17.953 4.781 -7.379 1 76.69 298 THR B O 1
ATOM 5410 N N . SER B 1 299 ? -17.781 6.621 -8.797 1 79.44 299 SER B N 1
ATOM 5411 C CA . SER B 1 299 ? -18.344 5.945 -9.969 1 79.44 299 SER B CA 1
ATOM 5412 C C . SER B 1 299 ? -17.375 6.012 -11.148 1 79.44 299 SER B C 1
ATOM 5414 O O . SER B 1 299 ? -16.938 7.094 -11.531 1 79.44 299 SER B O 1
ATOM 5416 N N . VAL B 1 300 ? -17.125 4.836 -11.625 1 82.06 300 VAL B N 1
ATOM 5417 C CA . VAL B 1 300 ? -16.172 4.754 -12.727 1 82.06 300 VAL B CA 1
ATOM 5418 C C . VAL B 1 300 ? -16.922 4.617 -14.047 1 82.06 300 VAL B C 1
ATOM 5420 O O . VAL B 1 300 ? -17.719 3.703 -14.219 1 82.06 300 VAL B O 1
ATOM 5423 N N . GLN B 1 301 ? -16.688 5.543 -14.828 1 84.25 301 GLN B N 1
ATOM 5424 C CA . GLN B 1 301 ? -17.172 5.453 -16.203 1 84.25 301 GLN B CA 1
ATOM 5425 C C . GLN B 1 301 ? -16.016 5.168 -17.172 1 84.25 301 GLN B C 1
ATOM 5427 O O . GLN B 1 301 ? -15.062 5.949 -17.25 1 84.25 301 GLN B O 1
ATOM 5432 N N . GLY B 1 302 ? -16.078 4.059 -17.828 1 87.94 302 GLY B N 1
ATOM 5433 C CA . GLY B 1 302 ? -15 3.637 -18.703 1 87.94 302 GLY B CA 1
ATOM 5434 C C . GLY B 1 302 ? -15.172 2.221 -19.219 1 87.94 302 GLY B C 1
ATOM 5435 O O . GLY B 1 302 ? -16.297 1.74 -19.375 1 87.94 302 GLY B O 1
ATOM 5436 N N . ASP B 1 303 ? -14.062 1.605 -19.578 1 85.44 303 ASP B N 1
ATOM 5437 C CA . ASP B 1 303 ? -14.102 0.24 -20.078 1 85.44 303 ASP B CA 1
ATOM 5438 C C . ASP B 1 303 ? -14.305 -0.765 -18.953 1 85.44 303 ASP B C 1
ATOM 5440 O O . ASP B 1 303 ? -14.789 -1.874 -19.172 1 85.44 303 ASP B O 1
ATOM 5444 N N . GLY B 1 304 ? -13.82 -0.378 -17.766 1 85.94 304 GLY B N 1
ATOM 5445 C CA . GLY B 1 304 ? -13.992 -1.299 -16.656 1 85.94 304 GLY B CA 1
ATOM 5446 C C . GLY B 1 304 ? -13.148 -0.935 -15.445 1 85.94 304 GLY B C 1
ATOM 5447 O O . GLY B 1 304 ? -12.734 0.216 -15.297 1 85.94 304 GLY B O 1
ATOM 5448 N N . LEU B 1 305 ? -13.008 -1.96 -14.578 1 87.69 305 LEU B N 1
ATOM 5449 C CA . LEU B 1 305 ? -12.312 -1.79 -13.305 1 87.69 305 LEU B CA 1
ATOM 5450 C C . LEU B 1 305 ? -11.523 -3.047 -12.945 1 87.69 305 LEU B C 1
ATOM 5452 O O . LEU B 1 305 ? -12.039 -4.16 -13.078 1 87.69 305 LEU B O 1
ATOM 5456 N N . ILE B 1 306 ? -10.281 -2.814 -12.578 1 89.12 306 ILE B N 1
ATOM 5457 C CA . ILE B 1 306 ? -9.445 -3.912 -12.109 1 89.12 306 ILE B CA 1
ATOM 5458 C C . ILE B 1 306 ? -9.273 -3.824 -10.594 1 89.12 306 ILE B C 1
ATOM 5460 O O . ILE B 1 306 ? -8.953 -2.76 -10.062 1 89.12 306 ILE B O 1
ATOM 5464 N N . VAL B 1 307 ? -9.539 -4.828 -9.852 1 89.12 307 VAL B N 1
ATOM 5465 C CA . VAL B 1 307 ? -9.18 -4.973 -8.445 1 89.12 307 VAL B CA 1
ATOM 5466 C C . VAL B 1 307 ? -8.109 -6.047 -8.289 1 89.12 307 VAL B C 1
ATOM 5468 O O . VAL B 1 307 ? -8.344 -7.219 -8.594 1 89.12 307 VAL B O 1
ATOM 5471 N N . SER B 1 308 ? -6.969 -5.605 -7.809 1 91.69 308 SER B N 1
ATOM 5472 C CA . SER B 1 308 ? -5.863 -6.555 -7.859 1 91.69 308 SER B CA 1
ATOM 5473 C C . SER B 1 308 ? -5.145 -6.633 -6.516 1 91.69 308 SER B C 1
ATOM 5475 O O . SER B 1 308 ? -5.246 -5.719 -5.695 1 91.69 308 SER B O 1
ATOM 5477 N N . THR B 1 309 ? -4.52 -7.773 -6.273 1 90.38 309 THR B N 1
ATOM 5478 C CA . THR B 1 309 ? -3.59 -7.961 -5.164 1 90.38 309 THR B CA 1
ATOM 5479 C C . THR B 1 309 ? -2.264 -7.262 -5.449 1 90.38 309 THR B C 1
ATOM 5481 O O . THR B 1 309 ? -2.037 -6.773 -6.559 1 90.38 309 THR B O 1
ATOM 5484 N N . PRO B 1 310 ? -1.375 -7.215 -4.445 1 92.06 310 PRO B N 1
ATOM 5485 C CA . PRO B 1 310 ? -0.028 -6.719 -4.73 1 92.06 310 PRO B CA 1
ATOM 5486 C C . PRO B 1 310 ? 0.677 -7.516 -5.824 1 92.06 310 PRO B C 1
ATOM 5488 O O . PRO B 1 310 ? 1.309 -6.93 -6.711 1 92.06 310 PRO B O 1
ATOM 5491 N N . THR B 1 311 ? 0.507 -8.844 -5.797 1 89.88 311 THR B N 1
ATOM 5492 C CA . THR B 1 311 ? 1.077 -9.664 -6.859 1 89.88 311 THR B CA 1
ATOM 5493 C C . THR B 1 311 ? 0.486 -9.273 -8.211 1 89.88 311 THR B C 1
ATOM 5495 O O . THR B 1 311 ? 1.217 -9.117 -9.195 1 89.88 311 THR B O 1
ATOM 5498 N N . GLY B 1 312 ? -0.775 -9.031 -8.258 1 92.19 312 GLY B N 1
ATOM 5499 C CA . GLY B 1 312 ? -1.477 -8.688 -9.484 1 92.19 312 GLY B CA 1
ATOM 5500 C C . GLY B 1 312 ? -1.155 -7.293 -9.984 1 92.19 312 GLY B C 1
ATOM 5501 O O . GLY B 1 312 ? -1.444 -6.957 -11.133 1 92.19 312 GLY B O 1
ATOM 5502 N N . SER B 1 313 ? -0.603 -6.477 -9.156 1 93.44 313 SER B N 1
ATOM 5503 C CA . SER B 1 313 ? -0.262 -5.117 -9.57 1 93.44 313 SER B CA 1
ATOM 5504 C C . SER B 1 313 ? 0.747 -5.125 -10.711 1 93.44 313 SER B C 1
ATOM 5506 O O . SER B 1 313 ? 0.879 -4.137 -11.438 1 93.44 313 SER B O 1
ATOM 5508 N N . THR B 1 314 ? 1.447 -6.242 -10.945 1 90.81 314 THR B N 1
ATOM 5509 C CA . THR B 1 314 ? 2.463 -6.336 -11.992 1 90.81 314 THR B CA 1
ATOM 5510 C C . THR B 1 314 ? 1.88 -6.953 -13.258 1 90.81 314 THR B C 1
ATOM 5512 O O . THR B 1 314 ? 2.605 -7.207 -14.227 1 90.81 314 THR B O 1
ATOM 5515 N N . ALA B 1 315 ? 0.689 -7.156 -13.258 1 92.5 315 ALA B N 1
ATOM 5516 C CA . ALA B 1 315 ? 0.029 -7.77 -14.406 1 92.5 315 ALA B CA 1
ATOM 5517 C C . ALA B 1 315 ? -0.846 -6.758 -15.141 1 92.5 315 ALA B C 1
ATOM 5519 O O . ALA B 1 315 ? -0.349 -5.742 -15.641 1 92.5 315 ALA B O 1
ATOM 5520 N N . TYR B 1 316 ? -2.211 -6.91 -15.18 1 92.38 316 TYR B N 1
ATOM 5521 C CA . TYR B 1 316 ? -3.113 -6.055 -15.945 1 92.38 316 TYR B CA 1
ATOM 5522 C C . TYR B 1 316 ? -3.143 -4.645 -15.367 1 92.38 316 TYR B C 1
ATOM 5524 O O . TYR B 1 316 ? -3.24 -3.664 -16.109 1 92.38 316 TYR B O 1
ATOM 5532 N N . ALA B 1 317 ? -2.998 -4.547 -14.062 1 93.62 317 ALA B N 1
ATOM 5533 C CA . ALA B 1 317 ? -3.084 -3.254 -13.391 1 93.62 317 ALA B CA 1
ATOM 5534 C C . ALA B 1 317 ? -2.012 -2.297 -13.906 1 93.62 317 ALA B C 1
ATOM 5536 O O . ALA B 1 317 ? -2.303 -1.146 -14.234 1 93.62 317 ALA B O 1
ATOM 5537 N N . VAL B 1 318 ? -0.824 -2.75 -13.93 1 92.69 318 VAL B N 1
ATOM 5538 C CA . VAL B 1 318 ? 0.261 -1.875 -14.367 1 92.69 318 VAL B CA 1
ATOM 5539 C C . VAL B 1 318 ? 0.085 -1.522 -15.844 1 92.69 318 VAL B C 1
ATOM 5541 O O . VAL B 1 318 ? 0.411 -0.41 -16.266 1 92.69 318 VAL B O 1
ATOM 5544 N N . ALA B 1 319 ? -0.354 -2.422 -16.641 1 91.94 319 ALA B N 1
ATOM 5545 C CA . ALA B 1 319 ? -0.641 -2.145 -18.047 1 91.94 319 ALA B CA 1
ATOM 5546 C C . ALA B 1 319 ? -1.698 -1.054 -18.188 1 91.94 319 ALA B C 1
ATOM 5548 O O . ALA B 1 319 ? -1.697 -0.302 -19.172 1 91.94 319 ALA B O 1
ATOM 5549 N N . ALA B 1 320 ? -2.508 -0.985 -17.188 1 93 320 ALA B N 1
ATOM 5550 C CA . ALA B 1 320 ? -3.568 0.02 -17.188 1 93 320 ALA B CA 1
ATOM 5551 C C . ALA B 1 320 ? -3.113 1.299 -16.484 1 93 320 ALA B C 1
ATOM 5553 O O . ALA B 1 320 ? -3.918 2.203 -16.25 1 93 320 ALA B O 1
ATOM 5554 N N . GLY B 1 321 ? -1.89 1.351 -16.031 1 92.06 321 GLY B N 1
ATOM 5555 C CA . GLY B 1 321 ? -1.336 2.605 -15.547 1 92.06 321 GLY B CA 1
ATOM 5556 C C . GLY B 1 321 ? -1.148 2.635 -14.047 1 92.06 321 GLY B C 1
ATOM 5557 O O . GLY B 1 321 ? -0.801 3.672 -13.477 1 92.06 321 GLY B O 1
ATOM 5558 N N . ALA B 1 322 ? -1.358 1.586 -13.391 1 95.81 322 ALA B N 1
ATOM 5559 C CA . ALA B 1 322 ? -1.214 1.558 -11.938 1 95.81 322 ALA B CA 1
ATOM 5560 C C . ALA B 1 322 ? 0.245 1.367 -11.531 1 95.81 322 ALA B C 1
ATOM 5562 O O . ALA B 1 322 ? 1.065 0.92 -12.336 1 95.81 322 ALA B O 1
ATOM 5563 N N . SER B 1 323 ? 0.534 1.742 -10.297 1 95.69 323 SER B N 1
ATOM 5564 C CA . SER B 1 323 ? 1.835 1.471 -9.695 1 95.69 323 SER B CA 1
ATOM 5565 C C . SER B 1 323 ? 1.973 -0 -9.32 1 95.69 323 SER B C 1
ATOM 5567 O O . SER B 1 323 ? 0.972 -0.702 -9.156 1 95.69 323 SER B O 1
ATOM 5569 N N . MET B 1 324 ? 3.186 -0.406 -9.203 1 93.88 324 MET B N 1
ATOM 5570 C CA . MET B 1 324 ? 3.434 -1.754 -8.703 1 93.88 324 MET B CA 1
ATOM 5571 C C . MET B 1 324 ? 3.465 -1.769 -7.18 1 93.88 324 MET B C 1
ATOM 5573 O O . MET B 1 324 ? 3.805 -0.765 -6.551 1 93.88 324 MET B O 1
ATOM 5577 N N . ILE B 1 325 ? 3.076 -2.924 -6.598 1 94.38 325 ILE B N 1
ATOM 5578 C CA . ILE B 1 325 ? 3.047 -3.039 -5.141 1 94.38 325 ILE B CA 1
ATOM 5579 C C . ILE B 1 325 ? 3.881 -4.242 -4.703 1 94.38 325 ILE B C 1
ATOM 5581 O O . ILE B 1 325 ? 3.713 -5.344 -5.227 1 94.38 325 ILE B O 1
ATOM 5585 N N . HIS B 1 326 ? 4.75 -3.973 -3.805 1 90.12 326 HIS B N 1
ATOM 5586 C CA . HIS B 1 326 ? 5.484 -5.074 -3.188 1 90.12 326 HIS B CA 1
ATOM 5587 C C . HIS B 1 326 ? 4.531 -6.078 -2.545 1 90.12 326 HIS B C 1
ATOM 5589 O O . HIS B 1 326 ? 3.561 -5.688 -1.894 1 90.12 326 HIS B O 1
ATOM 5595 N N . PRO B 1 327 ? 4.816 -7.387 -2.598 1 87.12 327 PRO B N 1
ATOM 5596 C CA . PRO B 1 327 ? 3.885 -8.414 -2.139 1 87.12 327 PRO B CA 1
ATOM 5597 C C . PRO B 1 327 ? 3.609 -8.344 -0.639 1 87.12 327 PRO B C 1
ATOM 5599 O O . PRO B 1 327 ? 2.576 -8.828 -0.171 1 87.12 327 PRO B O 1
ATOM 5602 N N . SER B 1 328 ? 4.477 -7.762 0.111 1 84.31 328 SER B N 1
ATOM 5603 C CA . SER B 1 328 ? 4.336 -7.738 1.562 1 84.31 328 SER B CA 1
ATOM 5604 C C . SER B 1 328 ? 3.564 -6.504 2.023 1 84.31 328 SER B C 1
ATOM 5606 O O . SER B 1 328 ? 3.344 -6.316 3.223 1 84.31 328 SER B O 1
ATOM 5608 N N . VAL B 1 329 ? 3.195 -5.664 1.134 1 88.88 329 VAL B N 1
ATOM 5609 C CA . VAL B 1 329 ? 2.324 -4.543 1.48 1 88.88 329 VAL B CA 1
ATOM 5610 C C . VAL B 1 329 ? 0.876 -5.02 1.556 1 88.88 329 VAL B C 1
ATOM 5612 O O . VAL B 1 329 ? 0.324 -5.508 0.566 1 88.88 329 VAL B O 1
ATOM 5615 N N . PRO B 1 330 ? 0.292 -4.938 2.723 1 87.69 330 PRO B N 1
ATOM 5616 C CA . PRO B 1 330 ? -1.106 -5.355 2.846 1 87.69 330 PRO B CA 1
ATOM 5617 C C . PRO B 1 330 ? -2.076 -4.359 2.215 1 87.69 330 PRO B C 1
ATOM 5619 O O . PRO B 1 330 ? -2.57 -3.457 2.896 1 87.69 330 PRO B O 1
ATOM 5622 N N . ALA B 1 331 ? -2.377 -4.621 0.976 1 91.88 331 ALA B N 1
ATOM 5623 C CA . ALA B 1 331 ? -3.168 -3.627 0.254 1 91.88 331 ALA B CA 1
ATOM 5624 C C . ALA B 1 331 ? -3.922 -4.266 -0.909 1 91.88 331 ALA B C 1
ATOM 5626 O O . ALA B 1 331 ? -3.65 -5.41 -1.279 1 91.88 331 ALA B O 1
ATOM 5627 N N . ILE B 1 332 ? -4.902 -3.525 -1.38 1 90.75 332 ILE B N 1
ATOM 5628 C CA . ILE B 1 332 ? -5.648 -3.814 -2.598 1 90.75 332 ILE B CA 1
ATOM 5629 C C . ILE B 1 332 ? -5.523 -2.646 -3.572 1 90.75 332 ILE B C 1
ATOM 5631 O O . ILE B 1 332 ? -5.602 -1.483 -3.172 1 90.75 332 ILE B O 1
ATOM 5635 N N . MET B 1 333 ? -5.258 -3.002 -4.785 1 94.38 333 MET B N 1
ATOM 5636 C CA . MET B 1 333 ? -5.148 -1.982 -5.824 1 94.38 333 MET B CA 1
ATOM 5637 C C . MET B 1 333 ? -6.422 -1.921 -6.664 1 94.38 333 MET B C 1
ATOM 5639 O O . MET B 1 333 ? -6.891 -2.945 -7.16 1 94.38 333 MET B O 1
ATOM 5643 N N . VAL B 1 334 ? -6.988 -0.735 -6.777 1 92.31 334 VAL B N 1
ATOM 5644 C CA . VAL B 1 334 ? -8.141 -0.478 -7.641 1 92.31 334 VAL B CA 1
ATOM 5645 C C . VAL B 1 334 ? -7.711 0.373 -8.836 1 92.31 334 VAL B C 1
ATOM 5647 O O . VAL B 1 334 ? -7.223 1.492 -8.664 1 92.31 334 VAL B O 1
ATOM 5650 N N . THR B 1 335 ? -7.93 -0.147 -10.062 1 93.88 335 THR B N 1
ATOM 5651 C CA . THR B 1 335 ? -7.426 0.507 -11.266 1 93.88 335 THR B CA 1
ATOM 5652 C C . THR B 1 335 ? -8.523 0.639 -12.312 1 93.88 335 THR B C 1
ATOM 5654 O O . THR B 1 335 ? -9.016 -0.365 -12.828 1 93.88 335 THR B O 1
ATOM 5657 N N . PRO B 1 336 ? -8.906 1.841 -12.656 1 91.69 336 PRO B N 1
ATOM 5658 C CA . PRO B 1 336 ? -9.844 2.006 -13.766 1 91.69 336 PRO B CA 1
ATOM 5659 C C . PRO B 1 336 ? -9.219 1.684 -15.117 1 91.69 336 PRO B C 1
ATOM 5661 O O . PRO B 1 336 ? -8.031 1.934 -15.328 1 91.69 336 PRO B O 1
ATOM 5664 N N . ILE B 1 337 ? -10.023 1.114 -15.953 1 90.81 337 ILE B N 1
ATOM 5665 C CA . ILE B 1 337 ? -9.578 0.846 -17.312 1 90.81 337 ILE B CA 1
ATOM 5666 C C . ILE B 1 337 ? -10.117 1.925 -18.25 1 90.81 337 ILE B C 1
ATOM 5668 O O . ILE B 1 337 ? -11.328 2 -18.484 1 90.81 337 ILE B O 1
ATOM 5672 N N . CYS B 1 338 ? -9.234 2.787 -18.766 1 89.94 338 CYS B N 1
ATOM 5673 C CA . CYS B 1 338 ? -9.57 3.855 -19.703 1 89.94 338 CYS B CA 1
ATOM 5674 C C . CYS B 1 338 ? -10.742 4.688 -19.188 1 89.94 338 CYS B C 1
ATOM 5676 O O . CYS B 1 338 ? -11.766 4.816 -19.859 1 89.94 338 CYS B O 1
ATOM 5678 N N . PRO B 1 339 ? -10.562 5.238 -18.047 1 89.62 339 PRO B N 1
ATOM 5679 C CA . PRO B 1 339 ? -11.656 6.043 -17.5 1 89.62 339 PRO B CA 1
ATOM 5680 C C . PRO B 1 339 ? -11.953 7.285 -18.344 1 89.62 339 PRO B C 1
ATOM 5682 O O . PRO B 1 339 ? -11.031 7.891 -18.891 1 89.62 339 PRO B O 1
ATOM 5685 N N . HIS B 1 340 ? -13.188 7.574 -18.359 1 85.19 340 HIS B N 1
ATOM 5686 C CA . HIS B 1 340 ? -13.625 8.773 -19.062 1 85.19 340 HIS B CA 1
ATOM 5687 C C . HIS B 1 340 ? -13.219 10.031 -18.312 1 85.19 340 HIS B C 1
ATOM 5689 O O . HIS B 1 340 ? -12.961 11.07 -18.922 1 85.19 340 HIS B O 1
ATOM 5695 N N . SER B 1 341 ? -13.289 9.93 -17.016 1 77.44 341 SER B N 1
ATOM 5696 C CA . SER B 1 341 ? -12.844 11.07 -16.203 1 77.44 341 SER B CA 1
ATOM 5697 C C . SER B 1 341 ? -11.328 11.117 -16.125 1 77.44 341 SER B C 1
ATOM 5699 O O . SER B 1 341 ? -10.68 10.109 -15.836 1 77.44 341 SER B O 1
ATOM 5701 N N . LEU B 1 342 ? -10.812 12.266 -16.297 1 67.56 342 LEU B N 1
ATOM 5702 C CA . LEU B 1 342 ? -9.367 12.461 -16.25 1 67.56 342 LEU B CA 1
ATOM 5703 C C . LEU B 1 342 ? -8.859 12.352 -14.82 1 67.56 342 LEU B C 1
ATOM 5705 O O . LEU B 1 342 ? -7.668 12.109 -14.602 1 67.56 342 LEU B O 1
ATOM 5709 N N . SER B 1 343 ? -9.766 12.359 -13.953 1 68.88 343 SER B N 1
ATOM 5710 C CA . SER B 1 343 ? -9.312 12.469 -12.578 1 68.88 343 SER B CA 1
ATOM 5711 C C . SER B 1 343 ? -9.336 11.117 -11.875 1 68.88 343 SER B C 1
ATOM 5713 O O . SER B 1 343 ? -8.852 10.992 -10.742 1 68.88 343 SER B O 1
ATOM 5715 N N . PHE B 1 344 ? -9.766 10.211 -12.594 1 79.62 344 PHE B N 1
ATOM 5716 C CA . PHE B 1 344 ? -9.805 8.938 -11.891 1 79.62 344 PHE B CA 1
ATOM 5717 C C . PHE B 1 344 ? -8.469 8.203 -12.023 1 79.62 344 PHE B C 1
ATOM 5719 O O . PHE B 1 344 ? -8.086 7.789 -13.117 1 79.62 344 PHE B O 1
ATOM 5726 N N . ARG B 1 345 ? -7.809 8.102 -10.914 1 88.5 345 ARG B N 1
ATOM 5727 C CA . ARG B 1 345 ? -6.5 7.457 -10.836 1 88.5 345 ARG B CA 1
ATOM 5728 C C . ARG B 1 345 ? -6.582 6.145 -10.062 1 88.5 345 ARG B C 1
ATOM 5730 O O . ARG B 1 345 ? -7.504 5.945 -9.266 1 88.5 345 ARG B O 1
ATOM 5737 N N . PRO B 1 346 ? -5.645 5.258 -10.383 1 94.56 346 PRO B N 1
ATOM 5738 C CA . PRO B 1 346 ? -5.57 4.055 -9.547 1 94.56 346 PRO B CA 1
ATOM 5739 C C . PRO B 1 346 ? -5.344 4.379 -8.07 1 94.56 346 PRO B C 1
ATOM 5741 O O . PRO B 1 346 ? -4.621 5.328 -7.75 1 94.56 346 PRO B O 1
ATOM 5744 N N . ILE B 1 347 ? -5.926 3.57 -7.246 1 93.56 347 ILE B N 1
ATOM 5745 C CA . ILE B 1 347 ? -5.828 3.844 -5.816 1 93.56 347 ILE B CA 1
ATOM 5746 C C . ILE B 1 347 ? -5.488 2.559 -5.066 1 93.56 347 ILE B C 1
ATOM 5748 O O . ILE B 1 347 ? -6.02 1.49 -5.379 1 93.56 347 ILE B O 1
ATOM 5752 N N . VAL B 1 348 ? -4.598 2.672 -4.102 1 94.88 348 VAL B N 1
ATOM 5753 C CA . VAL B 1 348 ? -4.246 1.582 -3.195 1 94.88 348 VAL B CA 1
ATOM 5754 C C . VAL B 1 348 ? -5.027 1.723 -1.892 1 94.88 348 VAL B C 1
ATOM 5756 O O . VAL B 1 348 ? -4.965 2.764 -1.232 1 94.88 348 VAL B O 1
ATOM 5759 N N . VAL B 1 349 ? -5.77 0.69 -1.505 1 90.81 349 VAL B N 1
ATOM 5760 C CA . VAL B 1 349 ? -6.57 0.723 -0.284 1 90.81 349 VAL B CA 1
ATOM 5761 C C . VAL B 1 349 ? -6.125 -0.394 0.657 1 90.81 349 VAL B C 1
ATOM 5763 O O . VAL B 1 349 ? -5.445 -1.334 0.236 1 90.81 349 VAL B O 1
ATOM 5766 N N . PRO B 1 350 ? -6.469 -0.266 1.929 1 87.44 350 PRO B N 1
ATOM 5767 C CA . PRO B 1 350 ? -6.051 -1.292 2.887 1 87.44 350 PRO B CA 1
ATOM 5768 C C . PRO B 1 350 ? -6.602 -2.676 2.549 1 87.44 350 PRO B C 1
ATOM 5770 O O . PRO B 1 350 ? -7.695 -2.787 1.988 1 87.44 350 PRO B O 1
ATOM 5773 N N . ALA B 1 351 ? -5.895 -3.613 2.973 1 85.25 351 ALA B N 1
ATOM 5774 C CA . ALA B 1 351 ? -6.207 -4.996 2.625 1 85.25 351 ALA B CA 1
ATOM 5775 C C . ALA B 1 351 ? -7.453 -5.48 3.359 1 85.25 351 ALA B C 1
ATOM 5777 O O . ALA B 1 351 ? -8.078 -6.461 2.951 1 85.25 351 ALA B O 1
ATOM 5778 N N . GLY B 1 352 ? -7.828 -4.883 4.441 1 80.25 352 GLY B N 1
ATOM 5779 C CA . GLY B 1 352 ? -8.93 -5.352 5.266 1 80.25 352 GLY B CA 1
ATOM 5780 C C . GLY B 1 352 ? -10.281 -4.82 4.812 1 80.25 352 GLY B C 1
ATOM 5781 O O . GLY B 1 352 ? -11.32 -5.215 5.344 1 80.25 352 GLY B O 1
ATOM 5782 N N . VAL B 1 353 ? -10.297 -4.074 3.824 1 81.62 353 VAL B N 1
ATOM 5783 C CA . VAL B 1 353 ? -11.531 -3.412 3.426 1 81.62 353 VAL B CA 1
ATOM 5784 C C . VAL B 1 353 ? -12.383 -4.363 2.586 1 81.62 353 VAL B C 1
ATOM 5786 O O . VAL B 1 353 ? -11.867 -5.328 2.016 1 81.62 353 VAL B O 1
ATOM 5789 N N . GLU B 1 354 ? -13.648 -4.062 2.555 1 81.44 354 GLU B N 1
ATOM 5790 C CA . GLU B 1 354 ? -14.578 -4.707 1.634 1 81.44 354 GLU B CA 1
ATOM 5791 C C . GLU B 1 354 ? -14.961 -3.771 0.493 1 81.44 354 GLU B C 1
ATOM 5793 O O . GLU B 1 354 ? -15.43 -2.656 0.73 1 81.44 354 GLU B O 1
ATOM 5798 N N . LEU B 1 355 ? -14.711 -4.273 -0.671 1 82.88 355 LEU B N 1
ATOM 5799 C CA . LEU B 1 355 ? -15.086 -3.518 -1.861 1 82.88 355 LEU B CA 1
ATOM 5800 C C . LEU B 1 355 ? -16.312 -4.137 -2.533 1 82.88 355 LEU B C 1
ATOM 5802 O O . LEU B 1 355 ? -16.391 -5.359 -2.672 1 82.88 355 LEU B O 1
ATOM 5806 N N . LYS B 1 356 ? -17.25 -3.301 -2.766 1 78.81 356 LYS B N 1
ATOM 5807 C CA . LYS B 1 356 ? -18.453 -3.736 -3.479 1 78.81 356 LYS B CA 1
ATOM 5808 C C . LYS B 1 356 ? -18.672 -2.904 -4.738 1 78.81 356 LYS B C 1
ATOM 5810 O O . LYS B 1 356 ? -18.5 -1.685 -4.723 1 78.81 356 LYS B O 1
ATOM 5815 N N . SER B 1 357 ? -18.75 -3.535 -5.758 1 74.12 357 SER B N 1
ATOM 5816 C CA . SER B 1 357 ? -19.094 -2.859 -7.004 1 74.12 357 SER B CA 1
ATOM 5817 C C . SER B 1 357 ? -20.5 -3.217 -7.453 1 74.12 357 SER B C 1
ATOM 5819 O O . SER B 1 357 ? -20.891 -4.383 -7.398 1 74.12 357 SER B O 1
ATOM 5821 N N . LEU B 1 358 ? -21.297 -2.152 -7.496 1 57.62 358 LEU B N 1
ATOM 5822 C CA . LEU B 1 358 ? -22.656 -2.363 -7.988 1 57.62 358 LEU B CA 1
ATOM 5823 C C . LEU B 1 358 ? -22.766 -2.014 -9.469 1 57.62 358 LEU B C 1
ATOM 5825 O O . LEU B 1 358 ? -22.281 -0.959 -9.898 1 57.62 358 LEU B O 1
ATOM 5829 N N . ARG B 1 359 ? -22.734 -3.186 -10.453 1 58.84 359 ARG B N 1
ATOM 5830 C CA . ARG B 1 359 ? -23.109 -2.906 -11.836 1 58.84 359 ARG B CA 1
ATOM 5831 C C . ARG B 1 359 ? -24.188 -3.877 -12.32 1 58.84 359 ARG B C 1
ATOM 5833 O O . ARG B 1 359 ? -24.328 -4.973 -11.773 1 58.84 359 ARG B O 1
ATOM 5840 N N . ASP B 1 360 ? -24.797 -3.406 -13.188 1 50.91 360 ASP B N 1
ATOM 5841 C CA . ASP B 1 360 ? -25.734 -4.23 -13.945 1 50.91 360 ASP B CA 1
ATOM 5842 C C . ASP B 1 360 ? -25 -5.312 -14.734 1 50.91 360 ASP B C 1
ATOM 5844 O O . ASP B 1 360 ? -25.5 -6.434 -14.867 1 50.91 360 ASP B O 1
ATOM 5848 N N . HIS B 1 361 ? -23.812 -4.949 -15.508 1 47.75 361 HIS B N 1
ATOM 5849 C CA . HIS B 1 361 ? -23.188 -5.965 -16.344 1 47.75 361 HIS B CA 1
ATOM 5850 C C . HIS B 1 361 ? -21.75 -6.215 -15.93 1 47.75 361 HIS B C 1
ATOM 5852 O O . HIS B 1 361 ? -20.953 -5.281 -15.859 1 47.75 361 HIS B O 1
ATOM 5858 N N . VAL B 1 362 ? -21.438 -6.969 -14.914 1 49.12 362 VAL B N 1
ATOM 5859 C CA . VAL B 1 362 ? -20.094 -7.312 -14.43 1 49.12 362 VAL B CA 1
ATOM 5860 C C . VAL B 1 362 ? -19.594 -8.57 -15.141 1 49.12 362 VAL B C 1
ATOM 5862 O O . VAL B 1 362 ? -20.312 -9.578 -15.211 1 49.12 362 VAL B O 1
ATOM 5865 N N . ARG B 1 363 ? -18.594 -8.391 -16.203 1 46.12 363 ARG B N 1
ATOM 5866 C CA . ARG B 1 363 ? -17.906 -9.594 -16.656 1 46.12 363 ARG B CA 1
ATOM 5867 C C . ARG B 1 363 ? -16.609 -9.805 -15.891 1 46.12 363 ARG B C 1
ATOM 5869 O O . ARG B 1 363 ? -15.828 -8.867 -15.695 1 46.12 363 ARG B O 1
ATOM 5876 N N . VAL B 1 364 ? -16.547 -10.508 -14.914 1 46.31 364 VAL B N 1
ATOM 5877 C CA . VAL B 1 364 ? -15.297 -10.867 -14.258 1 46.31 364 VAL B CA 1
ATOM 5878 C C . VAL B 1 364 ? -14.453 -11.742 -15.188 1 46.31 364 VAL B C 1
ATOM 5880 O O . VAL B 1 364 ? -14.898 -12.805 -15.625 1 46.31 364 VAL B O 1
ATOM 5883 N N . SER B 1 365 ? -13.523 -11.109 -15.891 1 38.28 365 SER B N 1
ATOM 5884 C CA . SER B 1 365 ? -12.625 -11.867 -16.75 1 38.28 365 SER B CA 1
ATOM 5885 C C . SER B 1 365 ? -11.859 -12.922 -15.953 1 38.28 365 SER B C 1
ATOM 5887 O O . SER B 1 365 ? -11.344 -12.633 -14.875 1 38.28 365 SER B O 1
ATOM 5889 N N . GLY B 1 366 ? -11.977 -14.25 -16.422 1 39.19 366 GLY B N 1
ATOM 5890 C CA . GLY B 1 366 ? -11.461 -15.539 -15.984 1 39.19 366 GLY B CA 1
ATOM 5891 C C . GLY B 1 366 ? -12.539 -16.484 -15.5 1 39.19 366 GLY B C 1
ATOM 5892 O O . GLY B 1 366 ? -13.25 -17.094 -16.312 1 39.19 366 GLY B O 1
ATOM 5893 N N . ALA B 1 367 ? -12.672 -16.578 -14.07 1 38.91 367 ALA B N 1
ATOM 5894 C CA . ALA B 1 367 ? -13.383 -17.797 -13.68 1 38.91 367 ALA B CA 1
ATOM 5895 C C . ALA B 1 367 ? -14.867 -17.688 -14.039 1 38.91 367 ALA B C 1
ATOM 5897 O O . ALA B 1 367 ? -15.492 -18.688 -14.398 1 38.91 367 ALA B O 1
ATOM 5898 N N . VAL B 1 368 ? -15.555 -16.641 -13.578 1 37.78 368 VAL B N 1
ATOM 5899 C CA . VAL B 1 368 ? -17.016 -16.734 -13.664 1 37.78 368 VAL B CA 1
ATOM 5900 C C . VAL B 1 368 ? -17.516 -15.836 -14.797 1 37.78 368 VAL B C 1
ATOM 5902 O O . VAL B 1 368 ? -17.234 -14.641 -14.82 1 37.78 368 VAL B O 1
ATOM 5905 N N . ASP B 1 369 ? -17.453 -16.422 -15.922 1 38.5 369 ASP B N 1
ATOM 5906 C CA . ASP B 1 369 ? -18.25 -15.758 -16.938 1 38.5 369 ASP B CA 1
ATOM 5907 C C . ASP B 1 369 ? -19.578 -15.273 -16.359 1 38.5 369 ASP B C 1
ATOM 5909 O O . ASP B 1 369 ? -20.469 -16.078 -16.062 1 38.5 369 ASP B O 1
ATOM 5913 N N . MET B 1 370 ? -19.484 -14.305 -15.602 1 40.41 370 MET B N 1
ATOM 5914 C CA . MET B 1 370 ? -20.797 -13.898 -15.086 1 40.41 370 MET B CA 1
ATOM 5915 C C . MET B 1 370 ? -21.594 -13.156 -16.156 1 40.41 370 MET B C 1
ATOM 5917 O O . MET B 1 370 ? -21.016 -12.461 -17 1 40.41 370 MET B O 1
ATOM 5921 N N . ARG B 1 371 ? -22.609 -13.688 -16.484 1 37.44 371 ARG B N 1
ATOM 5922 C CA . ARG B 1 371 ? -23.609 -13.086 -17.359 1 37.44 371 ARG B CA 1
ATOM 5923 C C . ARG B 1 371 ? -23.922 -11.664 -16.922 1 37.44 371 ARG B C 1
ATOM 5925 O O . ARG B 1 371 ? -23.75 -11.305 -15.758 1 37.44 371 ARG B O 1
ATOM 5932 N N . PRO B 1 372 ? -24.188 -10.82 -17.797 1 42 372 PRO B N 1
ATOM 5933 C CA . PRO B 1 372 ? -24.766 -9.492 -17.625 1 42 372 PRO B CA 1
ATOM 5934 C C . PRO B 1 372 ? -25.859 -9.453 -16.562 1 42 372 PRO B C 1
ATOM 5936 O O . PRO B 1 372 ? -26.703 -10.352 -16.484 1 42 372 PRO B O 1
ATOM 5939 N N . GLY B 1 373 ? -25.703 -8.578 -15.438 1 43.22 373 GLY B N 1
ATOM 5940 C CA . GLY B 1 373 ? -26.656 -8.336 -14.375 1 43.22 373 GLY B CA 1
ATOM 5941 C C . GLY B 1 373 ? -26.172 -8.773 -13.008 1 43.22 373 GLY B C 1
ATOM 5942 O O . GLY B 1 373 ? -26.922 -8.75 -12.039 1 43.22 373 GLY B O 1
ATOM 5943 N N . SER B 1 374 ? -25.094 -9.359 -12.992 1 43.5 374 SER B N 1
ATOM 5944 C CA . SER B 1 374 ? -24.688 -9.875 -11.695 1 43.5 374 SER B CA 1
ATOM 5945 C C . SER B 1 374 ? -23.984 -8.797 -10.867 1 43.5 374 SER B C 1
ATOM 5947 O O . SER B 1 374 ? -23.359 -7.895 -11.422 1 43.5 374 SER B O 1
ATOM 5949 N N . ASP B 1 375 ? -24.516 -8.555 -9.625 1 48.09 375 ASP B N 1
ATOM 5950 C CA . ASP B 1 375 ? -23.859 -7.695 -8.641 1 48.09 375 ASP B CA 1
ATOM 5951 C C . ASP B 1 375 ? -22.594 -8.352 -8.102 1 48.09 375 ASP B C 1
ATOM 5953 O O . ASP B 1 375 ? -22.562 -9.57 -7.891 1 48.09 375 ASP B O 1
ATOM 5957 N N . LEU B 1 376 ? -21.531 -7.711 -8.422 1 50 376 LEU B N 1
ATOM 5958 C CA . LEU B 1 376 ? -20.25 -8.234 -7.922 1 50 376 LEU B CA 1
ATOM 5959 C C . LEU B 1 376 ? -19.938 -7.66 -6.543 1 50 376 LEU B C 1
ATOM 5961 O O . LEU B 1 376 ? -19.984 -6.441 -6.348 1 50 376 LEU B O 1
ATOM 5965 N N . GLY B 1 377 ? -20.25 -8.391 -5.496 1 50.56 377 GLY B N 1
ATOM 5966 C CA . GLY B 1 377 ? -19.672 -8.016 -4.215 1 50.56 377 GLY B CA 1
ATOM 5967 C C . GLY B 1 377 ? -18.234 -8.438 -4.055 1 50.56 377 GLY B C 1
ATOM 5968 O O . GLY B 1 377 ? -17.875 -9.586 -4.332 1 50.56 377 GLY B O 1
ATOM 5969 N N . LEU B 1 378 ? -17.359 -7.531 -4.461 1 50.62 378 LEU B N 1
ATOM 5970 C CA . LEU B 1 378 ? -15.93 -7.812 -4.402 1 50.62 378 LEU B CA 1
ATOM 5971 C C . LEU B 1 378 ? -15.453 -7.895 -2.955 1 50.62 378 LEU B C 1
ATOM 5973 O O . LEU B 1 378 ? -15.969 -7.191 -2.084 1 50.62 378 LEU B O 1
ATOM 5977 N N . VAL B 1 379 ? -14.539 -9.031 -2.562 1 49.31 379 VAL B N 1
ATOM 5978 C CA . VAL B 1 379 ? -13.984 -9.742 -1.414 1 49.31 379 VAL B CA 1
ATOM 5979 C C . VAL B 1 379 ? -12.695 -9.047 -0.962 1 49.31 379 VAL B C 1
ATOM 5981 O O . VAL B 1 379 ? -11.969 -8.484 -1.78 1 49.31 379 VAL B O 1
ATOM 5984 N N . ARG B 1 380 ? -12.531 -9.094 0.183 1 47.75 380 ARG B N 1
ATOM 5985 C CA . ARG B 1 380 ? -11.445 -8.977 1.157 1 47.75 380 ARG B CA 1
ATOM 5986 C C . ARG B 1 380 ? -10.258 -9.844 0.756 1 47.75 380 ARG B C 1
ATOM 5988 O O . ARG B 1 380 ? -10.406 -10.789 -0.014 1 47.75 380 ARG B O 1
ATOM 5995 N N . LEU B 1 381 ? -9.094 -9.273 0.955 1 42.59 381 LEU B N 1
ATOM 5996 C CA . LEU B 1 381 ? -7.906 -10.117 0.914 1 42.59 381 LEU B CA 1
ATOM 5997 C C . LEU B 1 381 ? -8.039 -11.289 1.876 1 42.59 381 LEU B C 1
ATOM 5999 O O . LEU B 1 381 ? -8.484 -11.117 3.014 1 42.59 381 LEU B O 1
ATOM 6003 N N . ALA B 1 382 ? -8.195 -12.609 1.199 1 43.97 382 ALA B N 1
ATOM 6004 C CA . ALA B 1 382 ? -8.188 -13.781 2.07 1 43.97 382 ALA B CA 1
ATOM 6005 C C . ALA B 1 382 ? -7.25 -14.859 1.536 1 43.97 382 ALA B C 1
ATOM 6007 O O . ALA B 1 382 ? -6.93 -14.875 0.346 1 43.97 382 ALA B O 1
ATOM 6008 N N . ARG B 1 383 ? -6.703 -15.688 2.305 1 42.34 383 ARG B N 1
ATOM 6009 C CA . ARG B 1 383 ? -6.008 -16.953 2.098 1 42.34 383 ARG B CA 1
ATOM 6010 C C . ARG B 1 383 ? -4.797 -16.781 1.187 1 42.34 383 ARG B C 1
ATOM 6012 O O . ARG B 1 383 ? -4.902 -16.922 -0.032 1 42.34 383 ARG B O 1
ATOM 6019 N N . ARG B 1 384 ? -3.66 -16.703 1.767 1 48.78 384 ARG B N 1
ATOM 6020 C CA . ARG B 1 384 ? -2.406 -16.375 1.097 1 48.78 384 ARG B CA 1
ATOM 6021 C C . ARG B 1 384 ? -1.776 -17.625 0.481 1 48.78 384 ARG B C 1
ATOM 6023 O O . ARG B 1 384 ? -2.041 -18.734 0.925 1 48.78 384 ARG B O 1
ATOM 6030 N N . VAL B 1 385 ? -1.261 -17.422 -0.771 1 50 385 VAL B N 1
ATOM 6031 C CA . VAL B 1 385 ? -0.439 -18.438 -1.415 1 50 385 VAL B CA 1
ATOM 6032 C C . VAL B 1 385 ? 0.994 -18.344 -0.896 1 50 385 VAL B C 1
ATOM 6034 O O . VAL B 1 385 ? 1.575 -17.266 -0.839 1 50 385 VAL B O 1
ATOM 6037 N N . PRO B 1 386 ? 1.604 -19.547 -0.457 1 48.09 386 PRO B N 1
ATOM 6038 C CA . PRO B 1 386 ? 2.965 -19.547 0.085 1 48.09 386 PRO B CA 1
ATOM 6039 C C . PRO B 1 386 ? 4.016 -19.953 -0.948 1 48.09 386 PRO B C 1
ATOM 6041 O O . PRO B 1 386 ? 4.539 -21.062 -0.895 1 48.09 386 PRO B O 1
ATOM 6044 N N . PRO B 1 387 ? 4.293 -19.031 -1.831 1 48.69 387 PRO B N 1
ATOM 6045 C CA . PRO B 1 387 ? 5.418 -19.359 -2.707 1 48.69 387 PRO B CA 1
ATOM 6046 C C . PRO B 1 387 ? 6.758 -19.344 -1.975 1 48.69 387 PRO B C 1
ATOM 6048 O O . PRO B 1 387 ? 6.969 -18.516 -1.081 1 48.69 387 PRO B O 1
ATOM 6051 N N . LEU B 1 388 ? 7.582 -20.312 -2.305 1 51.28 388 LEU B N 1
ATOM 6052 C CA . LEU B 1 388 ? 8.922 -20.391 -1.73 1 51.28 388 LEU B CA 1
ATOM 6053 C C . LEU B 1 388 ? 9.859 -19.391 -2.406 1 51.28 388 LEU B C 1
ATOM 6055 O O . LEU B 1 388 ? 9.672 -19.047 -3.572 1 51.28 388 LEU B O 1
ATOM 6059 N N . GLU B 1 389 ? 10.75 -18.828 -1.589 1 57.69 389 GLU B N 1
ATOM 6060 C CA . GLU B 1 389 ? 11.742 -17.875 -2.066 1 57.69 389 GLU B CA 1
ATOM 6061 C C . GLU B 1 389 ? 13.156 -18.453 -1.987 1 57.69 389 GLU B C 1
ATOM 6063 O O . GLU B 1 389 ? 13.406 -19.391 -1.227 1 57.69 389 GLU B O 1
ATOM 6068 N N . ARG B 1 390 ? 14.07 -17.906 -2.947 1 57.09 390 ARG B N 1
ATOM 6069 C CA . ARG B 1 390 ? 15.461 -18.359 -2.924 1 57.09 390 ARG B CA 1
ATOM 6070 C C . ARG B 1 390 ? 16.234 -17.672 -1.803 1 57.09 390 ARG B C 1
ATOM 6072 O O . ARG B 1 390 ? 16.031 -16.5 -1.522 1 57.09 390 ARG B O 1
#

InterPro domains:
  IPR002504 NAD kinase [MF_00361] (112-387)
  IPR002504 NAD kinase [PF01513] (121-239)
  IPR016064 NAD kinase/diacylglycerol kinase-like domain superfamily [SSF111331] (113-356)
  IPR017437 ATP-NAD kinase, PpnK-type, C-terminal [G3DSA:2.60.200.30] (247-356)
  IPR017438 Inorganic polyphosphate/ATP-NAD kinase, N-terminal [G3DSA:3.40.50.10330] (102-246)

Secondary structure (DSSP, 8-state):
-----TT---------------------------------SS-HHHHS-----------------------SSPPPPP-EETTTEEE---S-EETTEE-GGG-BEEESS---EEEEEE-TT-GGGHHHHHHHHHIIIIIS--EEEEEHHHHT-HHHHTSHHHHHHHTT-EEE-TTT---TTT-SEEEEESSHHHHHHHHHT-SSPPPPEEEEESSSPPSS--EESTTHHHHHHHHHHS--BB-PEEEEEEEEE----SS-S--PPPEEEEESSEEEEE-TT-SSPEEEEEEETTEEEEEEEESEEEEE-TGGGGTHHHHTTPPEE-TTS-EEEEEEES-SSTT---EEEETT--EEEE-SS-EEESS----TT-EEEEEEEEEEE-BB--/----------------------------------------SS-HHHH------------------------SSPPPPP-EETTTEEE---S-EETTEE-GGG-BEEESS---EEEEEE-TT-GGGHHHHHHHHHIIIIIS--EEEEEHHHHT-HHHHTSHHHHHHHTT-EEE-TTT---TTT-SEEEEESSHHHHHHHHHT-SSPPPPEEEEESSSPPSS--EESTTHHHHHHHHHHS--BB-PEEEEEEEEE----SS-S--PPPEEEEESSEEEEE-TT-SSPEEEEEEETTEEEEEEEESEEEEE-TGGGGTHHHHTTPPEE-TTS-EEEEEEES-SSTT---EEEETT--EEEE-S--EESSS----TT-EEEEEEEEEEE-BB--

Solvent-accessible surface area (backbone atoms only — not comparable to full-atom values): 43153 Å² total; per-residue (Å²): 135,85,83,88,74,74,83,75,75,72,91,74,72,90,75,69,80,80,74,75,80,70,78,74,69,78,67,72,80,72,72,75,66,76,68,67,78,74,73,56,59,60,43,59,53,74,69,38,64,71,73,76,79,75,81,74,79,79,85,68,83,79,70,76,68,64,76,80,69,73,50,41,54,54,69,79,75,73,54,60,16,33,70,24,28,29,58,48,86,59,88,68,45,51,56,83,44,61,34,62,81,70,34,22,34,31,60,81,46,82,74,51,29,36,34,50,44,63,51,78,96,43,76,84,48,48,61,61,48,45,54,49,53,47,43,40,43,70,75,64,67,36,50,41,33,34,52,49,66,61,75,66,33,64,73,49,66,66,35,70,76,36,61,79,43,54,82,70,50,41,68,44,48,84,91,78,50,78,53,72,72,64,35,27,31,34,39,27,42,29,54,47,64,38,53,54,51,56,50,60,63,30,82,62,55,30,30,36,32,42,31,23,17,87,72,70,70,36,87,68,12,76,37,56,56,75,64,43,67,62,55,51,48,44,50,70,72,30,68,31,38,33,46,60,35,51,12,35,29,35,35,39,39,59,59,65,81,61,90,64,81,68,74,62,75,68,46,74,46,58,32,53,36,59,47,31,36,27,39,71,88,52,92,58,73,27,67,38,35,36,22,51,70,84,38,68,37,50,71,47,42,16,51,30,38,35,42,22,23,23,64,14,16,72,46,70,36,32,78,56,57,31,33,31,36,35,54,82,30,61,37,31,37,40,28,49,32,71,47,71,51,88,53,69,63,26,36,35,37,37,15,27,40,38,37,31,36,55,27,64,56,27,28,37,68,66,94,52,77,41,56,78,39,19,35,39,41,43,43,31,54,43,65,48,39,38,35,52,45,95,138,91,69,95,84,74,86,72,76,71,91,74,73,88,76,68,82,78,73,71,80,68,77,73,69,77,67,72,79,73,71,73,66,76,68,65,83,79,70,57,66,58,39,59,54,74,68,38,64,71,75,78,80,76,80,76,78,77,87,66,81,80,71,76,68,63,76,82,69,72,49,42,55,54,67,81,76,74,57,59,15,33,70,24,28,28,57,48,88,60,85,66,44,54,58,83,44,61,35,63,84,70,34,22,33,31,59,78,45,79,73,51,28,34,36,51,45,64,51,78,95,42,74,83,48,50,60,60,47,46,52,50,54,46,43,40,44,70,75,64,65,36,49,40,34,34,52,49,66,61,77,67,32,64,72,49,64,67,36,70,76,36,61,77,44,55,83,70,48,43,66,45,48,84,91,77,50,80,52,72,73,64,37,24,30,34,39,26,41,29,55,49,64,37,54,54,51,55,51,60,64,30,81,62,57,32,31,36,31,43,32,23,19,89,72,71,74,37,89,68,10,76,37,56,56,75,63,42,67,61,55,51,49,45,50,71,73,30,68,30,38,32,46,61,36,51,12,35,29,34,35,40,39,58,61,67,81,62,90,63,81,69,72,61,72,65,46,75,48,58,34,54,36,56,45,31,36,28,38,71,86,52,92,58,73,27,68,38,34,34,22,51,71,83,37,70,38,49,72,48,42,16,51,30,38,35,42,21,23,23,64,14,16,73,46,69,38,32,77,55,55,30,33,31,36,36,54,80,30,60,37,32,37,40,29,51,33,72,47,72,50,89,54,68,63,25,36,35,36,38,16,26,40,38,37,32,35,54,30,58,53,29,28,35,66,74,86,52,74,41,56,76,40,19,35,39,41,42,44,29,54,44,67,49,37,37,36,54,44,95

Organism: Bombyx mori (NCBI:txid7091)

Radius of gyration: 30.99 Å; Cα contacts (8 Å, |Δi|>4): 1644; chains: 2; bounding box: 79×102×83 Å

pLDDT: mean 70.95, std 24.72, range [16.86, 98.06]

Foldseek 3Di:
DPPPPPDPDDPPDDPDDPDCPPPPPPPPPPPPPVPPPPPPLFQCVQVDVDPPPPPPPDPDDPPVPPPPQFDLAADAADQDFFQWKGWDDDPCQDVNHDDLQQTWIDTNDQFAEEEEFEDPPDPLCLVLVLVVLLCCCPVVVHAYEYEPVVLVDPSNVPVVSNVVCVVRHHYDHLVPDQCGNVHQEYEYEAEPVRVQVQVQSHQAGHHEYAYEHSDDDYPQHAHHSVPVVVVVVVVSRIGFRKGWQWWWWWWWFADDPDPDPPRPDIDIGIGRFKWKWFDPPDPAWFWKFKDKSNHTTDIFTGGTKIKTALVNCPPVVVVQPDDHHDRPQQWIKIQDRGTPDPSHGIDIGGQRIWMWIAGQATQTPPDDRRGGGMGIRIGGTDHIHIYTDD/DPDDDDPPDDPPDDPDDPDPPPPPPPPPPPPPPVPDPDDDLFQCVQVDVDPPPPPPPDPDDPPVPPPPQFDLAADAADQDFFQWKGWDDDPCQDVNHDDLQQTWIDTNDQFAEEEEFEDPPDPLCLVLVLVVLCCCCPVVVHAYEYEPVVLVDPSNVPVVSNVVCVVRHHYDHLVPDQCGNVHQEYEYEAEPVRVQVQVQSHQAGHHEYAYEHSDDDYPQHADHSVVVVVVVVVVSNIGFRKGWQWWWWWWWFADDPDPDPPRPDIDIGIGRFKWKFFDPPDPAWFWKFKAKSNHTTDIFTGGTKIKTALVNCPPVVVVQPDDHHDRPQQWIKIGDRGTPDPSHGIDIGGQRIWMWIAGQQTCTPPDDRRGGGMGIRIGGTDHIHIYTDD

Sequence (780 aa):
MLSMESLWCNSESELSTLKLSKSVIERPEYRLMRRKPSKSLIPQALLHANPESQQKSHRRRRSGTWPRTRSLNAPSPIQQFGPCGRIMKNSAMVMQIQDPASQRLTWYKPPLTVLVIKKVHDAQILAPFVQLVHWLVHDKSMVVFVEAAVLDDTLLAEYGDFTSVKERLMTFRASTDDLTDKIDFIICLGGDGTLLHASSLFQQSVPPVMAFHLGSLGFLTPFEFNNFQEQVMNVLEGHAALTLRSRLQCVVLRKSQDDNKDKKKPTTILVLNEVVVDRGPSPYLSNIDLFLDGKHITSVQGDGLIVSTPTGSTAYAVAAGASMIHPSVPAIMVTPICPHSLSFRPIVVPAGVELKSLRDHVRVSGAVDMRPGSDLGLVRLARRVPPLERMLSMESLWCNSESELSTLKLSKSVIERPEYRLMRRKPSKSLIPQALLHANPESQQKSHRRRRSGTWPRTRSLNAPSPIQQFGPCGRIMKNSAMVMQIQDPASQRLTWYKPPLTVLVIKKVHDAQILAPFVQLVHWLVHDKSMVVFVEAAVLDDTLLAEYGDFTSVKERLMTFRASTDDLTDKIDFIICLGGDGTLLHASSLFQQSVPPVMAFHLGSLGFLTPFEFNNFQEQVMNVLEGHAALTLRSRLQCVVLRKSQDDNKDKKKPTTILVLNEVVVDRGPSPYLSNIDLFLDGKHITSVQGDGLIVSTPTGSTAYAVAAGASMIHPSVPAIMVTPICPHSLSFRPIVVPAGVELKSLRDHVRVSGAVDMRPGSDLGLVRLARRVPPLER

Nearest PDB structures (foldseek):
  8kgc-assembly1_C  TM=8.924E-01  e=5.398E-35  Homo sapiens
  3afo-assembly1_B-2  TM=8.410E-01  e=7.573E-27  Saccharomyces cerevisiae
  3afo-assembly1_A-2  TM=7.954E-01  e=1.611E-26  Saccharomyces cerevisiae
  7mh7-assembly1_A  TM=8.535E-01  e=5.166E-23  Pseudomonas aeruginosa PAO1
  7qvs-assembly1_B-2  TM=8.576E-01  e=3.799E-21  Pseudomonas aeruginosa